Protein 6Q78 (pdb70)

Radius of gyration: 29.21 Å; Cα contacts (8 Å, |Δi|>4): 1556; chains: 2; bounding box: 55×71×93 Å

Nearest PDB structures (foldseek):
  6q78-assembly2_B  TM=1.002E+00  e=8.288E-87  Allomuricauda sp. MAR_2010_75
  2whm-assembly1_A  TM=8.616E-01  e=1.796E-30  Cellvibrio japonicus
  1gvy-assembly1_A  TM=8.606E-01  e=2.308E-30  Cellvibrio japonicus
  1r7o-assembly1_A  TM=8.685E-01  e=1.796E-30  Cellvibrio japonicus
  1gw1-assembly1_A  TM=8.593E-01  e=6.297E-30  Cellvibrio japonicus

B-factor: mean 18.15, std 9.76, range [5.17, 67.07]

Solvent-accessible surface area: 27658 Å² total; per-residue (Å²): 82,87,40,114,22,80,8,98,84,0,82,86,64,15,10,5,66,108,3,30,87,41,0,4,1,0,0,17,14,0,15,48,16,5,39,92,22,4,0,0,0,4,3,32,4,12,54,19,12,21,110,107,90,70,51,70,0,4,0,72,55,24,30,45,10,17,0,0,0,2,0,4,15,0,36,41,1,7,18,67,124,21,93,39,61,108,105,21,129,42,49,82,53,18,64,86,24,71,67,11,0,30,95,0,11,74,84,19,0,0,0,6,0,3,1,15,2,58,2,7,56,111,8,101,60,23,89,9,102,94,12,74,112,111,11,66,82,46,0,2,90,7,0,12,63,85,22,141,18,24,104,59,0,55,94,13,0,68,44,0,4,66,6,0,85,44,0,70,6,102,109,56,16,50,0,0,0,0,0,2,2,2,1,14,8,22,3,82,86,4,0,0,0,79,73,26,9,66,71,126,36,1,39,76,0,1,60,42,2,1,60,27,0,40,84,86,30,61,2,49,0,2,0,2,0,0,1,4,15,15,55,3,17,17,72,73,27,3,41,34,25,19,5,24,61,111,41,0,1,0,0,0,0,0,1,46,33,4,4,78,86,6,44,104,48,0,10,101,32,4,12,77,5,2,39,24,0,0,45,2,3,74,123,80,38,8,0,2,0,5,2,8,0,1,19,73,6,19,83,108,145,51,42,30,23,125,19,5,8,15,82,12,0,17,73,1,1,37,113,85,108,15,51,2,0,1,0,4,0,36,76,2,118,108,80,44,2,2,0,0,20,80,79,25,63,21,15,120,21,0,57,92,0,17,80,64,116,52,4,14,11,20,120,82,30,54,126,2,34,102,66,57,97,92,82,85,39,132,17,86,8,91,69,1,96,94,61,16,12,5,67,106,3,30,65,42,0,3,0,0,0,17,13,0,16,50,14,5,36,90,21,4,0,0,0,5,3,32,4,12,40,19,11,18,110,107,91,69,49,67,0,4,1,79,53,20,30,52,9,18,0,0,0,2,0,4,14,0,35,38,1,8,16,66,123,21,93,39,62,108,107,20,130,40,44,84,36,18,57,84,23,68,84,18,0,28,93,0,10,76,85,19,0,0,0,6,0,3,1,16,2,57,2,6,55,110,8,99,61,23,89,9,106,96,13,77,116,114,13,63,85,45,0,2,79,9,0,14,60,85,23,143,18,25,110,58,0,62,94,14,0,75,48,0,2,71,7,0,94,45,0,71,6,100,106,56,17,51,0,0,0,0,0,2,3,2,2,14,9,17,2,86,86,4,0,0,0,69,82,27,8,69,65,124,36,1,39,77,0,2,60,42,1,1,54,20,0,41,84,88,27,63,2,47,0,1,0,2,0,0,1,4,14,16,58,3,16,24,74,66,27,2,42,34,28,20,5,24,59,111,40,0,1,0,0,0,0,0,1,46,33,4,5,80,87,8,44,114,51,0,5,104,30,4,11,56,3,2,36,24,0,0,52,1,3,76,110,68,35,7,0,2,0,4,1,8,0,2,19,77,9,34,81,114,87,58,42,36,25,126,18,4,8,15,89,14,0,23,67,1,1,33,100,89,87,15,41,2,0,1,0,4,0,34,71,2,122,106,79,41,6,2,0,0,19,86,78,32,111,11,13,128,22,0,64,98,0,16,83,66,122,50,5,14,11,21,117,81,31,56,135,1,33,110,67,60,99,108

InterPro domains:
  IPR000805 Glycoside hydrolase family 26 [PR00739] (206-223)
  IPR000805 Glycoside hydrolase family 26 [PR00739] (235-258)
  IPR000805 Glycoside hydrolase family 26 [PR00739] (274-286)
  IPR000805 Glycoside hydrolase family 26 [PTHR40079] (51-336)
  IPR017853 Glycoside hydrolase superfamily [SSF51445] (43-398)
  IPR022790 Glycosyl hydrolase family 26 domain [PF02156] (45-314)
  IPR022790 Glycosyl hydrolase family 26 domain [PS51764] (51-393)

Sequence (748 aa):
GELDFEPEETRSFMVNPDATEETVALFYNLKLLSQNSFIVGQQDAFSSFYQDNAGDSDIKKMTGSDPGLLGSDFMFITDDLNDGTPSNWFFQQENQIRDDVLRAFDMGLVNVFCWHFREPFEGEHFYTSEMTQFQRENALKSILPGGENHDYYKQKLEKIASFTKSLVGSNGALVPIIFRPFHEFDGDWFWWGQSFCTIEEYIQLWQFTVTYLKNTLSVNNMLFAFSPDNRFFSESEYLARYPGDDFVDIMGMDNYGDFNNQGQAGVERANQKLKIVSDLAEERVKIASLTETGYFVTLSENGAIPGFFTNNLFEALTHNDVKIGFTMFWYNYQDTYCTPVPGLPSANDFMEFVSKPEVILADDLPEMYRLPPNGELDFEPEETRSFMVNPDATEETVALFYNLKLLSQNSFIVGQQDAFSSFYQDNAGDSDIKKMTGSDPGLLGSDFMFITDDLNDGTPSNWFFQQENQIRDDVLRAFDMGLVNVFCWHFREPFEGEHFYTSEMTQFQRENALKSILPGGENHDYYKQKLEKIASFTKSLVGSNGALVPIIFRPFHEFDGDWFWWGQSFCTIEEYIQLWQFTVTYLKNTLSVNNMLFAFSPDNRFFSESEYLARYPGDDFVDIMGMDNYGDFNNQGQAGVERANQKLKIVSDLAEERVKIASLTETGYFVTLSENGAIPGFFTNNLFEALTHNDVKIGFTMFWYNYQDTYCTPVPGLPSANDFMEFVSKPEVILADDLPEMYRLPPN

Foldseek 3Di:
DDDPDALVCQLVQALFSLFDLLLSLLLVVLLVLLQFFAFEAAECQQQFAAQRPHDHGQVCLQAVFFGQEYEYECALLLAPQCPCDDVGVSNVVLVVVLVVLLVSVLLQHAYEYEYLFQFQPVRDHFFPVPDDPVSLQCRLVQCFVVHVCVVVVLVSLLSVLVSQQVRAHPVGDRHAYEYEYPEQQCDSGGSSHPVRDDLVSLLRVQVVSQCCNCPVSVRRRYAYEYEHELPDQALCVLCSNPNDSSRHAEYEYEYAPLLAPVPVVSLVSLLNSLQSQQVVCSVSVHAYEHAEYFHKDQPVPDADDVLSQPPRVLCSCQPPSRGHSYYYYYGHHYRIDRADRPPGPCSVSVNVNCPPPNYDGSVRDDNSRDRDHD/DDDPDALVCQLVQALFSLFDLLLSLLLVLLLVLLQFFAFEAAEPQQQFAAQRPHDHGQVCLQAVFHGQEYEYECALLLQPQCPCDDVGPSNVVLVVVLVVLLVSVQLQHAYEYEYLFQFQPVRDHFFPVVDDPVSLQCRLVQCFVVHVCVVVVLVSLLSVLVSQQPRAHPVGDRAAYEYEYPEQQCDSGGSSHPVRDDLVSLLRVQVVSQCCNCPVSVRRRYAYEYEHELPDQALCVLCSNPNDSSRHAEYEYEYAPLLAPVPVVSLVSLLNSLQSQQVVCSVSVHAYENAEYFHKDQPVPHADDVLSQPPRVLCSCCPPSRGHSYYYYYGRHYRIDRADRPPGPCSVSNNVNCPDPNYDGSVRDDNSSDRDHD

Organism: NCBI:txid1250232

Secondary structure (DSSP, 8-state):
---SS-GGGGGGGSS-TT--HHHHHHHHHHHHHTTT-EEEEEETTTT--BTT--SS-HHHHHHSS--SEEEEESTTTT-TT--SSTT-HHHHHHHHHHHHHHHHHHHT-EEEEE-----TTTSS--BGGGS-HHHHHHHHHHHSTTSTTHHHHHHHHHHHHHHHHT-B-TTSSBPPEEEE-STTTTSSSBTTSTTTS-HHHHHHHHHHHHHIIIIIS---SEEEEE---S--SSHHHHTTT---TTS-SEEEEEESGGGSS-HHHHHHHHHHHHHHHHHHHHHHT-EEEEEEE---EETTT--PPTTIIIIIIHHHHHGGG---SEEEE---BBTEESS--TTSTTHHHHHHHHTSTTEE-GGG---TTSPPP-/---SS-GGGGGGGSS-TT--HHHHHHHHHHHHHTTT-EEEEEETTTT--BTT--SS-HHHHHHSS--SEEEEESTTTT-TT--SSTT-HHHHHHHHHHHHHHHHHHTT-EEEEE-----TTTSS--BGGGS-HHHHHHHHHHHSTTSTTHHHHHHHHHHHHHHHHT-B-TTSSBPPEEEE-S-STTSSSBTTSTTTS-HHHHHHHHHHHHHIIIIIS---SEEEEE---S--SSHHHHTTT---TTT-SEEEEEESGGGSS-HHHHHHHHHHHHHHHHHHHHHHT-EEEEEEE---EETTT--PPTTIIIIIIHHHHHGGG---SEEEEPPPBBTEESS--TTSTTHHHHHHHHTSTTEE-GGG---TT-PPP-

Structure (mmCIF, N/CA/C/O backbone):
data_6Q78
#
_entry.id   6Q78
#
_cell.length_a   94.119
_cell.length_b   60.358
_cell.length_c   148.995
_cell.angle_alpha   90.00
_cell.angle_beta   95.92
_cell.angle_gamma   90.00
#
_symmetry.space_group_name_H-M   'C 1 2 1'
#
loop_
_entity.id
_entity.type
_entity.pdbx_description
1 polymer GH26C
2 non-polymer 2-AMINO-2-HYDROXYMETHYL-PROPANE-1,3-DIOL
3 water water
#
loop_
_atom_site.group_PDB
_atom_site.id
_atom_site.type_symbol
_atom_site.label_atom_id
_atom_site.label_alt_id
_atom_site.label_comp_id
_atom_site.label_asym_id
_atom_site.label_entity_id
_atom_site.label_seq_id
_atom_site.pdbx_PDB_ins_code
_atom_site.Cartn_x
_atom_site.Cartn_y
_atom_site.Cartn_z
_atom_site.occupancy
_atom_site.B_iso_or_equiv
_atom_site.auth_seq_id
_atom_site.auth_comp_id
_atom_site.auth_asym_id
_atom_site.auth_atom_id
_atom_site.pdbx_PDB_model_num
ATOM 1 N N . GLY A 1 44 ? 59.985 66.006 47.389 1.00 55.66 47 GLY A N 1
ATOM 2 C CA . GLY A 1 44 ? 59.062 64.990 46.910 1.00 51.98 47 GLY A CA 1
ATOM 3 C C . GLY A 1 44 ? 57.608 65.436 46.924 1.00 52.59 47 GLY A C 1
ATOM 4 O O . GLY A 1 44 ? 57.218 66.275 47.738 1.00 53.83 47 GLY A O 1
ATOM 5 N N . GLU A 1 45 ? 56.803 64.872 46.025 1.00 43.73 48 GLU A N 1
ATOM 6 C CA . GLU A 1 45 ? 55.400 65.244 45.901 1.00 49.49 48 GLU A CA 1
ATOM 7 C C . GLU A 1 45 ? 54.549 63.999 45.673 1.00 50.88 48 GLU A C 1
ATOM 8 O O . GLU A 1 45 ? 54.965 63.058 44.991 1.00 44.07 48 GLU A O 1
ATOM 10 N N . LEU A 1 46 ? 53.348 64.009 46.253 1.00 28.18 49 LEU A N 1
ATOM 11 C CA . LEU A 1 46 ? 52.362 62.952 46.075 1.00 30.41 49 LEU A CA 1
ATOM 12 C C . LEU A 1 46 ? 51.083 63.524 45.475 1.00 35.07 49 LEU A C 1
ATOM 13 O O . LEU A 1 46 ? 50.830 64.731 45.522 1.00 35.98 49 LEU A O 1
ATOM 18 N N . ASP A 1 47 ? 50.263 62.627 44.937 1.00 34.26 50 ASP A N 1
ATOM 19 C CA . ASP A 1 47 ? 49.019 62.997 44.274 1.00 36.84 50 ASP A CA 1
ATOM 20 C C . ASP A 1 47 ? 47.834 63.056 45.229 1.00 30.84 50 ASP A C 1
ATOM 21 O O . ASP A 1 47 ? 46.706 63.248 44.773 1.00 38.69 50 ASP A O 1
ATOM 23 N N . PHE A 1 48 ? 48.060 62.886 46.532 1.00 27.36 51 PHE A N 1
ATOM 24 C CA . PHE A 1 48 ? 47.013 62.992 47.541 1.00 26.93 51 PHE A CA 1
ATOM 25 C C . PHE A 1 48 ? 47.532 63.787 48.735 1.00 28.65 51 PHE A C 1
ATOM 26 O O . PHE A 1 48 ? 48.740 63.872 48.974 1.00 32.55 51 PHE A O 1
ATOM 34 N N . GLU A 1 49 ? 46.589 64.362 49.502 1.00 25.68 52 GLU A N 1
ATOM 35 C CA . GLU A 1 49 ? 46.926 65.149 50.674 1.00 29.49 52 GLU A CA 1
ATOM 36 C C . GLU A 1 49 ? 47.131 64.243 51.881 1.00 26.06 52 GLU A C 1
ATOM 37 O O . GLU A 1 49 ? 46.516 63.176 51.985 1.00 24.92 52 GLU A O 1
ATOM 43 N N . PRO A 1 50 ? 47.961 64.671 52.831 1.00 20.98 53 PRO A N 1
ATOM 44 C CA . PRO A 1 50 ? 48.173 63.848 54.036 1.00 18.95 53 PRO A CA 1
ATOM 45 C C . PRO A 1 50 ? 46.879 63.442 54.726 1.00 18.97 53 PRO A C 1
ATOM 46 O O . PRO A 1 50 ? 46.763 62.309 55.208 1.00 20.11 53 PRO A O 1
ATOM 50 N N . GLU A 1 51 ? 45.905 64.360 54.802 1.00 24.05 54 GLU A N 1
ATOM 51 C CA . GLU A 1 51 ? 44.679 64.098 55.551 1.00 30.13 54 GLU A CA 1
ATOM 52 C C . GLU A 1 51 ? 43.846 62.984 54.928 1.00 29.65 54 GLU A C 1
ATOM 53 O O . GLU A 1 51 ? 42.988 62.412 55.606 1.00 36.56 54 GLU A O 1
ATOM 59 N N . GLU A 1 52 ? 44.083 62.672 53.662 1.00 19.07 55 GLU A N 1
ATOM 60 C CA . GLU A 1 52 ? 43.399 61.599 52.947 1.00 21.00 55 GLU A CA 1
ATOM 61 C C . GLU A 1 52 ? 44.100 60.248 53.028 1.00 19.48 55 GLU A C 1
ATOM 62 O O . GLU A 1 52 ? 43.601 59.285 52.440 1.00 19.41 55 GLU A O 1
ATOM 68 N N . THR A 1 53 ? 45.217 60.144 53.750 1.00 17.34 56 THR A N 1
ATOM 69 C CA . THR A 1 53 ? 46.009 58.915 53.743 1.00 15.12 56 THR A CA 1
ATOM 70 C C . THR A 1 53 ? 45.179 57.699 54.148 1.00 14.59 56 THR A C 1
ATOM 71 O O . THR A 1 53 ? 45.362 56.609 53.595 1.00 14.21 56 THR A O 1
ATOM 75 N N . ARG A 1 54 ? 44.301 57.859 55.140 1.00 16.09 57 ARG A N 1
ATOM 76 C CA . ARG A 1 54 ? 43.499 56.736 55.616 1.00 14.47 57 ARG A CA 1
ATOM 77 C C . ARG A 1 54 ? 42.741 56.055 54.492 1.00 17.25 57 ARG A C 1
ATOM 78 O O . ARG A 1 54 ? 42.514 54.840 54.557 1.00 17.94 57 ARG A O 1
ATOM 86 N N . SER A 1 55 ? 42.340 56.805 53.461 1.00 18.09 58 SER A N 1
ATOM 87 C CA . SER A 1 55 ? 41.553 56.217 52.385 1.00 17.18 58 SER A CA 1
ATOM 88 C C . SER A 1 55 ? 42.372 55.290 51.493 1.00 16.79 58 SER A C 1
ATOM 89 O O . SER A 1 55 ? 41.789 54.603 50.642 1.00 18.98 58 SER A O 1
ATOM 92 N N . PHE A 1 56 ? 43.696 55.242 51.681 1.00 15.76 59 PHE A N 1
ATOM 93 C CA . PHE A 1 56 ? 44.579 54.397 50.886 1.00 16.25 59 PHE A CA 1
ATOM 94 C C . PHE A 1 56 ? 45.171 53.252 51.682 1.00 14.07 59 PHE A C 1
ATOM 95 O O . PHE A 1 56 ? 46.024 52.526 51.154 1.00 13.98 59 PHE A O 1
ATOM 103 N N . MET A 1 57 ? 44.731 53.073 52.922 1.00 14.72 60 MET A N 1
ATOM 104 C CA . MET A 1 57 ? 45.291 52.107 53.859 1.00 12.43 60 MET A CA 1
ATOM 105 C C . MET A 1 57 ? 44.391 50.887 54.030 1.00 12.70 60 MET A C 1
ATOM 106 O O . MET A 1 57 ? 43.162 50.980 53.953 1.00 13.61 60 MET A O 1
ATOM 111 N N . VAL A 1 58 ? 45.022 49.727 54.288 1.00 12.02 61 VAL A N 1
ATOM 112 C CA . VAL A 1 58 ? 44.236 48.538 54.628 1.00 12.36 61 VAL A CA 1
ATOM 113 C C . VAL A 1 58 ? 43.325 48.845 55.807 1.00 12.51 61 VAL A C 1
ATOM 114 O O . VAL A 1 58 ? 42.150 48.438 55.842 1.00 13.60 61 VAL A O 1
ATOM 118 N N . ASN A 1 59 ? 43.855 49.553 56.803 1.00 13.38 62 ASN A N 1
ATOM 119 C CA . ASN A 1 59 ? 43.076 49.853 58.003 1.00 14.39 62 ASN A CA 1
ATOM 120 C C . ASN A 1 59 ? 42.850 51.353 58.109 1.00 12.15 62 ASN A C 1
ATOM 121 O O . ASN A 1 59 ? 43.695 52.075 58.654 1.00 12.22 62 ASN A O 1
ATOM 126 N N . PRO A 1 60 ? 41.740 51.869 57.580 1.00 14.02 63 PRO A N 1
ATOM 127 C CA . PRO A 1 60 ? 41.465 53.303 57.719 1.00 13.91 63 PRO A CA 1
ATOM 128 C C . PRO A 1 60 ? 41.260 53.745 59.164 1.00 14.63 63 PRO A C 1
ATOM 129 O O . PRO A 1 60 ? 41.222 54.955 59.415 1.00 17.67 63 PRO A O 1
ATOM 133 N N . ASP A 1 61 ? 41.094 52.815 60.105 1.00 15.91 64 ASP A N 1
ATOM 134 C CA . ASP A 1 61 ? 40.958 53.129 61.524 1.00 17.80 64 ASP A CA 1
ATOM 135 C C . ASP A 1 61 ? 42.277 53.003 62.274 1.00 15.16 64 ASP A C 1
ATOM 136 O O . ASP A 1 61 ? 42.282 52.903 63.508 1.00 17.01 64 ASP A O 1
ATOM 141 N N . ALA A 1 62 ? 43.396 53.013 61.554 1.00 11.86 65 ALA A N 1
ATOM 142 C CA . ALA A 1 62 ? 44.702 52.878 62.180 1.00 11.64 65 ALA A CA 1
ATOM 143 C C . ALA A 1 62 ? 45.006 54.060 63.114 1.00 10.65 65 ALA A C 1
ATOM 144 O O . ALA A 1 62 ? 44.414 55.147 62.996 1.00 12.77 65 ALA A O 1
ATOM 146 N N . THR A 1 63 ? 45.960 53.857 64.035 1.00 10.56 66 THR A N 1
ATOM 147 C CA . THR A 1 63 ? 46.352 54.956 64.915 1.00 12.52 66 THR A CA 1
ATOM 148 C C . THR A 1 63 ? 46.972 56.084 64.089 1.00 12.89 66 THR A C 1
ATOM 149 O O . THR A 1 63 ? 47.452 55.890 62.959 1.00 11.91 66 THR A O 1
ATOM 153 N N . GLU A 1 64 ? 46.967 57.281 64.669 1.00 11.48 67 GLU A N 1
ATOM 154 C CA . GLU A 1 64 ? 47.514 58.436 63.959 1.00 12.00 67 GLU A CA 1
ATOM 155 C C . GLU A 1 64 ? 48.965 58.217 63.536 1.00 11.56 67 GLU A C 1
ATOM 156 O O . GLU A 1 64 ? 49.359 58.618 62.437 1.00 12.32 67 GLU A O 1
ATOM 159 N N . GLU A 1 65 ? 49.782 57.599 64.394 1.00 11.79 68 GLU A N 1
ATOM 160 C CA . GLU A 1 65 ? 51.185 57.388 64.046 1.00 11.27 68 GLU A CA 1
ATOM 161 C C . GLU A 1 65 ? 51.336 56.353 62.936 1.00 8.26 68 GLU A C 1
ATOM 162 O O . GLU A 1 65 ? 52.309 56.406 62.173 1.00 8.87 68 GLU A O 1
ATOM 168 N N . THR A 1 66 ? 50.405 55.375 62.844 1.00 9.10 69 THR A N 1
ATOM 169 C CA . THR A 1 66 ? 50.459 54.385 61.773 1.00 9.02 69 THR A CA 1
ATOM 170 C C . THR A 1 66 ? 50.095 55.024 60.438 1.00 9.58 69 THR A C 1
ATOM 171 O O . THR A 1 66 ? 50.727 54.731 59.419 1.00 10.15 69 THR A O 1
ATOM 175 N N . VAL A 1 67 ? 49.094 55.905 60.437 1.00 10.47 70 VAL A N 1
ATOM 176 C CA . VAL A 1 67 ? 48.749 56.682 59.244 1.00 11.56 70 VAL A CA 1
ATOM 177 C C . VAL A 1 67 ? 49.943 57.536 58.815 1.00 12.64 70 VAL A C 1
ATOM 178 O O . VAL A 1 67 ? 50.295 57.612 57.621 1.00 11.02 70 VAL A O 1
ATOM 182 N N . ALA A 1 68 ? 50.575 58.214 59.785 1.00 10.24 71 ALA A N 1
ATOM 183 C CA . ALA A 1 68 ? 51.732 59.041 59.441 1.00 10.29 71 ALA A CA 1
ATOM 184 C C . ALA A 1 68 ? 52.851 58.189 58.850 1.00 11.38 71 ALA A C 1
ATOM 185 O O . ALA A 1 68 ? 53.501 58.595 57.874 1.00 10.52 71 ALA A O 1
ATOM 187 N N . LEU A 1 69 ? 53.098 57.001 59.424 1.00 8.54 72 LEU A N 1
ATOM 188 C CA . LEU A 1 69 ? 54.131 56.136 58.856 1.00 7.89 72 LEU A CA 1
ATOM 189 C C . LEU A 1 69 ? 53.849 55.815 57.387 1.00 10.44 72 LEU A C 1
ATOM 190 O O . LEU A 1 69 ? 54.754 55.888 56.538 1.00 9.59 72 LEU A O 1
ATOM 205 N N . PHE A 1 70 ? 52.606 55.448 57.064 1.00 8.72 73 PHE A N 1
ATOM 206 C CA . PHE A 1 70 ? 52.279 55.149 55.674 1.00 9.14 73 PHE A CA 1
ATOM 207 C C . PHE A 1 70 ? 52.541 56.369 54.792 1.00 10.20 73 PHE A C 1
ATOM 208 O O . PHE A 1 70 ? 53.211 56.272 53.753 1.00 11.63 73 PHE A O 1
ATOM 216 N N . TYR A 1 71 ? 52.003 57.530 55.186 1.00 10.83 74 TYR A N 1
ATOM 217 C CA . TYR A 1 71 ? 52.192 58.729 54.377 1.00 11.99 74 TYR A CA 1
ATOM 218 C C . TYR A 1 71 ? 53.673 59.018 54.192 1.00 13.20 74 TYR A C 1
ATOM 219 O O . TYR A 1 71 ? 54.136 59.282 53.078 1.00 12.55 74 TYR A O 1
ATOM 228 N N . ASN A 1 72 ? 54.434 58.995 55.281 1.00 11.07 75 ASN A N 1
ATOM 229 C CA . ASN A 1 72 ? 55.819 59.452 55.189 1.00 11.15 75 ASN A CA 1
ATOM 230 C C . ASN A 1 72 ? 56.691 58.474 54.410 1.00 12.52 75 ASN A C 1
ATOM 231 O O . ASN A 1 72 ? 57.642 58.907 53.752 1.00 13.32 75 ASN A O 1
ATOM 236 N N . LEU A 1 73 ? 56.414 57.164 54.494 1.00 9.81 76 LEU A N 1
ATOM 237 C CA . LEU A 1 73 ? 57.156 56.216 53.660 1.00 9.71 76 LEU A CA 1
ATOM 238 C C . LEU A 1 73 ? 56.857 56.444 52.194 1.00 11.54 76 LEU A C 1
ATOM 239 O O . LEU A 1 73 ? 57.758 56.387 51.346 1.00 12.58 76 LEU A O 1
ATOM 254 N N . LYS A 1 74 ? 55.582 56.645 51.873 1.00 11.24 77 LYS A N 1
ATOM 255 C CA . LYS A 1 74 ? 55.200 56.868 50.485 1.00 15.38 77 LYS A CA 1
ATOM 256 C C . LYS A 1 74 ? 55.842 58.143 49.953 1.00 14.42 77 LYS A C 1
ATOM 257 O O . LYS A 1 74 ? 56.351 58.168 48.825 1.00 16.80 77 LYS A O 1
ATOM 263 N N . LEU A 1 75 ? 55.868 59.200 50.782 1.00 13.53 78 LEU A N 1
ATOM 264 C CA . LEU A 1 75 ? 56.439 60.479 50.371 1.00 14.82 78 LEU A CA 1
ATOM 265 C C . LEU A 1 75 ? 57.943 60.355 50.150 1.00 14.61 78 LEU A C 1
ATOM 266 O O . LEU A 1 75 ? 58.467 60.772 49.108 1.00 17.76 78 LEU A O 1
ATOM 271 N N . LEU A 1 76 ? 58.656 59.765 51.113 1.00 13.59 79 LEU A N 1
ATOM 272 C CA . LEU A 1 76 ? 60.109 59.737 50.958 1.00 13.49 79 LEU A CA 1
ATOM 273 C C . LEU A 1 76 ? 60.531 58.797 49.827 1.00 13.12 79 LEU A C 1
ATOM 274 O O . LEU A 1 76 ? 61.557 59.047 49.168 1.00 14.59 79 LEU A O 1
ATOM 279 N N . SER A 1 77 ? 59.700 57.802 49.505 1.00 13.24 80 SER A N 1
ATOM 280 C CA . SER A 1 77 ? 60.031 56.885 48.409 1.00 13.09 80 SER A CA 1
ATOM 281 C C . SER A 1 77 ? 60.133 57.591 47.054 1.00 18.50 80 SER A C 1
ATOM 282 O O . SER A 1 77 ? 60.703 57.019 46.114 1.00 15.75 80 SER A O 1
ATOM 285 N N . GLN A 1 78 ? 59.565 58.799 46.892 1.00 15.90 81 GLN A N 1
ATOM 286 C CA . GLN A 1 78 ? 59.682 59.474 45.597 1.00 19.32 81 GLN A CA 1
ATOM 287 C C . GLN A 1 78 ? 61.137 59.672 45.195 1.00 18.14 81 GLN A C 1
ATOM 288 O O . GLN A 1 78 ? 61.473 59.600 44.004 1.00 21.67 81 GLN A O 1
ATOM 294 N N . ASN A 1 79 ? 62.020 59.909 46.163 1.00 15.70 82 ASN A N 1
ATOM 295 C CA . ASN A 1 79 ? 63.411 60.112 45.797 1.00 13.43 82 ASN A CA 1
ATOM 296 C C . ASN A 1 79 ? 64.433 59.544 46.770 1.00 21.02 82 ASN A C 1
ATOM 297 O O . ASN A 1 79 ? 65.625 59.817 46.592 1.00 22.13 82 ASN A O 1
ATOM 302 N N . SER A 1 80 ? 64.036 58.802 47.797 1.00 14.65 83 SER A N 1
ATOM 303 C CA . SER A 1 80 ? 64.983 58.357 48.807 1.00 13.36 83 SER A CA 1
ATOM 304 C C . SER A 1 80 ? 64.491 57.016 49.332 1.00 10.66 83 SER A C 1
ATOM 305 O O . SER A 1 80 ? 63.399 56.554 48.966 1.00 11.88 83 SER A O 1
ATOM 308 N N . PHE A 1 81 ? 65.290 56.394 50.212 1.00 9.91 84 PHE A N 1
ATOM 309 C CA . PHE A 1 81 ? 64.837 55.176 50.876 1.00 9.42 84 PHE A CA 1
ATOM 310 C C . PHE A 1 81 ? 65.575 54.963 52.203 1.00 10.25 84 PHE A C 1
ATOM 311 O O . PHE A 1 81 ? 66.761 55.292 52.344 1.00 10.71 84 PHE A O 1
ATOM 319 N N . ILE A 1 82 ? 64.861 54.390 53.161 1.00 9.06 85 ILE A N 1
ATOM 320 C CA . ILE A 1 82 ? 65.477 54.044 54.445 1.00 8.40 85 ILE A CA 1
ATOM 321 C C . ILE A 1 82 ? 66.224 52.734 54.299 1.00 8.97 85 ILE A C 1
ATOM 322 O O . ILE A 1 82 ? 65.745 51.815 53.626 1.00 9.71 85 ILE A O 1
ATOM 337 N N . VAL A 1 83 ? 67.394 52.645 54.937 1.00 9.07 86 VAL A N 1
ATOM 338 C CA . VAL A 1 83 ? 68.160 51.406 55.019 1.00 8.27 86 VAL A CA 1
ATOM 339 C C . VAL A 1 83 ? 68.120 50.892 56.446 1.00 7.47 86 VAL A C 1
ATOM 340 O O . VAL A 1 83 ? 68.464 51.616 57.383 1.00 9.99 86 VAL A O 1
ATOM 344 N N . GLY A 1 84 ? 67.740 49.624 56.596 1.00 7.26 87 GLY A N 1
ATOM 345 C CA . GLY A 1 84 ? 67.770 49.010 57.910 1.00 8.43 87 GLY A CA 1
ATOM 346 C C . GLY A 1 84 ? 68.389 47.625 57.926 1.00 6.99 87 GLY A C 1
ATOM 347 O O . GLY A 1 84 ? 68.953 47.155 56.929 1.00 7.42 87 GLY A O 1
ATOM 348 N N . GLN A 1 85 ? 68.297 46.948 59.071 1.00 6.79 88 GLN A N 1
ATOM 349 C CA . GLN A 1 85 ? 68.897 45.626 59.213 1.00 6.86 88 GLN A CA 1
ATOM 350 C C . GLN A 1 85 ? 68.124 44.821 60.258 1.00 6.60 88 GLN A C 1
ATOM 351 O O . GLN A 1 85 ? 67.703 45.353 61.307 1.00 7.30 88 GLN A O 1
ATOM 357 N N . GLN A 1 86 ? 67.955 43.539 59.953 1.00 6.65 89 GLN A N 1
ATOM 358 C CA . GLN A 1 86 ? 67.307 42.604 60.874 1.00 6.78 89 GLN A CA 1
ATOM 359 C C . GLN A 1 86 ? 68.143 42.502 62.151 1.00 6.54 89 GLN A C 1
ATOM 360 O O . GLN A 1 86 ? 69.367 42.343 62.088 1.00 7.19 89 GLN A O 1
ATOM 366 N N . ASP A 1 87 ? 67.469 42.569 63.308 1.00 6.67 90 ASP A N 1
ATOM 367 C CA . ASP A 1 87 ? 68.118 42.356 64.610 1.00 6.44 90 ASP A CA 1
ATOM 368 C C . ASP A 1 87 ? 69.336 43.248 64.820 1.00 6.66 90 ASP A C 1
ATOM 369 O O . ASP A 1 87 ? 70.346 42.848 65.415 1.00 7.05 90 ASP A O 1
ATOM 374 N N . ALA A 1 88 ? 69.240 44.485 64.342 1.00 6.61 91 ALA A N 1
ATOM 375 C CA . ALA A 1 88 ? 70.414 45.366 64.383 1.00 6.88 91 ALA A CA 1
ATOM 376 C C . ALA A 1 88 ? 70.895 45.620 65.816 1.00 7.35 91 ALA A C 1
ATOM 377 O O . ALA A 1 88 ? 72.081 45.914 66.013 1.00 8.85 91 ALA A O 1
ATOM 379 N N . PHE A 1 89 ? 70.005 45.574 66.815 1.00 7.31 92 PHE A N 1
ATOM 380 C CA . PHE A 1 89 ? 70.392 45.865 68.199 1.00 7.60 92 PHE A CA 1
ATOM 381 C C . PHE A 1 89 ? 70.712 44.624 69.041 1.00 9.06 92 PHE A C 1
ATOM 382 O O . PHE A 1 89 ? 71.100 44.787 70.211 1.00 12.03 92 PHE A O 1
ATOM 390 N N . SER A 1 90 ? 70.637 43.420 68.459 1.00 8.59 93 SER A N 1
ATOM 391 C CA . SER A 1 90 ? 70.836 42.184 69.219 1.00 7.82 93 SER A CA 1
ATOM 392 C C . SER A 1 90 ? 71.691 41.129 68.516 1.00 10.87 93 SER A C 1
ATOM 393 O O . SER A 1 90 ? 72.027 40.108 69.148 1.00 13.79 93 SER A O 1
ATOM 396 N N . SER A 1 91 ? 72.042 41.310 67.238 1.00 7.69 94 SER A N 1
ATOM 397 C CA . SER A 1 91 ? 72.842 40.339 66.497 1.00 8.95 94 SER A CA 1
ATOM 398 C C . SER A 1 91 ? 73.987 41.077 65.829 1.00 9.69 94 SER A C 1
ATOM 399 O O . SER A 1 91 ? 73.763 42.064 65.118 1.00 9.23 94 SER A O 1
ATOM 402 N N . PHE A 1 92 ? 75.216 40.641 66.116 1.00 8.96 95 PHE A N 1
ATOM 403 C CA . PHE A 1 92 ? 76.401 41.369 65.717 1.00 9.46 95 PHE A CA 1
ATOM 404 C C . PHE A 1 92 ? 77.417 40.418 65.119 1.00 11.64 95 PHE A C 1
ATOM 405 O O . PHE A 1 92 ? 77.554 39.278 65.577 1.00 10.35 95 PHE A O 1
ATOM 413 N N . TYR A 1 93 ? 78.189 40.931 64.155 1.00 10.76 96 TYR A N 1
ATOM 414 C CA . TYR A 1 93 ? 79.362 40.200 63.689 1.00 11.04 96 TYR A CA 1
ATOM 415 C C . TYR A 1 93 ? 80.265 39.847 64.865 1.00 13.94 96 TYR A C 1
ATOM 416 O O . TYR A 1 93 ? 80.599 40.707 65.699 1.00 11.89 96 TYR A O 1
ATOM 425 N N . GLN A 1 94 ? 80.661 38.571 64.919 1.00 12.86 97 GLN A N 1
ATOM 426 C CA . GLN A 1 94 ? 81.521 38.014 65.972 1.00 12.90 97 GLN A CA 1
ATOM 427 C C . GLN A 1 94 ? 80.967 38.251 67.376 1.00 14.66 97 GLN A C 1
ATOM 428 O O . GLN A 1 94 ? 81.702 38.188 68.365 1.00 17.32 97 GLN A O 1
ATOM 434 N N . ASP A 1 95 ? 79.657 38.475 67.474 1.00 13.45 98 ASP A N 1
ATOM 435 C CA . ASP A 1 95 ? 78.964 38.734 68.734 1.00 15.20 98 ASP A CA 1
ATOM 436 C C . ASP A 1 95 ? 79.637 39.848 69.531 1.00 16.87 98 ASP A C 1
ATOM 437 O O . ASP A 1 95 ? 79.693 39.816 70.760 1.00 17.56 98 ASP A O 1
ATOM 442 N N . ASN A 1 96 ? 80.123 40.864 68.819 1.00 14.93 99 ASN A N 1
ATOM 443 C CA . ASN A 1 96 ? 80.728 42.037 69.454 1.00 14.12 99 ASN A CA 1
ATOM 444 C C . ASN A 1 96 ? 79.573 42.991 69.767 1.00 15.20 99 ASN A C 1
ATOM 445 O O . ASN A 1 96 ? 79.209 43.847 68.964 1.00 16.29 99 ASN A O 1
ATOM 450 N N . ALA A 1 97 ? 78.947 42.798 70.925 1.00 16.76 100 ALA A N 1
ATOM 451 C CA . ALA A 1 97 ? 77.735 43.523 71.265 1.00 15.93 100 ALA A CA 1
ATOM 452 C C . ALA A 1 97 ? 78.070 44.921 71.752 1.00 20.96 100 ALA A C 1
ATOM 453 O O . ALA A 1 97 ? 79.187 45.205 72.191 1.00 24.41 100 ALA A O 1
ATOM 455 N N . GLY A 1 98 ? 77.058 45.775 71.726 1.00 16.79 101 GLY A N 1
ATOM 456 C CA . GLY A 1 98 ? 77.211 47.187 72.021 1.00 18.53 101 GLY A CA 1
ATOM 457 C C . GLY A 1 98 ? 76.396 47.950 70.996 1.00 14.85 101 GLY A C 1
ATOM 458 O O . GLY A 1 98 ? 75.206 47.690 70.846 1.00 15.81 101 GLY A O 1
ATOM 459 N N . ASP A 1 99 ? 77.011 48.894 70.299 1.00 12.97 102 ASP A N 1
ATOM 460 C CA . ASP A 1 99 ? 76.304 49.588 69.225 1.00 12.95 102 ASP A CA 1
ATOM 461 C C . ASP A 1 99 ? 75.952 48.615 68.097 1.00 10.90 102 ASP A C 1
ATOM 462 O O . ASP A 1 99 ? 76.663 47.632 67.858 1.00 11.24 102 ASP A O 1
ATOM 467 N N . SER A 1 100 ? 74.861 48.906 67.370 1.00 8.61 103 SER A N 1
ATOM 468 C CA . SER A 1 100 ? 74.556 48.159 66.155 1.00 8.35 103 SER A CA 1
ATOM 469 C C . SER A 1 100 ? 75.770 48.162 65.232 1.00 8.78 103 SER A C 1
ATOM 470 O O . SER A 1 100 ? 76.566 49.117 65.216 1.00 9.17 103 SER A O 1
ATOM 473 N N . ASP A 1 101 ? 75.934 47.082 64.451 1.00 9.62 104 ASP A N 1
ATOM 474 C CA . ASP A 1 101 ? 77.056 47.064 63.519 1.00 9.26 104 ASP A CA 1
ATOM 475 C C . ASP A 1 101 ? 76.994 48.239 62.554 1.00 10.59 104 ASP A C 1
ATOM 476 O O . ASP A 1 101 ? 78.030 48.804 62.208 1.00 9.73 104 ASP A O 1
ATOM 481 N N . ILE A 1 102 ? 75.799 48.636 62.101 1.00 9.80 105 ILE A N 1
ATOM 482 C CA . ILE A 1 102 ? 75.741 49.769 61.184 1.00 8.82 105 ILE A CA 1
ATOM 483 C C . ILE A 1 102 ? 76.249 51.037 61.855 1.00 9.11 105 ILE A C 1
ATOM 484 O O . ILE A 1 102 ? 76.904 51.856 61.205 1.00 9.48 105 ILE A O 1
ATOM 489 N N . LYS A 1 103 ? 76.003 51.202 63.160 1.00 9.03 106 LYS A N 1
ATOM 490 C CA . LYS A 1 103 ? 76.566 52.365 63.865 1.00 9.42 106 LYS A CA 1
ATOM 491 C C . LYS A 1 103 ? 78.069 52.219 64.105 1.00 10.07 106 LYS A C 1
ATOM 492 O O . LYS A 1 103 ? 78.811 53.205 64.005 1.00 10.54 106 LYS A O 1
ATOM 498 N N . LYS A 1 104 ? 78.555 51.001 64.398 1.00 10.18 107 LYS A N 1
ATOM 499 C CA . LYS A 1 104 ? 80.010 50.818 64.464 1.00 10.90 107 LYS A CA 1
ATOM 500 C C . LYS A 1 104 ? 80.665 51.266 63.169 1.00 11.50 107 LYS A C 1
ATOM 501 O O . LYS A 1 104 ? 81.771 51.822 63.177 1.00 11.89 107 LYS A O 1
ATOM 507 N N . MET A 1 105 ? 80.028 50.963 62.041 1.00 11.55 108 MET A N 1
ATOM 508 C CA . MET A 1 105 ? 80.586 51.199 60.715 1.00 11.16 108 MET A CA 1
ATOM 509 C C . MET A 1 105 ? 80.460 52.658 60.302 1.00 11.24 108 MET A C 1
ATOM 510 O O . MET A 1 105 ? 81.453 53.272 59.870 1.00 13.77 108 MET A O 1
ATOM 515 N N . THR A 1 106 ? 79.247 53.233 60.422 1.00 10.85 109 THR A N 1
ATOM 516 C CA . THR A 1 106 ? 78.914 54.528 59.826 1.00 10.77 109 THR A CA 1
ATOM 517 C C . THR A 1 106 ? 78.825 55.668 60.828 1.00 10.95 109 THR A C 1
ATOM 518 O O . THR A 1 106 ? 78.821 56.835 60.401 1.00 14.70 109 THR A O 1
ATOM 522 N N . GLY A 1 107 ? 78.727 55.365 62.117 1.00 10.81 110 GLY A N 1
ATOM 523 C CA . GLY A 1 107 ? 78.447 56.370 63.130 1.00 10.92 110 GLY A CA 1
ATOM 524 C C . GLY A 1 107 ? 76.977 56.614 63.377 1.00 11.79 110 GLY A C 1
ATOM 525 O O . GLY A 1 107 ? 76.636 57.255 64.402 1.00 12.61 110 GLY A O 1
ATOM 526 N N . SER A 1 108 ? 76.094 56.121 62.492 1.00 9.88 111 SER A N 1
ATOM 527 C CA . SER A 1 108 ? 74.651 56.239 62.660 1.00 10.07 111 SER A CA 1
ATOM 528 C C . SER A 1 108 ? 74.032 54.866 62.839 1.00 8.90 111 SER A C 1
ATOM 529 O O . SER A 1 108 ? 74.469 53.907 62.218 1.00 8.87 111 SER A O 1
ATOM 532 N N . ASP A 1 109 ? 72.997 54.778 63.675 1.00 8.58 112 ASP A N 1
ATOM 533 C CA . ASP A 1 109 ? 72.151 53.583 63.671 1.00 8.11 112 ASP A CA 1
ATOM 534 C C . ASP A 1 109 ? 71.441 53.446 62.319 1.00 7.90 112 ASP A C 1
ATOM 535 O O . ASP A 1 109 ? 71.353 54.394 61.542 1.00 9.32 112 ASP A O 1
ATOM 540 N N . PRO A 1 110 ? 70.963 52.249 61.993 1.00 7.59 113 PRO A N 1
ATOM 541 C CA . PRO A 1 110 ? 70.111 52.083 60.811 1.00 7.44 113 PRO A CA 1
ATOM 542 C C . PRO A 1 110 ? 68.835 52.917 60.954 1.00 7.34 113 PRO A C 1
ATOM 543 O O . PRO A 1 110 ? 68.459 53.318 62.066 1.00 8.39 113 PRO A O 1
ATOM 547 N N . GLY A 1 111 ? 68.140 53.145 59.811 1.00 7.37 114 GLY A N 1
ATOM 548 C CA . GLY A 1 111 ? 66.855 53.837 59.921 1.00 8.34 114 GLY A CA 1
ATOM 549 C C . GLY A 1 111 ? 65.670 52.937 60.163 1.00 7.38 114 GLY A C 1
ATOM 550 O O . GLY A 1 111 ? 64.545 53.406 60.353 1.00 8.07 114 GLY A O 1
ATOM 553 N N . LEU A 1 112 ? 65.903 51.628 60.157 1.00 6.84 115 LEU A N 1
ATOM 554 C CA . LEU A 1 112 ? 64.844 50.632 60.268 1.00 6.61 115 LEU A CA 1
ATOM 555 C C . LEU A 1 112 ? 65.391 49.404 60.984 1.00 8.02 115 LEU A C 1
ATOM 556 O O . LEU A 1 112 ? 66.550 49.020 60.787 1.00 6.99 115 LEU A O 1
ATOM 572 N N . LEU A 1 113 ? 64.556 48.824 61.833 1.00 6.23 116 LEU A N 1
ATOM 573 C CA . LEU A 1 113 ? 64.880 47.606 62.564 1.00 6.09 116 LEU A CA 1
ATOM 574 C C . LEU A 1 113 ? 63.935 46.488 62.139 1.00 5.99 116 LEU A C 1
ATOM 575 O O . LEU A 1 113 ? 62.716 46.678 62.151 1.00 7.33 116 LEU A O 1
ATOM 591 N N . GLY A 1 114 ? 64.497 45.338 61.781 1.00 6.01 117 GLY A N 1
ATOM 592 C CA . GLY A 1 114 ? 63.712 44.136 61.494 1.00 6.76 117 GLY A CA 1
ATOM 593 C C . GLY A 1 114 ? 63.710 43.230 62.711 1.00 7.11 117 GLY A C 1
ATOM 594 O O . GLY A 1 114 ? 64.742 43.018 63.349 1.00 6.91 117 GLY A O 1
ATOM 598 N N . SER A 1 115 ? 62.524 42.714 63.036 1.00 5.82 118 SER A N 1
ATOM 599 C CA . SER A 1 115 ? 62.357 41.712 64.104 1.00 5.78 118 SER A CA 1
ATOM 600 C C . SER A 1 115 ? 61.486 40.570 63.592 1.00 5.87 118 SER A C 1
ATOM 601 O O . SER A 1 115 ? 60.999 40.590 62.455 1.00 5.96 118 SER A O 1
ATOM 604 N N . ASP A 1 116 ? 61.301 39.547 64.433 1.00 5.90 119 ASP A N 1
ATOM 605 C CA . ASP A 1 116 ? 60.632 38.311 63.995 1.00 6.06 119 ASP A CA 1
ATOM 606 C C . ASP A 1 116 ? 59.662 37.894 65.084 1.00 6.06 119 ASP A C 1
ATOM 607 O O . ASP A 1 116 ? 60.007 37.896 66.270 1.00 6.91 119 ASP A O 1
ATOM 612 N N . PHE A 1 117 ? 58.443 37.518 64.693 1.00 6.18 120 PHE A N 1
ATOM 613 C CA . PHE A 1 117 ? 57.485 36.934 65.641 1.00 6.76 120 PHE A CA 1
ATOM 614 C C . PHE A 1 117 ? 57.790 35.487 66.034 1.00 6.45 120 PHE A C 1
ATOM 615 O O . PHE A 1 117 ? 57.137 34.973 66.959 1.00 8.36 120 PHE A O 1
ATOM 623 N N . MET A 1 118 ? 58.766 34.834 65.388 1.00 6.56 121 MET A N 1
ATOM 624 C CA . MET A 1 118 ? 59.124 33.431 65.658 1.00 7.35 121 MET A CA 1
ATOM 625 C C . MET A 1 118 ? 59.094 33.025 67.141 1.00 9.09 121 MET A C 1
ATOM 626 O O . MET A 1 118 ? 58.370 32.090 67.535 1.00 9.85 121 MET A O 1
ATOM 631 N N . PHE A 1 119 ? 59.918 33.658 67.975 1.00 8.78 122 PHE A N 1
ATOM 632 C CA . PHE A 1 119 ? 59.986 33.226 69.367 1.00 10.50 122 PHE A CA 1
ATOM 633 C C . PHE A 1 119 ? 58.759 33.697 70.158 1.00 6.77 122 PHE A C 1
ATOM 634 O O . PHE A 1 119 ? 58.418 33.094 71.190 1.00 10.73 122 PHE A O 1
ATOM 642 N N . ILE A 1 120 ? 58.099 34.764 69.707 1.00 6.55 123 ILE A N 1
ATOM 643 C CA . ILE A 1 120 ? 56.923 35.272 70.390 1.00 7.10 123 ILE A CA 1
ATOM 644 C C . ILE A 1 120 ? 55.766 34.296 70.266 1.00 9.83 123 ILE A C 1
ATOM 645 O O . ILE A 1 120 ? 54.905 34.223 71.168 1.00 10.41 123 ILE A O 1
ATOM 650 N N . THR A 1 121 ? 55.723 33.517 69.185 1.00 6.93 124 THR A N 1
ATOM 651 C CA . THR A 1 121 ? 54.610 32.594 68.956 1.00 8.25 124 THR A CA 1
ATOM 652 C C . THR A 1 121 ? 54.989 31.137 69.201 1.00 11.15 124 THR A C 1
ATOM 653 O O . THR A 1 121 ? 54.203 30.224 68.893 1.00 11.36 124 THR A O 1
ATOM 657 N N . ASP A 1 122 ? 56.151 30.875 69.772 1.00 8.84 125 ASP A N 1
ATOM 658 C CA . ASP A 1 122 ? 56.563 29.488 69.960 1.00 8.31 125 ASP A CA 1
ATOM 659 C C . ASP A 1 122 ? 55.609 28.770 70.910 1.00 8.29 125 ASP A C 1
ATOM 660 O O . ASP A 1 122 ? 55.148 29.349 71.902 1.00 8.85 125 ASP A O 1
ATOM 665 N N . ASP A 1 123 ? 55.322 27.496 70.607 1.00 9.14 126 ASP A N 1
ATOM 666 C CA . ASP A 1 123 ? 54.474 26.700 71.492 1.00 9.04 126 ASP A CA 1
ATOM 667 C C . ASP A 1 123 ? 54.983 26.698 72.922 1.00 9.07 126 ASP A C 1
ATOM 668 O O . ASP A 1 123 ? 54.195 26.612 73.864 1.00 13.02 126 ASP A O 1
ATOM 673 N N . LEU A 1 124 ? 56.292 26.785 73.116 1.00 8.99 127 LEU A N 1
ATOM 674 C CA . LEU A 1 124 ? 56.829 26.678 74.462 1.00 10.01 127 LEU A CA 1
ATOM 675 C C . LEU A 1 124 ? 57.020 28.023 75.145 1.00 9.94 127 LEU A C 1
ATOM 676 O O . LEU A 1 124 ? 57.506 28.064 76.278 1.00 11.77 127 LEU A O 1
ATOM 681 N N . ASN A 1 125 ? 56.556 29.114 74.545 1.00 9.72 128 ASN A N 1
ATOM 682 C CA . ASN A 1 125 ? 56.652 30.415 75.193 1.00 8.07 128 ASN A CA 1
ATOM 683 C C . ASN A 1 125 ? 55.474 30.568 76.139 1.00 10.32 128 ASN A C 1
ATOM 684 O O . ASN A 1 125 ? 54.362 30.852 75.710 1.00 13.49 128 ASN A O 1
ATOM 689 N N . ASP A 1 126 ? 55.727 30.416 77.442 1.00 8.48 129 ASP A N 1
ATOM 690 C CA . ASP A 1 126 ? 54.705 30.483 78.475 1.00 10.04 129 ASP A CA 1
ATOM 691 C C . ASP A 1 126 ? 54.603 31.859 79.122 1.00 11.30 129 ASP A C 1
ATOM 692 O O . ASP A 1 126 ? 53.827 32.039 80.074 1.00 12.04 129 ASP A O 1
ATOM 697 N N . GLY A 1 127 ? 55.360 32.841 78.633 1.00 8.34 130 GLY A N 1
ATOM 698 C CA . GLY A 1 127 ? 55.156 34.188 79.084 1.00 8.42 130 GLY A CA 1
ATOM 699 C C . GLY A 1 127 ? 55.811 34.553 80.383 1.00 12.26 130 GLY A C 1
ATOM 700 O O . GLY A 1 127 ? 55.576 35.668 80.873 1.00 15.67 130 GLY A O 1
ATOM 701 N N . THR A 1 128 ? 56.654 33.686 80.957 1.00 9.77 131 THR A N 1
ATOM 702 C CA . THR A 1 128 ? 57.162 33.936 82.298 1.00 12.93 131 THR A CA 1
ATOM 703 C C . THR A 1 128 ? 58.676 34.097 82.318 1.00 10.78 131 THR A C 1
ATOM 704 O O . THR A 1 128 ? 59.369 33.669 81.388 1.00 10.45 131 THR A O 1
ATOM 708 N N . PRO A 1 129 ? 59.223 34.771 83.354 1.00 12.28 132 PRO A N 1
ATOM 709 C CA . PRO A 1 129 ? 60.638 35.180 83.321 1.00 11.01 132 PRO A CA 1
ATOM 710 C C . PRO A 1 129 ? 61.666 34.065 83.172 1.00 11.39 132 PRO A C 1
ATOM 711 O O . PRO A 1 129 ? 62.745 34.308 82.605 1.00 12.69 132 PRO A O 1
ATOM 715 N N . SER A 1 130 ? 61.369 32.848 83.641 1.00 9.91 133 SER A N 1
ATOM 716 C CA . SER A 1 130 ? 62.342 31.760 83.525 1.00 10.27 133 SER A CA 1
ATOM 717 C C . SER A 1 130 ? 62.392 31.184 82.118 1.00 9.94 133 SER A C 1
ATOM 718 O O . SER A 1 130 ? 63.273 30.354 81.829 1.00 10.24 133 SER A O 1
ATOM 721 N N . ASN A 1 131 ? 61.482 31.598 81.255 1.00 9.41 134 ASN A N 1
ATOM 722 C CA . ASN A 1 131 ? 61.298 30.911 79.989 1.00 9.86 134 ASN A CA 1
ATOM 723 C C . ASN A 1 131 ? 62.131 31.594 78.921 1.00 8.84 134 ASN A C 1
ATOM 724 O O . ASN A 1 131 ? 62.037 32.803 78.743 1.00 9.05 134 ASN A O 1
ATOM 729 N N . TRP A 1 132 ? 62.975 30.818 78.228 1.00 10.65 135 TRP A N 1
ATOM 730 C CA . TRP A 1 132 ? 63.910 31.429 77.274 1.00 10.22 135 TRP A CA 1
ATOM 731 C C . TRP A 1 132 ? 63.181 32.129 76.133 1.00 9.49 135 TRP A C 1
ATOM 732 O O . TRP A 1 132 ? 63.611 33.189 75.683 1.00 9.13 135 TRP A O 1
ATOM 743 N N . PHE A 1 133 ? 62.088 31.553 75.651 1.00 9.32 136 PHE A N 1
ATOM 744 C CA . PHE A 1 133 ? 61.369 32.179 74.550 1.00 8.71 136 PHE A CA 1
ATOM 745 C C . PHE A 1 133 ? 60.754 33.498 74.990 1.00 8.52 136 PHE A C 1
ATOM 746 O O . PHE A 1 133 ? 60.803 34.477 74.239 1.00 8.55 136 PHE A O 1
ATOM 754 N N . PHE A 1 134 ? 60.231 33.560 76.225 1.00 8.93 137 PHE A N 1
ATOM 755 C CA . PHE A 1 134 ? 59.735 34.835 76.729 1.00 8.88 137 PHE A CA 1
ATOM 756 C C . PHE A 1 134 ? 60.875 35.826 76.902 1.00 8.83 137 PHE A C 1
ATOM 757 O O . PHE A 1 134 ? 60.703 37.031 76.645 1.00 8.69 137 PHE A O 1
ATOM 765 N N . GLN A 1 135 ? 62.050 35.362 77.348 1.00 9.17 138 GLN A N 1
ATOM 766 C CA . GLN A 1 135 ? 63.192 36.271 77.436 1.00 9.18 138 GLN A CA 1
ATOM 767 C C . GLN A 1 135 ? 63.515 36.862 76.073 1.00 8.59 138 GLN A C 1
ATOM 768 O O . GLN A 1 135 ? 63.848 38.064 75.971 1.00 9.51 138 GLN A O 1
ATOM 774 N N . GLN A 1 136 ? 63.426 36.058 74.999 1.00 8.31 139 GLN A N 1
ATOM 775 C CA . GLN A 1 136 ? 63.664 36.598 73.651 1.00 7.82 139 GLN A CA 1
ATOM 776 C C . GLN A 1 136 ? 62.585 37.603 73.284 1.00 8.02 139 GLN A C 1
ATOM 777 O O . GLN A 1 136 ? 62.890 38.662 72.725 1.00 8.39 139 GLN A O 1
ATOM 783 N N . GLU A 1 137 ? 61.327 37.278 73.584 1.00 7.48 140 GLU A N 1
ATOM 784 C CA . GLU A 1 137 ? 60.202 38.182 73.340 1.00 7.77 140 GLU A CA 1
ATOM 785 C C . GLU A 1 137 ? 60.438 39.523 74.018 1.00 7.81 140 GLU A C 1
ATOM 786 O O . GLU A 1 137 ? 60.229 40.590 73.411 1.00 7.67 140 GLU A O 1
ATOM 792 N N . ASN A 1 138 ? 60.906 39.494 75.258 1.00 7.81 141 ASN A N 1
ATOM 793 C CA . ASN A 1 138 ? 61.108 40.737 75.998 1.00 8.02 141 ASN A CA 1
ATOM 794 C C . ASN A 1 138 ? 62.266 41.543 75.441 1.00 7.86 141 ASN A C 1
ATOM 795 O O . ASN A 1 138 ? 62.215 42.791 75.424 1.00 9.53 141 ASN A O 1
ATOM 800 N N . GLN A 1 139 ? 63.326 40.861 74.998 1.00 7.82 142 GLN A N 1
ATOM 801 C CA . GLN A 1 139 ? 64.415 41.577 74.345 1.00 7.70 142 GLN A CA 1
ATOM 802 C C . GLN A 1 139 ? 63.967 42.198 73.016 1.00 7.71 142 GLN A C 1
ATOM 803 O O . GLN A 1 139 ? 64.335 43.346 72.704 1.00 8.14 142 GLN A O 1
ATOM 809 N N . ILE A 1 140 ? 63.155 41.476 72.226 1.00 6.92 143 ILE A N 1
ATOM 810 C CA . ILE A 1 140 ? 62.584 42.056 71.011 1.00 6.54 143 ILE A CA 1
ATOM 811 C C . ILE A 1 140 ? 61.767 43.286 71.357 1.00 7.30 143 ILE A C 1
ATOM 812 O O . ILE A 1 140 ? 61.905 44.356 70.731 1.00 7.90 143 ILE A O 1
ATOM 817 N N . ARG A 1 141 ? 60.911 43.160 72.363 1.00 6.79 144 ARG A N 1
ATOM 818 C CA . ARG A 1 141 ? 60.062 44.301 72.745 1.00 6.92 144 ARG A CA 1
ATOM 819 C C . ARG A 1 141 ? 60.914 45.519 73.141 1.00 7.67 144 ARG A C 1
ATOM 820 O O . ARG A 1 141 ? 60.680 46.648 72.660 1.00 8.13 144 ARG A O 1
ATOM 828 N N . ASP A 1 142 ? 61.972 45.298 73.934 1.00 7.88 145 ASP A N 1
ATOM 829 C CA . ASP A 1 142 ? 62.850 46.406 74.318 1.00 7.66 145 ASP A CA 1
ATOM 830 C C . ASP A 1 142 ? 63.541 47.029 73.096 1.00 7.46 145 ASP A C 1
ATOM 831 O O . ASP A 1 142 ? 63.647 48.261 73.006 1.00 8.13 145 ASP A O 1
ATOM 836 N N . ASP A 1 143 ? 63.986 46.210 72.136 1.00 8.81 146 ASP A N 1
ATOM 837 C CA . ASP A 1 143 ? 64.670 46.759 70.958 1.00 6.94 146 ASP A CA 1
ATOM 838 C C . ASP A 1 143 ? 63.696 47.531 70.070 1.00 6.68 146 ASP A C 1
ATOM 839 O O . ASP A 1 143 ? 64.055 48.590 69.524 1.00 7.03 146 ASP A O 1
ATOM 844 N N . VAL A 1 144 ? 62.450 47.043 69.948 1.00 6.50 147 VAL A N 1
ATOM 845 C CA . VAL A 1 144 ? 61.438 47.734 69.147 1.00 6.37 147 VAL A CA 1
ATOM 846 C C . VAL A 1 144 ? 61.069 49.081 69.776 1.00 7.65 147 VAL A C 1
ATOM 847 O O . VAL A 1 144 ? 60.907 50.091 69.062 1.00 7.87 147 VAL A O 1
ATOM 851 N N . LEU A 1 145 ? 60.899 49.112 71.104 1.00 6.97 148 LEU A N 1
ATOM 852 C CA . LEU A 1 145 ? 60.579 50.378 71.758 1.00 7.36 148 LEU A CA 1
ATOM 853 C C . LEU A 1 145 ? 61.738 51.349 71.647 1.00 7.53 148 LEU A C 1
ATOM 854 O O . LEU A 1 145 ? 61.515 52.558 71.416 1.00 9.06 148 LEU A O 1
ATOM 859 N N . ARG A 1 146 ? 62.981 50.855 71.803 1.00 7.56 149 ARG A N 1
ATOM 860 C CA . ARG A 1 146 ? 64.171 51.686 71.590 1.00 8.51 149 ARG A CA 1
ATOM 861 C C . ARG A 1 146 ? 64.173 52.257 70.177 1.00 9.34 149 ARG A C 1
ATOM 862 O O . ARG A 1 146 ? 64.398 53.466 69.962 1.00 8.47 149 ARG A O 1
ATOM 870 N N . ALA A 1 147 ? 63.903 51.400 69.187 1.00 7.36 150 ALA A N 1
ATOM 871 C CA . ALA A 1 147 ? 63.872 51.871 67.805 1.00 6.97 150 ALA A CA 1
ATOM 872 C C . ALA A 1 147 ? 62.820 52.960 67.623 1.00 7.10 150 ALA A C 1
ATOM 873 O O . ALA A 1 147 ? 63.098 54.017 67.029 1.00 7.87 150 ALA A O 1
ATOM 879 N N . PHE A 1 148 ? 61.596 52.728 68.122 1.00 7.08 151 PHE A N 1
ATOM 880 C CA . PHE A 1 148 ? 60.536 53.711 67.945 1.00 7.29 151 PHE A CA 1
ATOM 881 C C . PHE A 1 148 ? 60.884 55.019 68.652 1.00 7.77 151 PHE A C 1
ATOM 882 O O . PHE A 1 148 ? 60.653 56.109 68.108 1.00 9.79 151 PHE A O 1
ATOM 890 N N . ASP A 1 149 ? 61.436 54.937 69.877 1.00 7.99 152 ASP A N 1
ATOM 891 C CA . ASP A 1 149 ? 61.801 56.176 70.584 1.00 8.52 152 ASP A CA 1
ATOM 892 C C . ASP A 1 149 ? 62.828 56.987 69.808 1.00 8.63 152 ASP A C 1
ATOM 893 O O . ASP A 1 149 ? 62.876 58.215 69.948 1.00 10.23 152 ASP A O 1
ATOM 898 N N . MET A 1 150 ? 63.680 56.335 69.016 1.00 8.31 153 MET A N 1
ATOM 899 C CA . MET A 1 150 ? 64.679 57.017 68.195 1.00 8.46 153 MET A CA 1
ATOM 900 C C . MET A 1 150 ? 64.134 57.410 66.824 1.00 8.35 153 MET A C 1
ATOM 901 O O . MET A 1 150 ? 64.848 58.089 66.051 1.00 8.55 153 MET A O 1
ATOM 906 N N . GLY A 1 151 ? 62.892 57.014 66.522 1.00 8.11 154 GLY A N 1
ATOM 907 C CA . GLY A 1 151 ? 62.248 57.349 65.267 1.00 8.07 154 GLY A CA 1
ATOM 908 C C . GLY A 1 151 ? 62.385 56.330 64.161 1.00 7.67 154 GLY A C 1
ATOM 909 O O . GLY A 1 151 ? 61.915 56.588 63.043 1.00 8.97 154 GLY A O 1
ATOM 912 N N . LEU A 1 152 ? 63.053 55.213 64.410 1.00 7.89 155 LEU A N 1
ATOM 913 C CA . LEU A 1 152 ? 63.214 54.197 63.382 1.00 8.31 155 LEU A CA 1
ATOM 914 C C . LEU A 1 152 ? 61.878 53.570 63.041 1.00 6.83 155 LEU A C 1
ATOM 915 O O . LEU A 1 152 ? 60.925 53.609 63.822 1.00 7.39 155 LEU A O 1
ATOM 931 N N . VAL A 1 153 ? 61.831 52.960 61.847 1.00 7.03 156 VAL A N 1
ATOM 932 C CA . VAL A 1 153 ? 60.709 52.136 61.399 1.00 6.48 156 VAL A CA 1
ATOM 933 C C . VAL A 1 153 ? 60.953 50.707 61.871 1.00 6.18 156 VAL A C 1
ATOM 934 O O . VAL A 1 153 ? 62.074 50.217 61.835 1.00 6.91 156 VAL A O 1
ATOM 947 N N . ASN A 1 154 ? 59.885 50.007 62.274 1.00 7.48 157 ASN A N 1
ATOM 948 C CA . ASN A 1 154 ? 59.957 48.601 62.703 1.00 7.57 157 ASN A CA 1
ATOM 949 C C . ASN A 1 154 ? 59.186 47.711 61.738 1.00 7.80 157 ASN A C 1
ATOM 950 O O . ASN A 1 154 ? 58.018 47.977 61.447 1.00 7.21 157 ASN A O 1
ATOM 961 N N . VAL A 1 155 ? 59.828 46.639 61.281 1.00 5.91 158 VAL A N 1
ATOM 962 C CA . VAL A 1 155 ? 59.212 45.632 60.421 1.00 5.55 158 VAL A CA 1
ATOM 963 C C . VAL A 1 155 ? 59.335 44.279 61.118 1.00 7.45 158 VAL A C 1
ATOM 964 O O . VAL A 1 155 ? 60.410 43.948 61.631 1.00 8.54 158 VAL A O 1
ATOM 977 N N . PHE A 1 156 ? 58.245 43.498 61.143 1.00 6.40 159 PHE A N 1
ATOM 978 C CA . PHE A 1 156 ? 58.273 42.118 61.638 1.00 5.39 159 PHE A CA 1
ATOM 979 C C . PHE A 1 156 ? 57.949 41.125 60.540 1.00 6.43 159 PHE A C 1
ATOM 980 O O . PHE A 1 156 ? 56.915 41.263 59.865 1.00 7.87 159 PHE A O 1
ATOM 988 N N . CYS A 1 157 ? 58.803 40.113 60.395 1.00 5.64 160 CYS A N 1
ATOM 989 C CA . CYS A 1 157 ? 58.472 38.907 59.647 1.00 5.62 160 CYS A CA 1
ATOM 990 C C . CYS A 1 157 ? 58.058 37.848 60.668 1.00 6.44 160 CYS A C 1
ATOM 991 O O . CYS A 1 157 ? 57.973 38.120 61.874 1.00 6.67 160 CYS A O 1
ATOM 994 N N . TRP A 1 158 ? 57.745 36.635 60.193 1.00 5.89 161 TRP A N 1
ATOM 995 C CA . TRP A 1 158 ? 57.245 35.585 61.082 1.00 5.93 161 TRP A CA 1
ATOM 996 C C . TRP A 1 158 ? 57.717 34.232 60.569 1.00 6.83 161 TRP A C 1
ATOM 997 O O . TRP A 1 158 ? 57.081 33.635 59.682 1.00 6.66 161 TRP A O 1
ATOM 1008 N N . HIS A 1 159 ? 58.813 33.724 61.157 1.00 6.26 162 HIS A N 1
ATOM 1009 C CA . HIS A 1 159 ? 59.234 32.357 60.866 1.00 6.59 162 HIS A CA 1
ATOM 1010 C C . HIS A 1 159 ? 58.410 31.447 61.770 1.00 7.52 162 HIS A C 1
ATOM 1011 O O . HIS A 1 159 ? 58.808 31.059 62.883 1.00 9.58 162 HIS A O 1
ATOM 1018 N N . PHE A 1 160 ? 57.201 31.147 61.275 1.00 7.51 163 PHE A N 1
ATOM 1019 C CA . PHE A 1 160 ? 56.145 30.451 62.018 1.00 9.30 163 PHE A CA 1
ATOM 1020 C C . PHE A 1 160 ? 56.352 28.945 61.901 1.00 7.44 163 PHE A C 1
ATOM 1021 O O . PHE A 1 160 ? 56.263 28.378 60.815 1.00 8.07 163 PHE A O 1
ATOM 1029 N N . ARG A 1 161 ? 56.703 28.310 63.011 1.00 7.62 164 ARG A N 1
ATOM 1030 C CA . ARG A 1 161 ? 56.900 26.864 62.989 1.00 8.41 164 ARG A CA 1
ATOM 1031 C C . ARG A 1 161 ? 55.576 26.176 62.690 1.00 9.34 164 ARG A C 1
ATOM 1032 O O . ARG A 1 161 ? 54.517 26.578 63.177 1.00 10.60 164 ARG A O 1
ATOM 1040 N N . GLU A 1 162 ? 55.643 25.116 61.898 1.00 9.53 165 GLU A N 1
ATOM 1041 C CA . GLU A 1 162 ? 54.443 24.500 61.378 1.00 9.28 165 GLU A CA 1
ATOM 1042 C C . GLU A 1 162 ? 53.602 23.942 62.526 1.00 9.35 165 GLU A C 1
ATOM 1043 O O . GLU A 1 162 ? 54.137 23.555 63.572 1.00 10.05 165 GLU A O 1
ATOM 1049 N N . PRO A 1 163 ? 52.279 23.874 62.341 1.00 10.06 166 PRO A N 1
ATOM 1050 C CA . PRO A 1 163 ? 51.369 23.742 63.497 1.00 10.37 166 PRO A CA 1
ATOM 1051 C C . PRO A 1 163 ? 51.243 22.348 64.090 1.00 10.33 166 PRO A C 1
ATOM 1052 O O . PRO A 1 163 ? 50.819 22.233 65.256 1.00 14.35 166 PRO A O 1
ATOM 1056 N N . PHE A 1 164 ? 51.578 21.288 63.353 1.00 10.73 167 PHE A N 1
ATOM 1057 C CA . PHE A 1 164 ? 51.340 19.947 63.878 1.00 12.98 167 PHE A CA 1
ATOM 1058 C C . PHE A 1 164 ? 52.260 19.639 65.050 1.00 18.68 167 PHE A C 1
ATOM 1059 O O . PHE A 1 164 ? 51.826 19.063 66.057 1.00 18.01 167 PHE A O 1
ATOM 1067 N N . GLU A 1 165 ? 53.547 19.964 64.921 1.00 12.71 168 GLU A N 1
ATOM 1068 C CA . GLU A 1 165 ? 54.473 19.732 66.019 1.00 14.98 168 GLU A CA 1
ATOM 1069 C C . GLU A 1 165 ? 55.149 21.000 66.518 1.00 14.78 168 GLU A C 1
ATOM 1070 O O . GLU A 1 165 ? 55.738 20.986 67.608 1.00 14.05 168 GLU A O 1
ATOM 1076 N N . GLY A 1 166 ? 55.055 22.107 65.783 1.00 11.64 169 GLY A N 1
ATOM 1077 C CA . GLY A 1 166 ? 55.581 23.354 66.301 1.00 10.35 169 GLY A CA 1
ATOM 1078 C C . GLY A 1 166 ? 57.085 23.473 66.378 1.00 10.37 169 GLY A C 1
ATOM 1079 O O . GLY A 1 166 ? 57.571 24.365 67.069 1.00 11.28 169 GLY A O 1
ATOM 1080 N N . GLU A 1 167 ? 57.827 22.648 65.642 1.00 12.80 170 GLU A N 1
ATOM 1081 C CA . GLU A 1 167 ? 59.284 22.660 65.757 1.00 11.30 170 GLU A CA 1
ATOM 1082 C C . GLU A 1 167 ? 60.007 23.286 64.578 1.00 12.81 170 GLU A C 1
ATOM 1083 O O . GLU A 1 167 ? 61.095 23.837 64.782 1.00 14.14 170 GLU A O 1
ATOM 1089 N N . HIS A 1 168 ? 59.469 23.197 63.343 1.00 11.64 171 HIS A N 1
ATOM 1090 C CA . HIS A 1 168 ? 60.219 23.573 62.144 1.00 13.05 171 HIS A CA 1
ATOM 1091 C C . HIS A 1 168 ? 59.379 24.448 61.233 1.00 11.84 171 HIS A C 1
ATOM 1092 O O . HIS A 1 168 ? 58.174 24.218 61.069 1.00 11.54 171 HIS A O 1
ATOM 1099 N N . PHE A 1 169 ? 60.018 25.454 60.644 1.00 11.25 172 PHE A N 1
ATOM 1100 C CA . PHE A 1 169 ? 59.407 26.174 59.539 1.00 10.83 172 PHE A CA 1
ATOM 1101 C C . PHE A 1 169 ? 60.028 25.854 58.188 1.00 10.57 172 PHE A C 1
ATOM 1102 O O . PHE A 1 169 ? 59.364 26.056 57.166 1.00 11.83 172 PHE A O 1
ATOM 1110 N N . TYR A 1 170 ? 61.253 25.316 58.148 1.00 9.72 173 TYR A N 1
ATOM 1111 C CA . TYR A 1 170 ? 61.883 24.946 56.882 1.00 10.69 173 TYR A CA 1
ATOM 1112 C C . TYR A 1 170 ? 61.372 23.575 56.451 1.00 11.32 173 TYR A C 1
ATOM 1113 O O . TYR A 1 170 ? 61.399 22.611 57.235 1.00 13.49 173 TYR A O 1
ATOM 1122 N N . THR A 1 171 ? 60.858 23.499 55.218 1.00 11.33 174 THR A N 1
ATOM 1123 C CA . THR A 1 171 ? 60.261 22.251 54.754 1.00 12.02 174 THR A CA 1
ATOM 1124 C C . THR A 1 171 ? 61.263 21.099 54.731 1.00 17.13 174 THR A C 1
ATOM 1125 O O . THR A 1 171 ? 60.853 19.950 54.852 1.00 17.32 174 THR A O 1
ATOM 1129 N N . SER A 1 172 ? 62.565 21.374 54.563 1.00 13.98 175 SER A N 1
ATOM 1130 C CA . SER A 1 172 ? 63.549 20.282 54.516 1.00 17.93 175 SER A CA 1
ATOM 1131 C C . SER A 1 172 ? 63.657 19.551 55.846 1.00 19.98 175 SER A C 1
ATOM 1132 O O . SER A 1 172 ? 64.161 18.416 55.888 1.00 17.06 175 SER A O 1
ATOM 1135 N N . GLU A 1 173 ? 63.214 20.184 56.930 1.00 18.72 176 GLU A N 1
ATOM 1136 C CA . GLU A 1 173 ? 63.312 19.632 58.272 1.00 17.26 176 GLU A CA 1
ATOM 1137 C C . GLU A 1 173 ? 62.030 18.974 58.751 1.00 19.10 176 GLU A C 1
ATOM 1138 O O . GLU A 1 173 ? 62.041 18.355 59.818 1.00 25.26 176 GLU A O 1
ATOM 1144 N N . MET A 1 174 ? 60.920 19.099 58.032 1.00 19.71 177 MET A N 1
ATOM 1145 C CA . MET A 1 174 ? 59.687 18.492 58.515 1.00 16.44 177 MET A CA 1
ATOM 1146 C C . MET A 1 174 ? 59.330 17.248 57.700 1.00 18.75 177 MET A C 1
ATOM 1147 O O . MET A 1 174 ? 60.001 16.902 56.726 1.00 21.38 177 MET A O 1
ATOM 1152 N N . THR A 1 175 ? 58.259 16.562 58.103 1.00 17.96 178 THR A N 1
ATOM 1153 C CA . THR A 1 175 ? 57.839 15.375 57.374 1.00 18.39 178 THR A CA 1
ATOM 1154 C C . THR A 1 175 ? 57.062 15.757 56.118 1.00 19.06 178 THR A C 1
ATOM 1155 O O . THR A 1 175 ? 56.602 16.896 55.958 1.00 15.75 178 THR A O 1
ATOM 1159 N N . GLN A 1 176 ? 56.931 14.783 55.217 1.00 23.79 179 GLN A N 1
ATOM 1160 C CA . GLN A 1 176 ? 56.126 14.994 54.019 1.00 19.51 179 GLN A CA 1
ATOM 1161 C C . GLN A 1 176 ? 54.692 15.361 54.382 1.00 17.25 179 GLN A C 1
ATOM 1162 O O . GLN A 1 176 ? 54.101 16.267 53.771 1.00 18.24 179 GLN A O 1
ATOM 1168 N N . PHE A 1 177 ? 54.114 14.676 55.378 1.00 16.12 180 PHE A N 1
ATOM 1169 C CA . PHE A 1 177 ? 52.751 15.010 55.772 1.00 18.46 180 PHE A CA 1
ATOM 1170 C C . PHE A 1 177 ? 52.657 16.454 56.251 1.00 17.51 180 PHE A C 1
ATOM 1171 O O . PHE A 1 177 ? 51.712 17.174 55.908 1.00 15.35 180 PHE A O 1
ATOM 1179 N N . GLN A 1 178 ? 53.613 16.897 57.060 1.00 14.53 181 GLN A N 1
ATOM 1180 C CA . GLN A 1 178 ? 53.552 18.274 57.554 1.00 13.09 181 GLN A CA 1
ATOM 1181 C C . GLN A 1 178 ? 53.660 19.283 56.409 1.00 13.38 181 GLN A C 1
ATOM 1182 O O . GLN A 1 178 ? 52.880 20.240 56.330 1.00 14.87 181 GLN A O 1
ATOM 1188 N N . ARG A 1 179 ? 54.649 19.098 55.528 1.00 15.90 182 ARG A N 1
ATOM 1189 C CA . ARG A 1 179 ? 54.816 19.978 54.372 1.00 16.61 182 ARG A CA 1
ATOM 1190 C C . ARG A 1 179 ? 53.513 20.125 53.599 1.00 14.35 182 ARG A C 1
ATOM 1191 O O . ARG A 1 179 ? 53.116 21.236 53.225 1.00 17.39 182 ARG A O 1
ATOM 1199 N N . GLU A 1 180 ? 52.858 19.001 53.323 1.00 16.24 183 GLU A N 1
ATOM 1200 C CA . GLU A 1 180 ? 51.724 18.982 52.413 1.00 16.83 183 GLU A CA 1
ATOM 1201 C C . GLU A 1 180 ? 50.431 19.439 53.066 1.00 18.65 183 GLU A C 1
ATOM 1202 O O . GLU A 1 180 ? 49.478 19.767 52.356 1.00 18.77 183 GLU A O 1
ATOM 1208 N N . ASN A 1 181 ? 50.380 19.515 54.391 1.00 15.21 184 ASN A N 1
ATOM 1209 C CA . ASN A 1 181 ? 49.120 19.805 55.059 1.00 17.04 184 ASN A CA 1
ATOM 1210 C C . ASN A 1 181 ? 49.160 20.955 56.054 1.00 13.36 184 ASN A C 1
ATOM 1211 O O . ASN A 1 181 ? 48.096 21.350 56.538 1.00 13.31 184 ASN A O 1
ATOM 1216 N N . ALA A 1 182 ? 50.328 21.530 56.354 1.00 11.91 185 ALA A N 1
ATOM 1217 C CA . ALA A 1 182 ? 50.391 22.566 57.379 1.00 10.68 185 ALA A CA 1
ATOM 1218 C C . ALA A 1 182 ? 49.498 23.755 57.049 1.00 12.02 185 ALA A C 1
ATOM 1219 O O . ALA A 1 182 ? 48.719 24.199 57.899 1.00 10.57 185 ALA A O 1
ATOM 1221 N N . LEU A 1 183 ? 49.628 24.317 55.837 1.00 10.34 186 LEU A N 1
ATOM 1222 C CA . LEU A 1 183 ? 48.868 25.530 55.515 1.00 11.79 186 LEU A CA 1
ATOM 1223 C C . LEU A 1 183 ? 47.385 25.209 55.418 1.00 12.22 186 LEU A C 1
ATOM 1224 O O . LEU A 1 183 ? 46.544 25.902 55.996 1.00 10.51 186 LEU A O 1
ATOM 1229 N N . LYS A 1 184 ? 47.042 24.129 54.727 1.00 12.50 187 LYS A N 1
ATOM 1230 C CA . LYS A 1 184 ? 45.639 23.733 54.670 1.00 12.40 187 LYS A CA 1
ATOM 1231 C C . LYS A 1 184 ? 45.036 23.606 56.067 1.00 11.94 187 LYS A C 1
ATOM 1232 O O . LYS A 1 184 ? 43.866 23.955 56.279 1.00 14.90 187 LYS A O 1
ATOM 1238 N N . SER A 1 185 ? 45.823 23.116 57.042 1.00 11.52 188 SER A N 1
ATOM 1239 C CA . SER A 1 185 ? 45.284 22.849 58.367 1.00 11.62 188 SER A CA 1
ATOM 1240 C C . SER A 1 185 ? 44.977 24.118 59.161 1.00 11.16 188 SER A C 1
ATOM 1241 O O . SER A 1 185 ? 44.295 24.031 60.185 1.00 11.45 188 SER A O 1
ATOM 1244 N N . ILE A 1 186 ? 45.500 25.281 58.756 1.00 10.61 189 ILE A N 1
ATOM 1245 C CA . ILE A 1 186 ? 45.233 26.503 59.515 1.00 10.23 189 ILE A CA 1
ATOM 1246 C C . ILE A 1 186 ? 44.125 27.352 58.919 1.00 10.39 189 ILE A C 1
ATOM 1247 O O . ILE A 1 186 ? 43.731 28.358 59.535 1.00 11.00 189 ILE A O 1
ATOM 1252 N N . LEU A 1 187 ? 43.597 26.964 57.755 1.00 10.82 190 LEU A N 1
ATOM 1253 C CA . LEU A 1 187 ? 42.492 27.671 57.145 1.00 11.99 190 LEU A CA 1
ATOM 1254 C C . LEU A 1 187 ? 41.215 27.310 57.894 1.00 11.85 190 LEU A C 1
ATOM 1255 O O . LEU A 1 187 ? 41.167 26.307 58.620 1.00 12.74 190 LEU A O 1
ATOM 1260 N N . PRO A 1 188 ? 40.176 28.120 57.770 1.00 14.73 191 PRO A N 1
ATOM 1261 C CA . PRO A 1 188 ? 38.889 27.750 58.369 1.00 16.97 191 PRO A CA 1
ATOM 1262 C C . PRO A 1 188 ? 38.481 26.357 57.900 1.00 15.31 191 PRO A C 1
ATOM 1263 O O . PRO A 1 188 ? 38.567 26.032 56.717 1.00 16.19 191 PRO A O 1
ATOM 1267 N N . GLY A 1 189 ? 38.053 25.513 58.841 1.00 15.45 192 GLY A N 1
ATOM 1268 C CA . GLY A 1 189 ? 37.790 24.120 58.550 1.00 16.09 192 GLY A CA 1
ATOM 1269 C C . GLY A 1 189 ? 38.982 23.210 58.763 1.00 15.92 192 GLY A C 1
ATOM 1270 O O . GLY A 1 189 ? 38.816 21.993 58.811 1.00 14.83 192 GLY A O 1
ATOM 1271 N N . GLY A 1 190 ? 40.190 23.770 58.879 1.00 13.16 193 GLY A N 1
ATOM 1272 C CA . GLY A 1 190 ? 41.367 22.944 59.140 1.00 13.14 193 GLY A CA 1
ATOM 1273 C C . GLY A 1 190 ? 41.464 22.528 60.599 1.00 13.80 193 GLY A C 1
ATOM 1274 O O . GLY A 1 190 ? 40.954 23.189 61.505 1.00 12.92 193 GLY A O 1
ATOM 1275 N N . GLU A 1 191 ? 42.133 21.393 60.826 1.00 13.16 194 GLU A N 1
ATOM 1276 C CA . GLU A 1 191 ? 42.221 20.873 62.185 1.00 14.31 194 GLU A CA 1
ATOM 1277 C C . GLU A 1 191 ? 43.079 21.744 63.093 1.00 13.64 194 GLU A C 1
ATOM 1278 O O . GLU A 1 191 ? 42.976 21.631 64.324 1.00 13.50 194 GLU A O 1
ATOM 1284 N N . ASN A 1 192 ? 43.892 22.634 62.524 1.00 11.98 195 ASN A N 1
ATOM 1285 C CA . ASN A 1 192 ? 44.721 23.535 63.321 1.00 11.37 195 ASN A CA 1
ATOM 1286 C C . ASN A 1 192 ? 44.259 24.990 63.259 1.00 10.99 195 ASN A C 1
ATOM 1287 O O . ASN A 1 192 ? 45.028 25.910 63.589 1.00 10.94 195 ASN A O 1
ATOM 1292 N N . HIS A 1 193 ? 42.999 25.235 62.897 1.00 11.39 196 HIS A N 1
ATOM 1293 C CA . HIS A 1 193 ? 42.537 26.613 62.730 1.00 11.10 196 HIS A CA 1
ATOM 1294 C C . HIS A 1 193 ? 42.426 27.339 64.068 1.00 11.81 196 HIS A C 1
ATOM 1295 O O . HIS A 1 193 ? 42.817 28.508 64.171 1.00 10.53 196 HIS A O 1
ATOM 1302 N N . ASP A 1 194 ? 41.894 26.684 65.104 1.00 12.66 197 ASP A N 1
ATOM 1303 C CA . ASP A 1 194 ? 41.846 27.328 66.413 1.00 11.65 197 ASP A CA 1
ATOM 1304 C C . ASP A 1 194 ? 43.248 27.582 66.953 1.00 10.90 197 ASP A C 1
ATOM 1305 O O . ASP A 1 194 ? 43.513 28.643 67.535 1.00 12.01 197 ASP A O 1
ATOM 1310 N N . TYR A 1 195 ? 44.171 26.633 66.740 1.00 11.66 198 TYR A N 1
ATOM 1311 C CA . TYR A 1 195 ? 45.576 26.850 67.090 1.00 11.20 198 TYR A CA 1
ATOM 1312 C C . TYR A 1 195 ? 46.121 28.106 66.422 1.00 10.06 198 TYR A C 1
ATOM 1313 O O . TYR A 1 195 ? 46.826 28.924 67.052 1.00 10.15 198 TYR A O 1
ATOM 1322 N N . TYR A 1 196 ? 45.820 28.269 65.133 1.00 9.57 199 TYR A N 1
ATOM 1323 C CA . TYR A 1 196 ? 46.325 29.438 64.412 1.00 9.05 199 TYR A CA 1
ATOM 1324 C C . TYR A 1 196 ? 45.691 30.731 64.934 1.00 10.45 199 TYR A C 1
ATOM 1325 O O . TYR A 1 196 ? 46.382 31.752 65.084 1.00 9.05 199 TYR A O 1
ATOM 1334 N N . LYS A 1 197 ? 44.393 30.714 65.232 1.00 9.74 200 LYS A N 1
ATOM 1335 C CA . LYS A 1 197 ? 43.773 31.898 65.821 1.00 9.68 200 LYS A CA 1
ATOM 1336 C C . LYS A 1 197 ? 44.461 32.281 67.119 1.00 10.00 200 LYS A C 1
ATOM 1337 O O . LYS A 1 197 ? 44.668 33.468 67.377 1.00 10.54 200 LYS A O 1
ATOM 1343 N N . GLN A 1 198 ? 44.851 31.286 67.940 1.00 9.98 201 GLN A N 1
ATOM 1344 C CA . GLN A 1 198 ? 45.547 31.603 69.188 1.00 9.73 201 GLN A CA 1
ATOM 1345 C C . GLN A 1 198 ? 46.891 32.261 68.918 1.00 10.38 201 GLN A C 1
ATOM 1346 O O . GLN A 1 198 ? 47.294 33.174 69.650 1.00 10.34 201 GLN A O 1
ATOM 1352 N N . LYS A 1 199 ? 47.602 31.821 67.877 1.00 8.54 202 LYS A N 1
ATOM 1353 C CA . LYS A 1 199 ? 48.867 32.483 67.536 1.00 8.01 202 LYS A CA 1
ATOM 1354 C C . LYS A 1 199 ? 48.637 33.932 67.116 1.00 7.76 202 LYS A C 1
ATOM 1355 O O . LYS A 1 199 ? 49.413 34.829 67.479 1.00 9.70 202 LYS A O 1
ATOM 1361 N N . LEU A 1 200 ? 47.592 34.182 66.305 1.00 7.91 203 LEU A N 1
ATOM 1362 C CA . LEU A 1 200 ? 47.284 35.568 65.937 1.00 7.78 203 LEU A CA 1
ATOM 1363 C C . LEU A 1 200 ? 46.891 36.389 67.159 1.00 7.99 203 LEU A C 1
ATOM 1364 O O . LEU A 1 200 ? 47.210 37.582 67.244 1.00 8.65 203 LEU A O 1
ATOM 1369 N N . GLU A 1 201 ? 46.199 35.770 68.111 1.00 10.09 204 GLU A N 1
ATOM 1370 C CA . GLU A 1 201 ? 45.860 36.485 69.341 1.00 9.29 204 GLU A CA 1
ATOM 1371 C C . GLU A 1 201 ? 47.116 36.870 70.112 1.00 9.67 204 GLU A C 1
ATOM 1372 O O . GLU A 1 201 ? 47.174 37.961 70.701 1.00 10.78 204 GLU A O 1
ATOM 1378 N N . LYS A 1 202 ? 48.142 36.004 70.104 1.00 8.70 205 LYS A N 1
ATOM 1379 C CA . LYS A 1 202 ? 49.408 36.361 70.752 1.00 8.84 205 LYS A CA 1
ATOM 1380 C C . LYS A 1 202 ? 50.112 37.484 69.996 1.00 10.06 205 LYS A C 1
ATOM 1381 O O . LYS A 1 202 ? 50.614 38.432 70.612 1.00 8.52 205 LYS A O 1
ATOM 1387 N N . ILE A 1 203 ? 50.138 37.426 68.658 1.00 7.47 206 ILE A N 1
ATOM 1388 C CA . ILE A 1 203 ? 50.687 38.542 67.893 1.00 7.03 206 ILE A CA 1
ATOM 1389 C C . ILE A 1 203 ? 49.955 39.836 68.234 1.00 7.08 206 ILE A C 1
ATOM 1390 O O . ILE A 1 203 ? 50.577 40.895 68.405 1.00 8.19 206 ILE A O 1
ATOM 1395 N N . ALA A 1 204 ? 48.621 39.782 68.317 1.00 7.72 207 ALA A N 1
ATOM 1396 C CA . ALA A 1 204 ? 47.848 40.992 68.594 1.00 8.27 207 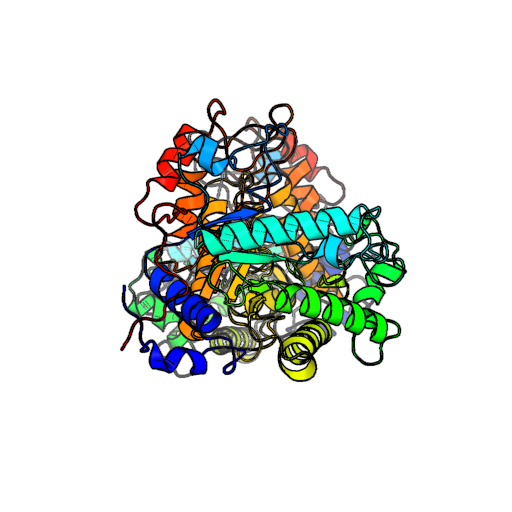ALA A CA 1
ATOM 1397 C C . ALA A 1 204 ? 48.133 41.534 69.984 1.00 8.41 207 ALA A C 1
ATOM 1398 O O . ALA A 1 204 ? 48.296 42.754 70.149 1.00 9.85 207 ALA A O 1
ATOM 1400 N N . SER A 1 205 ? 48.174 40.666 71.005 1.00 9.86 208 SER A N 1
ATOM 1401 C CA . SER A 1 205 ? 48.413 41.159 72.355 1.00 8.61 208 SER A CA 1
ATOM 1402 C C . SER A 1 205 ? 49.819 41.736 72.470 1.00 11.13 208 SER A C 1
ATOM 1403 O O . SER A 1 205 ? 50.015 42.794 73.098 1.00 10.24 208 SER A O 1
ATOM 1406 N N . PHE A 1 206 ? 50.806 41.102 71.827 1.00 9.68 209 PHE A N 1
ATOM 1407 C CA . PHE A 1 206 ? 52.144 41.681 71.844 1.00 8.33 209 PHE A CA 1
ATOM 1408 C C . PHE A 1 206 ? 52.139 43.029 71.145 1.00 9.98 209 PHE A C 1
ATOM 1409 O O . PHE A 1 206 ? 52.719 44.012 71.644 1.00 9.76 209 PHE A O 1
ATOM 1417 N N . THR A 1 207 ? 51.546 43.077 69.951 1.00 7.09 210 THR A N 1
ATOM 1418 C CA . THR A 1 207 ? 51.588 44.316 69.171 1.00 8.22 210 THR A CA 1
ATOM 1419 C C . THR A 1 207 ? 50.869 45.463 69.891 1.00 8.45 210 THR A C 1
ATOM 1420 O O . THR A 1 207 ? 51.355 46.612 69.898 1.00 8.75 210 THR A O 1
ATOM 1424 N N . LYS A 1 208 ? 49.717 45.183 70.517 1.00 9.12 211 LYS A N 1
ATOM 1425 C CA . LYS A 1 208 ? 48.993 46.241 71.221 1.00 12.48 211 LYS A CA 1
ATOM 1426 C C . LYS A 1 208 ? 49.657 46.633 72.528 1.00 11.74 211 LYS A C 1
ATOM 1427 O O . LYS A 1 208 ? 49.229 47.628 73.134 1.00 19.75 211 LYS A O 1
ATOM 1433 N N . SER A 1 209 ? 50.688 45.906 72.962 1.00 9.59 212 SER A N 1
ATOM 1434 C CA . SER A 1 209 ? 51.427 46.226 74.173 1.00 13.51 212 SER A CA 1
ATOM 1435 C C . SER A 1 209 ? 52.562 47.199 73.913 1.00 13.57 212 SER A C 1
ATOM 1436 O O . SER A 1 209 ? 53.182 47.657 74.876 1.00 14.86 212 SER A O 1
ATOM 1439 N N . LEU A 1 210 ? 52.868 47.503 72.643 1.00 10.03 213 LEU A N 1
ATOM 1440 C CA . LEU A 1 210 ? 54.062 48.282 72.303 1.00 8.04 213 LEU A CA 1
ATOM 1441 C C . LEU A 1 210 ? 53.752 49.763 72.455 1.00 12.76 213 LEU A C 1
ATOM 1442 O O . LEU A 1 210 ? 53.222 50.389 71.527 1.00 12.70 213 LEU A O 1
ATOM 1447 N N . VAL A 1 211 ? 54.081 50.326 73.616 1.00 10.06 214 VAL A N 1
ATOM 1448 C CA . VAL A 1 211 ? 53.833 51.750 73.900 1.00 11.51 214 VAL A CA 1
ATOM 1449 C C . VAL A 1 211 ? 55.181 52.462 74.017 1.00 12.12 214 VAL A C 1
ATOM 1450 O O . VAL A 1 211 ? 56.009 52.099 74.864 1.00 13.68 214 VAL A O 1
ATOM 1454 N N . GLY A 1 212 ? 55.400 53.474 73.163 1.00 10.58 215 GLY A N 1
ATOM 1455 C CA . GLY A 1 212 ? 56.648 54.227 73.184 1.00 10.24 215 GLY A CA 1
ATOM 1456 C C . GLY A 1 212 ? 56.742 55.146 74.391 1.00 15.44 215 GLY A C 1
ATOM 1457 O O . GLY A 1 212 ? 55.803 55.315 75.177 1.00 13.13 215 GLY A O 1
ATOM 1458 N N . SER A 1 213 ? 57.925 55.742 74.545 1.00 13.53 216 SER A N 1
ATOM 1459 C CA . SER A 1 213 ? 58.116 56.677 75.648 1.00 14.93 216 SER A CA 1
ATOM 1460 C C . SER A 1 213 ? 57.193 57.876 75.540 1.00 19.20 216 SER A C 1
ATOM 1461 O O . SER A 1 213 ? 56.899 58.506 76.568 1.00 20.56 216 SER A O 1
ATOM 1464 N N . ASN A 1 214 ? 56.710 58.188 74.337 1.00 15.92 217 ASN A N 1
ATOM 1465 C CA . ASN A 1 214 ? 55.774 59.284 74.133 1.00 17.48 217 ASN A CA 1
ATOM 1466 C C . ASN A 1 214 ? 54.328 58.903 74.429 1.00 16.17 217 ASN A C 1
ATOM 1467 O O . ASN A 1 214 ? 53.450 59.759 74.327 1.00 18.64 217 ASN A O 1
ATOM 1472 N N . GLY A 1 215 ? 54.059 57.648 74.795 1.00 13.05 218 GLY A N 1
ATOM 1473 C CA . GLY A 1 215 ? 52.710 57.232 75.116 1.00 14.71 218 GLY A CA 1
ATOM 1474 C C . GLY A 1 215 ? 51.898 56.707 73.951 1.00 14.54 218 GLY A C 1
ATOM 1475 O O . GLY A 1 215 ? 50.773 56.245 74.162 1.00 17.50 218 GLY A O 1
ATOM 1476 N N . ALA A 1 216 ? 52.430 56.736 72.735 1.00 13.39 219 ALA A N 1
ATOM 1477 C CA . ALA A 1 216 ? 51.706 56.235 71.579 1.00 10.22 219 ALA A CA 1
ATOM 1478 C C . ALA A 1 216 ? 52.060 54.766 71.322 1.00 12.75 219 ALA A C 1
ATOM 1479 O O . ALA A 1 216 ? 53.172 54.314 71.614 1.00 11.58 219 ALA A O 1
ATOM 1481 N N . LEU A 1 217 ? 51.127 54.045 70.702 1.00 10.87 220 LEU A N 1
ATOM 1482 C CA . LEU A 1 217 ? 51.434 52.707 70.199 1.00 8.75 220 LEU A CA 1
ATOM 1483 C C . LEU A 1 217 ? 52.451 52.751 69.058 1.00 8.87 220 LEU A C 1
ATOM 1484 O O . LEU A 1 217 ? 52.391 53.601 68.166 1.00 9.69 220 LEU A O 1
ATOM 1489 N N . VAL A 1 218 ? 53.373 51.795 69.065 1.00 9.48 221 VAL A N 1
ATOM 1490 C CA . VAL A 1 218 ? 54.413 51.700 68.045 1.00 9.49 221 VAL A CA 1
ATOM 1491 C C . VAL A 1 218 ? 53.804 51.109 66.778 1.00 7.93 221 VAL A C 1
ATOM 1492 O O . VAL A 1 218 ? 53.351 49.946 66.799 1.00 8.56 221 VAL A O 1
ATOM 1496 N N . PRO A 1 219 ? 53.798 51.814 65.642 1.00 7.20 222 PRO A N 1
ATOM 1497 C CA . PRO A 1 219 ? 53.345 51.169 64.396 1.00 7.74 222 PRO A CA 1
ATOM 1498 C C . PRO A 1 219 ? 54.343 50.120 63.965 1.00 8.21 222 PRO A C 1
ATOM 1499 O O . PRO A 1 219 ? 55.551 50.343 64.024 1.00 9.37 222 PRO A O 1
ATOM 1510 N N . ILE A 1 220 ? 53.832 48.956 63.549 1.00 7.40 223 ILE A N 1
ATOM 1511 C CA . ILE A 1 220 ? 54.732 47.974 62.971 1.00 8.51 223 ILE A CA 1
ATOM 1512 C C . ILE A 1 220 ? 54.247 47.565 61.592 1.00 8.04 223 ILE A C 1
ATOM 1513 O O . ILE A 1 220 ? 53.040 47.524 61.314 1.00 8.40 223 ILE A O 1
ATOM 1518 N N . ILE A 1 221 ? 55.205 47.231 60.737 1.00 7.61 224 ILE A N 1
ATOM 1519 C CA . ILE A 1 221 ? 54.909 46.617 59.442 1.00 6.71 224 ILE A CA 1
ATOM 1520 C C . ILE A 1 221 ? 54.993 45.112 59.623 1.00 7.30 224 ILE A C 1
ATOM 1521 O O . ILE A 1 221 ? 56.019 44.592 60.057 1.00 9.58 224 ILE A O 1
ATOM 1536 N N . PHE A 1 222 ? 53.899 44.419 59.355 1.00 7.08 225 PHE A N 1
ATOM 1537 C CA . PHE A 1 222 ? 53.820 42.973 59.519 1.00 5.88 225 PHE A CA 1
ATOM 1538 C C . PHE A 1 222 ? 53.882 42.330 58.128 1.00 8.01 225 PHE A C 1
ATOM 1539 O O . PHE A 1 222 ? 53.071 42.660 57.229 1.00 7.45 225 PHE A O 1
ATOM 1547 N N . ARG A 1 223 ? 54.888 41.455 57.935 1.00 6.87 226 ARG A N 1
ATOM 1548 C CA . ARG A 1 223 ? 55.216 40.844 56.636 1.00 6.04 226 ARG A CA 1
ATOM 1549 C C . ARG A 1 223 ? 55.147 39.330 56.755 1.00 6.09 226 ARG A C 1
ATOM 1550 O O . ARG A 1 223 ? 56.191 38.678 56.850 1.00 8.33 226 ARG A O 1
ATOM 1558 N N . PRO A 1 224 ? 53.950 38.734 56.772 1.00 6.37 227 PRO A N 1
ATOM 1559 C CA . PRO A 1 224 ? 53.822 37.294 57.039 1.00 6.61 227 PRO A CA 1
ATOM 1560 C C . PRO A 1 224 ? 53.907 36.469 55.759 1.00 9.97 227 PRO A C 1
ATOM 1561 O O . PRO A 1 224 ? 53.682 36.968 54.643 1.00 8.79 227 PRO A O 1
ATOM 1565 N N . PHE A 1 225 ? 54.232 35.179 55.947 1.00 6.89 228 PHE A N 1
ATOM 1566 C CA . PHE A 1 225 ? 54.156 34.194 54.845 1.00 8.71 228 PHE A CA 1
ATOM 1567 C C . PHE A 1 225 ? 54.954 34.667 53.636 1.00 7.29 228 PHE A C 1
ATOM 1568 O O . PHE A 1 225 ? 54.528 34.584 52.481 1.00 7.61 228 PHE A O 1
ATOM 1576 N N . HIS A 1 226 ? 56.167 35.132 53.929 1.00 7.05 229 HIS A N 1
ATOM 1577 C CA . HIS A 1 226 ? 57.024 35.696 52.889 1.00 7.20 229 HIS A CA 1
ATOM 1578 C C . HIS A 1 226 ? 57.734 34.612 52.066 1.00 7.61 229 HIS A C 1
ATOM 1579 O O . HIS A 1 226 ? 57.857 33.440 52.458 1.00 8.96 229 HIS A O 1
ATOM 1586 N N . GLU A 1 227 ? 58.228 35.024 50.906 1.00 8.67 230 GLU A N 1
ATOM 1587 C CA . GLU A 1 227 ? 58.996 34.110 50.052 1.00 8.40 230 GLU A CA 1
ATOM 1588 C C . GLU A 1 227 ? 58.197 32.876 49.688 1.00 9.12 230 GLU A C 1
ATOM 1589 O O . GLU A 1 227 ? 58.765 31.787 49.484 1.00 11.22 230 GLU A O 1
ATOM 1595 N N . PHE A 1 228 ? 56.887 33.060 49.511 1.00 9.62 231 PHE A N 1
ATOM 1596 C CA . PHE A 1 228 ? 55.950 31.976 49.246 1.00 9.13 231 PHE A CA 1
ATOM 1597 C C . PHE A 1 228 ? 56.061 31.430 47.825 1.00 11.64 231 PHE A C 1
ATOM 1598 O O . PHE A 1 228 ? 55.392 30.421 47.515 1.00 11.82 231 PHE A O 1
ATOM 1606 N N . ASP A 1 229 ? 56.865 32.061 46.966 1.00 10.07 232 ASP A N 1
ATOM 1607 C CA . ASP A 1 229 ? 57.137 31.534 45.627 1.00 11.79 232 ASP A CA 1
ATOM 1608 C C . ASP A 1 229 ? 58.248 30.499 45.624 1.00 15.03 232 ASP A C 1
ATOM 1609 O O . ASP A 1 229 ? 58.394 29.774 44.626 1.00 17.31 232 ASP A O 1
ATOM 1614 N N . GLY A 1 230 ? 59.024 30.410 46.698 1.00 15.09 233 GLY A N 1
ATOM 1615 C CA . GLY A 1 230 ? 59.957 29.321 46.881 1.00 14.54 233 GLY A CA 1
ATOM 1616 C C . GLY A 1 230 ? 59.302 28.139 47.591 1.00 15.46 233 GLY A C 1
ATOM 1617 O O . GLY A 1 230 ? 58.142 28.185 47.998 1.00 16.12 233 GLY A O 1
ATOM 1618 N N . ASP A 1 231 ? 60.084 27.068 47.735 1.00 17.05 234 ASP A N 1
ATOM 1619 C CA . ASP A 1 231 ? 59.614 25.828 48.352 1.00 17.08 234 ASP A CA 1
ATOM 1620 C C . ASP A 1 231 ? 60.246 25.549 49.712 1.00 14.39 234 ASP A C 1
ATOM 1621 O O . ASP A 1 231 ? 60.102 24.437 50.232 1.00 14.94 234 ASP A O 1
ATOM 1626 N N . TRP A 1 232 ? 60.916 26.527 50.310 1.00 12.49 235 TRP A N 1
ATOM 1627 C CA . TRP A 1 232 ? 61.648 26.271 51.541 1.00 10.47 235 TRP A CA 1
ATOM 1628 C C . TRP A 1 232 ? 60.811 26.475 52.791 1.00 9.90 235 TRP A C 1
ATOM 1629 O O . TRP A 1 232 ? 61.218 25.997 53.857 1.00 11.83 235 TRP A O 1
ATOM 1640 N N . PHE A 1 233 ? 59.672 27.151 52.693 1.00 9.55 236 PHE A N 1
ATOM 1641 C CA . PHE A 1 233 ? 58.711 27.288 53.790 1.00 9.63 236 PHE A CA 1
ATOM 1642 C C . PHE A 1 233 ? 57.435 26.530 53.449 1.00 9.43 236 PHE A C 1
ATOM 1643 O O . PHE A 1 233 ? 57.104 26.335 52.267 1.00 10.80 236 PHE A O 1
ATOM 1651 N N . TRP A 1 234 ? 56.685 26.134 54.492 1.00 9.31 237 TRP A N 1
ATOM 1652 C CA . TRP A 1 234 ? 55.490 25.309 54.291 1.00 10.74 237 TRP A CA 1
ATOM 1653 C C . TRP A 1 234 ? 54.316 26.098 53.715 1.00 11.13 237 TRP A C 1
ATOM 1654 O O . TRP A 1 234 ? 53.345 25.486 53.245 1.00 9.98 237 TRP A O 1
ATOM 1665 N N . TRP A 1 235 ? 54.389 27.430 53.706 1.00 9.10 238 TRP A N 1
ATOM 1666 C CA . TRP A 1 235 ? 53.422 28.242 52.989 1.00 9.09 238 TRP A CA 1
ATOM 1667 C C . TRP A 1 235 ? 53.824 28.457 51.527 1.00 11.70 238 TRP A C 1
ATOM 1668 O O . TRP A 1 235 ? 53.206 29.275 50.846 1.00 10.75 238 TRP A O 1
ATOM 1679 N N . GLY A 1 236 ? 54.829 27.733 51.045 1.00 9.74 239 GLY A N 1
ATOM 1680 C CA . GLY A 1 236 ? 55.302 27.866 49.680 1.00 13.66 239 GLY A CA 1
ATOM 1681 C C . GLY A 1 236 ? 54.385 27.248 48.635 1.00 13.74 239 GLY A C 1
ATOM 1682 O O . GLY A 1 236 ? 53.445 26.503 48.904 1.00 12.42 239 GLY A O 1
ATOM 1683 N N . GLN A 1 237 ? 54.682 27.580 47.382 1.00 12.70 240 GLN A N 1
ATOM 1684 C CA . GLN A 1 237 ? 53.709 27.392 46.309 1.00 14.90 240 GLN A CA 1
ATOM 1685 C C . GLN A 1 237 ? 53.457 25.934 45.968 1.00 17.71 240 GLN A C 1
ATOM 1686 O O . GLN A 1 237 ? 52.404 25.637 45.390 1.00 17.16 240 GLN A O 1
ATOM 1692 N N . SER A 1 238 ? 54.397 25.028 46.265 1.00 13.25 241 SER A N 1
ATOM 1693 C CA . SER A 1 238 ? 54.202 23.614 45.984 1.00 16.10 241 SER A CA 1
ATOM 1694 C C . SER A 1 238 ? 53.247 22.962 46.964 1.00 20.08 241 SER A C 1
ATOM 1695 O O . SER A 1 238 ? 52.782 21.838 46.706 1.00 19.14 241 SER A O 1
ATOM 1698 N N . PHE A 1 239 ? 52.952 23.628 48.071 1.00 15.41 242 PHE A N 1
ATOM 1699 C CA . PHE A 1 239 ? 52.223 23.024 49.171 1.00 15.00 242 PHE A CA 1
ATOM 1700 C C . PHE A 1 239 ? 50.813 23.555 49.318 1.00 18.65 242 PHE A C 1
ATOM 1701 O O . PHE A 1 239 ? 50.060 23.029 50.146 1.00 19.86 242 PHE A O 1
ATOM 1709 N N . CYS A 1 240 ? 50.416 24.552 48.527 1.00 15.23 243 CYS A N 1
ATOM 1710 C CA . CYS A 1 240 ? 49.069 25.092 48.631 1.00 15.01 243 CYS A CA 1
ATOM 1711 C C . CYS A 1 240 ? 48.686 25.710 47.295 1.00 19.16 243 CYS A C 1
ATOM 1712 O O . CYS A 1 240 ? 49.549 26.081 46.486 1.00 17.09 243 CYS A O 1
ATOM 1715 N N . THR A 1 241 ? 47.383 25.790 47.054 1.00 14.63 244 THR A N 1
ATOM 1716 C CA . THR A 1 241 ? 46.903 26.466 45.863 1.00 14.79 244 THR A CA 1
ATOM 1717 C C . THR A 1 241 ? 46.946 27.989 46.043 1.00 14.05 244 THR A C 1
ATOM 1718 O O . THR A 1 241 ? 47.072 28.512 47.146 1.00 12.44 244 THR A O 1
ATOM 1722 N N . ILE A 1 242 ? 46.844 28.693 44.915 1.00 13.16 245 ILE A N 1
ATOM 1723 C CA . ILE A 1 242 ? 46.698 30.145 44.913 1.00 13.71 245 ILE A CA 1
ATOM 1724 C C . ILE A 1 242 ? 45.543 30.560 45.807 1.00 14.65 245 ILE A C 1
ATOM 1725 O O . ILE A 1 242 ? 45.667 31.465 46.639 1.00 13.03 245 ILE A O 1
ATOM 1730 N N . GLU A 1 243 ? 44.397 29.898 45.646 1.00 13.87 246 GLU A N 1
ATOM 1731 C CA . GLU A 1 243 ? 43.218 30.262 46.423 1.00 15.67 246 GLU A CA 1
ATOM 1732 C C . GLU A 1 243 ? 43.453 30.051 47.916 1.00 15.37 246 GLU A C 1
ATOM 1733 O O . GLU A 1 243 ? 42.999 30.855 48.737 1.00 15.08 246 GLU A O 1
ATOM 1739 N N . GLU A 1 244 ? 44.159 28.981 48.287 1.00 12.43 247 GLU A N 1
ATOM 1740 C CA . GLU A 1 244 ? 44.443 28.745 49.704 1.00 11.88 247 GLU A CA 1
ATOM 1741 C C . GLU A 1 244 ? 45.358 29.824 50.273 1.00 13.16 247 GLU A C 1
ATOM 1742 O O . GLU A 1 244 ? 45.124 30.308 51.385 1.00 12.61 247 GLU A O 1
ATOM 1748 N N . TYR A 1 245 ? 46.414 30.199 49.544 1.00 11.52 248 TYR A N 1
ATOM 1749 C CA . TYR A 1 245 ? 47.306 31.239 50.054 1.00 12.62 248 TYR A CA 1
ATOM 1750 C C . TYR A 1 245 ? 46.553 32.547 50.235 1.00 10.54 248 TYR A C 1
ATOM 1751 O O . TYR A 1 245 ? 46.689 33.216 51.268 1.00 10.85 248 TYR A O 1
ATOM 1760 N N . ILE A 1 246 ? 45.735 32.913 49.249 1.00 11.27 249 ILE A N 1
ATOM 1761 C CA . ILE A 1 246 ? 44.983 34.160 49.321 1.00 11.65 249 ILE A CA 1
ATOM 1762 C C . ILE A 1 246 ? 43.965 34.108 50.452 1.00 12.78 249 ILE A C 1
ATOM 1763 O O . ILE A 1 246 ? 43.782 35.091 51.191 1.00 11.41 249 ILE A O 1
ATOM 1768 N N . GLN A 1 247 ? 43.302 32.956 50.627 1.00 11.94 250 GLN A N 1
ATOM 1769 C CA . GLN A 1 247 ? 42.359 32.810 51.736 1.00 11.90 250 GLN A CA 1
ATOM 1770 C C . GLN A 1 247 ? 43.064 32.981 53.072 1.00 10.49 250 GLN A C 1
ATOM 1771 O O . GLN A 1 247 ? 42.530 33.604 53.994 1.00 11.72 250 GLN A O 1
ATOM 1777 N N . LEU A 1 248 ? 44.256 32.399 53.212 1.00 10.09 251 LEU A N 1
ATOM 1778 C CA . LEU A 1 248 ? 45.017 32.563 54.446 1.00 11.78 251 LEU A CA 1
ATOM 1779 C C . LEU A 1 248 ? 45.347 34.033 54.696 1.00 12.06 251 LEU A C 1
ATOM 1780 O O . LEU A 1 248 ? 45.136 34.550 55.807 1.00 11.01 251 LEU A O 1
ATOM 1785 N N . TRP A 1 249 ? 45.799 34.737 53.655 1.00 9.42 252 TRP A N 1
ATOM 1786 C CA . TRP A 1 249 ? 46.142 36.146 53.819 1.00 8.78 252 TRP A CA 1
ATOM 1787 C C . TRP A 1 249 ? 44.923 36.970 54.227 1.00 12.05 252 TRP A C 1
ATOM 1788 O O . TRP A 1 249 ? 45.002 37.807 55.136 1.00 11.34 252 TRP A O 1
ATOM 1799 N N . GLN A 1 250 ? 43.790 36.770 53.538 1.00 10.31 253 GLN A N 1
ATOM 1800 C CA . GLN A 1 250 ? 42.616 37.589 53.827 1.00 11.65 253 GLN A CA 1
ATOM 1801 C C . GLN A 1 250 ? 42.068 37.281 55.213 1.00 13.51 253 GLN A C 1
ATOM 1802 O O . GLN A 1 250 ? 41.670 38.197 55.948 1.00 11.46 253 GLN A O 1
ATOM 1808 N N . PHE A 1 251 ? 42.024 35.998 55.584 1.00 11.29 254 PHE A N 1
ATOM 1809 C CA . PHE A 1 251 ? 41.603 35.655 56.932 1.00 10.58 254 PHE A CA 1
ATOM 1810 C C . PHE A 1 251 ? 42.503 36.324 57.957 1.00 11.45 254 PHE A C 1
ATOM 1811 O O . PHE A 1 251 ? 42.014 36.886 58.958 1.00 11.89 254 PHE A O 1
ATOM 1819 N N . THR A 1 252 ? 43.815 36.308 57.715 1.00 11.35 255 THR A N 1
ATOM 1820 C CA . THR A 1 252 ? 44.762 36.819 58.703 1.00 10.67 255 THR A CA 1
ATOM 1821 C C . THR A 1 252 ? 44.609 38.320 58.880 1.00 10.88 255 THR A C 1
ATOM 1822 O O . THR A 1 252 ? 44.579 38.826 60.014 1.00 10.52 255 THR A O 1
ATOM 1826 N N . VAL A 1 253 ? 44.546 39.057 57.767 1.00 8.51 256 VAL A N 1
ATOM 1827 C CA . VAL A 1 253 ? 44.384 40.510 57.894 1.00 8.99 256 VAL A CA 1
ATOM 1828 C C . VAL A 1 253 ? 43.094 40.849 58.631 1.00 12.05 256 VAL A C 1
ATOM 1829 O O . VAL A 1 253 ? 43.073 41.698 59.538 1.00 13.27 256 VAL A O 1
ATOM 1833 N N . THR A 1 254 ? 41.980 40.218 58.229 1.00 11.00 257 THR A N 1
ATOM 1834 C CA . THR A 1 254 ? 40.701 40.554 58.831 1.00 12.50 257 THR A CA 1
ATOM 1835 C C . THR A 1 254 ? 40.657 40.169 60.300 1.00 11.32 257 THR A C 1
ATOM 1836 O O . THR A 1 254 ? 40.091 40.902 61.122 1.00 12.17 257 THR A O 1
ATOM 1840 N N . TYR A 1 255 ? 41.249 39.027 60.662 1.00 9.75 258 TYR A N 1
ATOM 1841 C CA . TYR A 1 255 ? 41.206 38.624 62.061 1.00 10.16 258 TYR A CA 1
ATOM 1842 C C . TYR A 1 255 ? 42.002 39.591 62.931 1.00 11.29 258 TYR A C 1
ATOM 1843 O O . TYR A 1 255 ? 41.545 39.976 64.020 1.00 11.66 258 TYR A O 1
ATOM 1852 N N . LEU A 1 256 ? 43.182 40.008 62.459 1.00 10.16 259 LEU A N 1
ATOM 1853 C CA . LEU A 1 256 ? 43.983 40.964 63.225 1.00 11.00 259 LEU A CA 1
ATOM 1854 C C . LEU A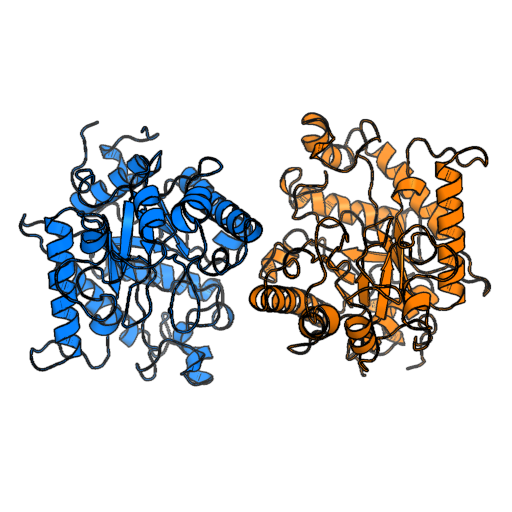 1 256 ? 43.335 42.345 63.283 1.00 12.44 259 LEU A C 1
ATOM 1855 O O . LEU A 1 256 ? 43.200 42.933 64.366 1.00 10.83 259 LEU A O 1
ATOM 1860 N N . LYS A 1 257 ? 42.898 42.861 62.131 1.00 11.06 260 LYS A N 1
ATOM 1861 C CA . LYS A 1 257 ? 42.375 44.230 62.069 1.00 15.09 260 LYS A CA 1
ATOM 1862 C C . LYS A 1 257 ? 40.989 44.343 62.686 1.00 12.63 260 LYS A C 1
ATOM 1863 O O . LYS A 1 257 ? 40.709 45.278 63.449 1.00 15.08 260 LYS A O 1
ATOM 1869 N N . ASN A 1 258 ? 40.099 43.405 62.380 1.00 13.30 261 ASN A N 1
ATOM 1870 C CA . ASN A 1 258 ? 38.708 43.515 62.782 1.00 13.58 261 ASN A CA 1
ATOM 1871 C C . ASN A 1 258 ? 38.422 42.759 64.078 1.00 15.59 261 ASN A C 1
ATOM 1872 O O . ASN A 1 258 ? 38.039 43.372 65.074 1.00 22.48 261 ASN A O 1
ATOM 1877 N N . THR A 1 259 ? 38.624 41.440 64.103 1.00 12.41 262 THR A N 1
ATOM 1878 C CA . THR A 1 259 ? 38.302 40.678 65.309 1.00 15.31 262 THR A CA 1
ATOM 1879 C C . THR A 1 259 ? 39.133 41.121 66.507 1.00 14.73 262 THR A C 1
ATOM 1880 O O . THR A 1 259 ? 38.601 41.265 67.618 1.00 15.07 262 THR A O 1
ATOM 1884 N N . LEU A 1 260 ? 40.436 41.345 66.308 1.00 13.37 263 LEU A N 1
ATOM 1885 C CA . LEU A 1 260 ? 41.344 41.645 67.414 1.00 11.86 263 LEU A CA 1
ATOM 1886 C C . LEU A 1 260 ? 41.671 43.136 67.519 1.00 14.37 263 LEU A C 1
ATOM 1887 O O . LEU A 1 260 ? 42.488 43.525 68.363 1.00 15.10 263 LEU A O 1
ATOM 1892 N N . SER A 1 261 ? 41.057 43.965 66.677 1.00 11.29 264 SER A N 1
ATOM 1893 C CA . SER A 1 261 ? 41.202 45.432 66.718 1.00 10.60 264 SER A CA 1
ATOM 1894 C C . SER A 1 261 ? 42.646 45.909 66.801 1.00 11.72 264 SER A C 1
ATOM 1895 O O . SER A 1 261 ? 42.965 46.847 67.548 1.00 14.21 264 SER A O 1
ATOM 1898 N N . VAL A 1 262 ? 43.520 45.311 65.990 1.00 10.63 265 VAL A N 1
ATOM 1899 C CA . VAL A 1 262 ? 44.910 45.763 65.941 1.00 9.96 265 VAL A CA 1
ATOM 1900 C C . VAL A 1 262 ? 44.965 46.967 65.016 1.00 10.87 265 VAL A C 1
ATOM 1901 O O . VAL A 1 262 ? 44.774 46.843 63.803 1.00 13.29 265 VAL A O 1
ATOM 1905 N N . ASN A 1 263 ? 45.236 48.136 65.585 1.00 9.97 266 ASN A N 1
ATOM 1906 C CA . ASN A 1 263 ? 45.204 49.370 64.822 1.00 10.15 266 ASN A CA 1
ATOM 1907 C C . ASN A 1 263 ? 46.575 49.966 64.573 1.00 8.75 266 ASN A C 1
ATOM 1908 O O . ASN A 1 263 ? 46.662 51.055 63.987 1.00 11.58 266 ASN A O 1
ATOM 1913 N N . ASN A 1 264 ? 47.653 49.296 64.996 1.00 9.42 267 ASN A N 1
ATOM 1914 C CA . ASN A 1 264 ? 48.999 49.827 64.801 1.00 8.81 267 ASN A CA 1
ATOM 1915 C C . ASN A 1 264 ? 49.829 48.922 63.886 1.00 7.67 267 ASN A C 1
ATOM 1916 O O . ASN A 1 264 ? 50.995 48.634 64.147 1.00 8.20 267 ASN A O 1
ATOM 1921 N N . MET A 1 265 ? 49.226 48.466 62.789 1.00 9.62 268 MET A N 1
ATOM 1922 C CA . MET A 1 265 ? 49.863 47.537 61.853 1.00 8.98 268 MET A CA 1
ATOM 1923 C C . MET A 1 265 ? 49.627 47.984 60.415 1.00 10.01 268 MET A C 1
ATOM 1924 O O . MET A 1 265 ? 48.494 48.299 60.023 1.00 12.35 268 MET A O 1
ATOM 1929 N N . LEU A 1 266 ? 50.696 47.988 59.628 1.00 8.72 269 LEU A N 1
ATOM 1930 C CA . LEU A 1 266 ? 50.640 48.003 58.168 1.00 7.89 269 LEU A CA 1
ATOM 1931 C C . LEU A 1 266 ? 51.004 46.593 57.711 1.00 8.24 269 LEU A C 1
ATOM 1932 O O . LEU A 1 266 ? 51.692 45.851 58.424 1.00 10.47 269 LEU A O 1
ATOM 1937 N N . PHE A 1 267 ? 50.510 46.202 56.534 1.00 8.23 270 PHE A N 1
ATOM 1938 C CA . PHE A 1 267 ? 50.668 44.836 56.034 1.00 8.50 270 PHE A CA 1
ATOM 1939 C C . PHE A 1 267 ? 51.520 44.807 54.773 1.00 10.15 270 PHE A C 1
ATOM 1940 O O . PHE A 1 267 ? 51.232 45.532 53.808 1.00 10.88 270 PHE A O 1
ATOM 1948 N N . ALA A 1 268 ? 52.547 43.950 54.774 1.00 7.74 271 ALA A N 1
ATOM 1949 C CA . ALA A 1 268 ? 53.520 43.861 53.686 1.00 8.63 271 ALA A CA 1
ATOM 1950 C C . ALA A 1 268 ? 53.491 42.475 53.051 1.00 8.62 271 ALA A C 1
ATOM 1951 O O . ALA A 1 268 ? 53.609 41.468 53.743 1.00 8.98 271 ALA A O 1
ATOM 1953 N N . PHE A 1 269 ? 53.389 42.450 51.723 1.00 7.78 272 PHE A N 1
ATOM 1954 C CA . PHE A 1 269 ? 53.356 41.253 50.893 1.00 7.63 272 PHE A CA 1
ATOM 1955 C C . PHE A 1 269 ? 54.711 41.139 50.209 1.00 9.02 272 PHE A C 1
ATOM 1956 O O . PHE A 1 269 ? 55.143 42.089 49.543 1.00 11.53 272 PHE A O 1
ATOM 1964 N N . SER A 1 270 ? 55.367 39.987 50.302 1.00 7.64 273 SER A N 1
ATOM 1965 C CA . SER A 1 270 ? 56.703 39.882 49.699 1.00 10.16 273 SER A CA 1
ATOM 1966 C C . SER A 1 270 ? 57.057 38.479 49.251 1.00 9.06 273 SER A C 1
ATOM 1967 O O . SER A 1 270 ? 57.435 37.623 50.068 1.00 9.06 273 SER A O 1
ATOM 1970 N N . PRO A 1 271 ? 57.010 38.222 47.944 1.00 8.58 274 PRO A N 1
ATOM 1971 C CA . PRO A 1 271 ? 57.635 37.008 47.392 1.00 8.94 274 PRO A CA 1
ATOM 1972 C C . PRO A 1 271 ? 59.147 37.151 47.470 1.00 8.92 274 PRO A C 1
ATOM 1973 O O . PRO A 1 271 ? 59.677 38.207 47.865 1.00 9.97 274 PRO A O 1
ATOM 1977 N N . ASP A 1 272 ? 59.843 36.087 47.083 1.00 9.29 275 ASP A N 1
ATOM 1978 C CA . ASP A 1 272 ? 61.268 36.165 46.796 1.00 9.53 275 ASP A CA 1
ATOM 1979 C C . ASP A 1 272 ? 61.399 36.753 45.395 1.00 13.13 275 ASP A C 1
ATOM 1980 O O . ASP A 1 272 ? 60.660 37.685 45.080 1.00 12.53 275 ASP A O 1
ATOM 1985 N N . ASN A 1 273 ? 62.331 36.274 44.575 1.00 11.17 276 ASN A N 1
ATOM 1986 C CA . ASN A 1 273 ? 62.655 36.953 43.317 1.00 11.34 276 ASN A CA 1
ATOM 1987 C C . ASN A 1 273 ? 62.231 36.169 42.075 1.00 12.11 276 ASN A C 1
ATOM 1988 O O . ASN A 1 273 ? 62.743 36.436 40.982 1.00 12.80 276 ASN A O 1
ATOM 1993 N N . ARG A 1 274 ? 61.285 35.244 42.223 1.00 14.75 277 ARG A N 1
ATOM 1994 C CA . ARG A 1 274 ? 60.956 34.276 41.179 1.00 12.83 277 ARG A CA 1
ATOM 1995 C C . ARG A 1 274 ? 59.786 34.771 40.324 1.00 15.69 277 ARG A C 1
ATOM 1996 O O . ARG A 1 274 ? 58.756 34.129 40.188 1.00 14.30 277 ARG A O 1
ATOM 2004 N N . PHE A 1 275 ? 59.974 35.963 39.758 1.00 14.25 278 PHE A N 1
ATOM 2005 C CA . PHE A 1 275 ? 59.019 36.528 38.825 1.00 13.77 278 PHE A CA 1
ATOM 2006 C C . PHE A 1 275 ? 59.752 37.467 37.878 1.00 14.34 278 PHE A C 1
ATOM 2007 O O . PHE A 1 275 ? 60.789 38.048 38.221 1.00 14.13 278 PHE A O 1
ATOM 2015 N N . PHE A 1 276 ? 59.173 37.625 36.686 1.00 15.14 279 PHE A N 1
ATOM 2016 C CA . PHE A 1 276 ? 59.699 38.517 35.668 1.00 15.84 279 PHE A CA 1
ATOM 2017 C C . PHE A 1 276 ? 58.637 39.435 35.102 1.00 19.46 279 PHE A C 1
ATOM 2018 O O . PHE A 1 276 ? 58.919 40.147 34.124 1.00 18.99 279 PHE A O 1
ATOM 2026 N N . SER A 1 277 ? 57.424 39.413 35.651 1.00 15.67 280 SER A N 1
ATOM 2027 C CA . SER A 1 277 ? 56.328 40.188 35.097 1.00 20.68 280 SER A CA 1
ATOM 2028 C C . SER A 1 277 ? 55.364 40.598 36.208 1.00 15.24 280 SER A C 1
ATOM 2029 O O . SER A 1 277 ? 55.342 40.014 37.302 1.00 16.88 280 SER A O 1
ATOM 2032 N N . GLU A 1 278 ? 54.546 41.616 35.904 1.00 16.95 281 GLU A N 1
ATOM 2033 C CA . GLU A 1 278 ? 53.502 42.021 36.848 1.00 16.23 281 GLU A CA 1
ATOM 2034 C C . GLU A 1 278 ? 52.539 40.875 37.127 1.00 16.52 281 GLU A C 1
ATOM 2035 O O . GLU A 1 278 ? 52.155 40.646 38.279 1.00 14.86 281 GLU A O 1
ATOM 2041 N N . SER A 1 279 ? 52.109 40.157 36.072 1.00 17.08 282 SER A N 1
ATOM 2042 C CA . SER A 1 279 ? 51.191 39.046 36.280 1.00 14.37 282 SER A CA 1
ATOM 2043 C C . SER A 1 279 ? 51.775 37.997 37.216 1.00 14.31 282 SER A C 1
ATOM 2044 O O . SER A 1 279 ? 51.055 37.449 38.059 1.00 17.44 282 SER A O 1
ATOM 2047 N N . GLU A 1 280 ? 53.077 37.715 37.100 1.00 14.49 283 GLU A N 1
ATOM 2048 C CA . GLU A 1 280 ? 53.642 36.696 37.975 1.00 15.48 283 GLU A CA 1
ATOM 2049 C C . GLU A 1 280 ? 53.802 37.221 39.391 1.00 14.69 283 GLU A C 1
ATOM 2050 O O . GLU A 1 280 ? 53.531 36.494 40.347 1.00 17.42 283 GLU A O 1
ATOM 2056 N N . TYR A 1 281 ? 54.184 38.494 39.547 1.00 12.38 284 TYR A N 1
ATOM 2057 C CA . TYR A 1 281 ? 54.236 39.079 40.886 1.00 11.45 284 TYR A CA 1
ATOM 2058 C C . TYR A 1 281 ? 52.885 39.002 41.567 1.00 11.51 284 TYR A C 1
ATOM 2059 O O . TYR A 1 281 ? 52.801 38.785 42.779 1.00 13.11 284 TYR A O 1
ATOM 2068 N N . LEU A 1 282 ? 51.806 39.212 40.812 1.00 13.23 285 LEU A N 1
ATOM 2069 C CA . LEU A 1 282 ? 50.448 39.292 41.352 1.00 15.19 285 LEU A CA 1
ATOM 2070 C C . LEU A 1 282 ? 49.746 37.933 41.453 1.00 11.99 285 LEU A C 1
ATOM 2071 O O . LEU A 1 282 ? 48.582 37.881 41.902 1.00 14.52 285 LEU A O 1
ATOM 2076 N N . ALA A 1 283 ? 50.418 36.846 41.062 1.00 12.11 286 ALA A N 1
ATOM 2077 C CA . ALA A 1 283 ? 49.775 35.532 41.028 1.00 14.19 286 ALA A CA 1
ATOM 2078 C C . ALA A 1 283 ? 49.054 35.182 42.335 1.00 12.54 286 ALA A C 1
ATOM 2079 O O . ALA A 1 283 ? 47.901 34.720 42.313 1.00 16.05 286 ALA A O 1
ATOM 2081 N N . ARG A 1 284 ? 49.726 35.357 43.481 1.00 11.67 287 ARG A N 1
ATOM 2082 C CA . ARG A 1 284 ? 49.127 35.037 44.778 1.00 11.98 287 ARG A CA 1
ATOM 2083 C C . ARG A 1 284 ? 48.840 36.282 45.609 1.00 12.84 287 ARG A C 1
ATOM 2084 O O . ARG A 1 284 ? 48.730 36.188 46.837 1.00 14.01 287 ARG A O 1
ATOM 2092 N N . TYR A 1 285 ? 48.744 37.444 44.959 1.00 12.92 288 TYR A N 1
ATOM 2093 C CA . TYR A 1 285 ? 48.452 38.691 45.660 1.00 12.59 288 TYR A CA 1
ATOM 2094 C C . TYR A 1 285 ? 47.007 38.692 46.141 1.00 11.68 288 TYR A C 1
ATOM 2095 O O . TYR A 1 285 ? 46.085 38.353 45.369 1.00 13.28 288 TYR A O 1
ATOM 2104 N N . PRO A 1 286 ? 46.767 38.999 47.419 1.00 12.08 289 PRO A N 1
ATOM 2105 C CA . PRO A 1 286 ? 45.422 38.872 47.973 1.00 11.32 289 PRO A CA 1
ATOM 2106 C C . PRO A 1 286 ? 44.513 40.060 47.735 1.00 14.25 289 PRO A C 1
ATOM 2107 O O . PRO A 1 286 ? 43.344 40.002 48.128 1.00 18.94 289 PRO A O 1
ATOM 2111 N N . GLY A 1 287 ? 44.985 41.117 47.084 1.00 13.70 290 GLY A N 1
ATOM 2112 C CA . GLY A 1 287 ? 44.080 42.208 46.806 1.00 12.88 290 GLY A CA 1
ATOM 2113 C C . GLY A 1 287 ? 44.509 43.507 47.429 1.00 12.44 290 GLY A C 1
ATOM 2114 O O . GLY A 1 287 ? 45.107 43.515 48.502 1.00 12.44 290 GLY A O 1
ATOM 2115 N N . ASP A 1 288 ? 44.141 44.616 46.772 1.00 14.11 291 ASP A N 1
ATOM 2116 C CA . ASP A 1 288 ? 44.531 45.937 47.254 1.00 12.81 291 ASP A CA 1
ATOM 2117 C C . ASP A 1 288 ? 43.926 46.261 48.615 1.00 13.20 291 ASP A C 1
ATOM 2118 O O . ASP A 1 288 ? 44.468 47.099 49.336 1.00 15.35 291 ASP A O 1
ATOM 2123 N N . ASP A 1 289 ? 42.788 45.656 48.968 1.00 15.15 292 ASP A N 1
ATOM 2124 C CA . ASP A 1 289 ? 42.206 45.862 50.299 1.00 16.22 292 ASP A CA 1
ATOM 2125 C C . ASP A 1 289 ? 42.984 45.170 51.418 1.00 12.00 292 ASP A C 1
ATOM 2126 O O . ASP A 1 289 ? 42.631 45.337 52.594 1.00 14.96 292 ASP A O 1
ATOM 2131 N N . PHE A 1 290 ? 44.028 44.422 51.094 1.00 11.41 293 PHE A N 1
ATOM 2132 C CA . PHE A 1 290 ? 44.702 43.576 52.067 1.00 12.08 293 PHE A CA 1
ATOM 2133 C C . PHE A 1 290 ? 46.194 43.841 52.185 1.00 10.24 293 PHE A C 1
ATOM 2134 O O . PHE A 1 290 ? 46.838 43.242 53.048 1.00 11.52 293 PHE A O 1
ATOM 2142 N N . VAL A 1 291 ? 46.756 44.741 51.380 1.00 10.05 294 VAL A N 1
ATOM 2143 C CA . VAL A 1 291 ? 48.203 44.942 51.333 1.00 10.22 294 VAL A CA 1
ATOM 2144 C C . VAL A 1 291 ? 48.473 46.442 51.352 1.00 9.50 294 VAL A C 1
ATOM 2145 O O . VAL A 1 291 ? 47.859 47.186 50.577 1.00 10.08 294 VAL A O 1
ATOM 2149 N N . ASP A 1 292 ? 49.415 46.866 52.212 1.00 9.32 295 ASP A N 1
ATOM 2150 C CA . ASP A 1 292 ? 49.893 48.257 52.248 1.00 10.27 295 ASP A CA 1
ATOM 2151 C C . ASP A 1 292 ? 51.243 48.431 51.561 1.00 8.77 295 ASP A C 1
ATOM 2152 O O . ASP A 1 292 ? 51.498 49.461 50.917 1.00 9.43 295 ASP A O 1
ATOM 2157 N N . ILE A 1 293 ? 52.137 47.458 51.759 1.00 9.13 296 ILE A N 1
ATOM 2158 C CA . ILE A 1 293 ? 53.501 47.501 51.240 1.00 8.07 296 ILE A CA 1
ATOM 2159 C C . ILE A 1 293 ? 53.676 46.341 50.270 1.00 8.80 296 ILE A C 1
ATOM 2160 O O . ILE A 1 293 ? 53.423 45.186 50.630 1.00 9.58 296 ILE A O 1
ATOM 2165 N N . MET A 1 294 ? 54.076 46.656 49.052 1.00 9.84 297 MET A N 1
ATOM 2166 C CA . MET A 1 294 ? 54.418 45.656 48.043 1.00 8.47 297 MET A CA 1
ATOM 2167 C C . MET A 1 294 ? 55.922 45.488 48.097 1.00 11.95 297 MET A C 1
ATOM 2168 O O . MET A 1 294 ? 56.675 46.409 47.747 1.00 10.65 297 MET A O 1
ATOM 2173 N N . GLY A 1 295 ? 56.365 44.317 48.543 1.00 9.28 298 GLY A N 1
ATOM 2174 C CA . GLY A 1 295 ? 57.776 44.042 48.679 1.00 8.20 298 GLY A CA 1
ATOM 2175 C C . GLY A 1 295 ? 58.241 42.869 47.823 1.00 9.57 298 GLY A C 1
ATOM 2176 O O . GLY A 1 295 ? 57.471 42.212 47.112 1.00 9.96 298 GLY A O 1
ATOM 2177 N N . MET A 1 296 ? 59.549 42.658 47.866 1.00 8.83 299 MET A N 1
ATOM 2178 C CA . MET A 1 296 ? 60.159 41.423 47.385 1.00 9.80 299 MET A CA 1
ATOM 2179 C C . MET A 1 296 ? 61.467 41.242 48.139 1.00 9.64 299 MET A C 1
ATOM 2180 O O . MET A 1 296 ? 62.075 42.220 48.597 1.00 9.59 299 MET A O 1
ATOM 2185 N N . ASP A 1 297 ? 61.873 39.986 48.281 1.00 8.34 300 ASP A N 1
ATOM 2186 C CA . ASP A 1 297 ? 63.186 39.633 48.803 1.00 8.49 300 ASP A CA 1
ATOM 2187 C C . ASP A 1 297 ? 64.092 39.245 47.637 1.00 11.33 300 ASP A C 1
ATOM 2188 O O . ASP A 1 297 ? 63.665 38.574 46.688 1.00 12.43 300 ASP A O 1
ATOM 2193 N N . ASN A 1 298 ? 65.351 39.673 47.690 1.00 9.94 301 ASN A N 1
ATOM 2194 C CA . ASN A 1 298 ? 66.262 39.299 46.608 1.00 10.39 301 ASN A CA 1
ATOM 2195 C C . ASN A 1 298 ? 67.691 39.179 47.120 1.00 9.41 301 ASN A C 1
ATOM 2196 O O . ASN A 1 298 ? 68.382 40.197 47.292 1.00 11.28 301 ASN A O 1
ATOM 2201 N N . TYR A 1 299 ? 68.139 37.939 47.301 1.00 9.66 302 TYR A N 1
ATOM 2202 C CA . TYR A 1 299 ? 69.557 37.638 47.449 1.00 10.09 302 TYR A CA 1
ATOM 2203 C C . TYR A 1 299 ? 70.132 37.022 46.179 1.00 10.89 302 TYR A C 1
ATOM 2204 O O . TYR A 1 299 ? 71.285 37.297 45.834 1.00 12.01 302 TYR A O 1
ATOM 2213 N N . GLY A 1 300 ? 69.341 36.226 45.465 1.00 11.76 303 GLY A N 1
ATOM 2214 C CA . GLY A 1 300 ? 69.893 35.436 44.373 1.00 12.57 303 GLY A CA 1
ATOM 2215 C C . GLY A 1 300 ? 70.486 36.262 43.243 1.00 12.48 303 GLY A C 1
ATOM 2216 O O . GLY A 1 300 ? 71.526 35.893 42.684 1.00 13.26 303 GLY A O 1
ATOM 2217 N N . ASP A 1 301 ? 69.847 37.399 42.899 1.00 13.21 304 ASP A N 1
ATOM 2218 C CA . ASP A 1 301 ? 70.383 38.169 41.783 1.00 15.12 304 ASP A CA 1
ATOM 2219 C C . ASP A 1 301 ? 71.650 38.920 42.149 1.00 13.63 304 ASP A C 1
ATOM 2220 O O . ASP A 1 301 ? 72.362 39.373 41.239 1.00 13.85 304 ASP A O 1
ATOM 2225 N N . PHE A 1 302 ? 71.986 38.963 43.433 1.00 13.21 305 PHE A N 1
ATOM 2226 C CA . PHE A 1 302 ? 73.201 39.594 43.926 1.00 14.04 305 PHE A CA 1
ATOM 2227 C C . PHE A 1 302 ? 74.301 38.596 44.273 1.00 14.71 305 PHE A C 1
ATOM 2228 O O . PHE A 1 302 ? 75.411 39.009 44.622 1.00 15.60 305 PHE A O 1
ATOM 2236 N N . ASN A 1 303 ? 74.051 37.294 44.135 1.00 13.45 306 ASN A N 1
ATOM 2237 C CA . ASN A 1 303 ? 74.999 36.295 44.633 1.00 16.61 306 ASN A CA 1
ATOM 2238 C C . ASN A 1 303 ? 76.030 35.974 43.552 1.00 15.00 306 ASN A C 1
ATOM 2239 O O . ASN A 1 303 ? 75.968 34.957 42.851 1.00 16.62 306 ASN A O 1
ATOM 2244 N N . ASN A 1 304 ? 76.995 36.889 43.404 1.00 16.16 307 ASN A N 1
ATOM 2245 C CA . ASN A 1 304 ? 78.064 36.753 42.410 1.00 17.72 307 ASN A CA 1
ATOM 2246 C C . ASN A 1 304 ? 77.503 36.494 41.010 1.00 17.64 307 ASN A C 1
ATOM 2247 O O . ASN A 1 304 ? 77.950 35.591 40.302 1.00 22.65 307 ASN A O 1
ATOM 2252 N N . GLN A 1 305 ? 76.490 37.268 40.625 1.00 16.65 308 GLN A N 1
ATOM 2253 C CA . GLN A 1 305 ? 75.848 37.121 39.323 1.00 17.13 308 GLN A CA 1
ATOM 2254 C C . GLN A 1 305 ? 76.200 38.254 38.364 1.00 21.71 308 GLN A C 1
ATOM 2255 O O . GLN A 1 305 ? 75.612 38.338 37.275 1.00 18.35 308 GLN A O 1
ATOM 2261 N N . GLY A 1 306 ? 77.131 39.138 38.739 1.00 19.11 309 GLY A N 1
ATOM 2262 C CA . GLY A 1 306 ? 77.585 40.124 37.776 1.00 22.16 309 GLY A CA 1
ATOM 2263 C C . GLY A 1 306 ? 76.517 41.162 37.456 1.00 18.40 309 GLY A C 1
ATOM 2264 O O . GLY A 1 306 ? 75.474 41.273 38.105 1.00 17.32 309 GLY A O 1
ATOM 2265 N N . GLN A 1 307 ? 76.812 41.943 36.414 1.00 21.42 310 GLN A N 1
ATOM 2266 C CA . GLN A 1 307 ? 75.884 42.991 36.002 1.00 20.88 310 GLN A CA 1
ATOM 2267 C C . GLN A 1 307 ? 74.576 42.408 35.467 1.00 18.82 310 GLN A C 1
ATOM 2268 O O . GLN A 1 307 ? 73.524 43.047 35.583 1.00 19.45 310 GLN A O 1
ATOM 2274 N N . ALA A 1 308 ? 74.605 41.194 34.912 1.00 19.29 311 ALA A N 1
ATOM 2275 C CA . ALA A 1 308 ? 73.346 40.559 34.527 1.00 18.95 311 ALA A CA 1
ATOM 2276 C C . ALA A 1 308 ? 72.418 40.415 35.728 1.00 17.60 311 ALA A C 1
ATOM 2277 O O . ALA A 1 308 ? 71.215 40.692 35.640 1.00 17.63 311 ALA A O 1
ATOM 2279 N N . GLY A 1 309 ? 72.953 39.955 36.863 1.00 16.97 312 GLY A N 1
ATOM 2280 C CA . GLY A 1 309 ? 72.119 39.826 38.051 1.00 16.84 312 GLY A CA 1
ATOM 2281 C C . GLY A 1 309 ? 71.636 41.163 38.569 1.00 15.75 312 GLY A C 1
ATOM 2282 O O . GLY A 1 309 ? 70.495 41.293 39.025 1.00 14.32 312 GLY A O 1
ATOM 2283 N N . VAL A 1 310 ? 72.503 42.175 38.525 1.00 15.50 313 VAL A N 1
ATOM 2284 C CA . VAL A 1 310 ? 72.082 43.522 38.897 1.00 15.61 313 VAL A CA 1
ATOM 2285 C C . VAL A 1 310 ? 70.912 43.983 38.041 1.00 21.45 313 VAL A C 1
ATOM 2286 O O . VAL A 1 310 ? 69.963 44.602 38.554 1.00 17.73 313 VAL A O 1
ATOM 2290 N N . GLU A 1 311 ? 70.979 43.727 36.724 1.00 16.30 314 GLU A N 1
ATOM 2291 C CA . GLU A 1 311 ? 69.894 44.118 35.823 1.00 18.09 314 GLU A CA 1
ATOM 2292 C C . GLU A 1 311 ? 68.598 43.383 36.170 1.00 17.81 314 GLU A C 1
ATOM 2293 O O . GLU A 1 311 ? 67.528 43.998 36.255 1.00 17.04 314 GLU A O 1
ATOM 2299 N N . ARG A 1 312 ? 68.670 42.060 36.361 1.00 15.64 315 ARG A N 1
ATOM 2300 C CA . ARG A 1 312 ? 67.485 41.326 36.810 1.00 17.57 315 ARG A CA 1
ATOM 2301 C C . ARG A 1 312 ? 66.904 41.941 38.079 1.00 13.74 315 ARG A C 1
ATOM 2302 O O . ARG A 1 312 ? 65.690 42.127 38.188 1.00 14.89 315 ARG A O 1
ATOM 2310 N N . ALA A 1 313 ? 67.756 42.232 39.066 1.00 13.90 316 ALA A N 1
ATOM 2311 C CA . ALA A 1 313 ? 67.248 42.785 40.322 1.00 12.41 316 ALA A CA 1
ATOM 2312 C C . ALA A 1 313 ? 66.545 44.118 40.097 1.00 15.49 316 ALA A C 1
ATOM 2313 O O . ALA A 1 313 ? 65.485 44.379 40.674 1.00 14.38 316 ALA A O 1
ATOM 2315 N N . ASN A 1 314 ? 67.118 44.976 39.255 1.00 15.64 317 ASN A N 1
ATOM 2316 C CA . ASN A 1 314 ? 66.473 46.254 38.976 1.00 15.74 317 ASN A CA 1
ATOM 2317 C C . ASN A 1 314 ? 65.150 46.073 38.235 1.00 14.63 317 ASN A C 1
ATOM 2318 O O . ASN A 1 314 ? 64.161 46.768 38.536 1.00 15.42 317 ASN A O 1
ATOM 2323 N N . GLN A 1 315 ? 65.115 45.178 37.255 1.00 14.38 318 GLN A N 1
ATOM 2324 C CA . GLN A 1 315 ? 63.884 44.943 36.500 1.00 14.59 318 GLN A CA 1
ATOM 2325 C C . GLN A 1 315 ? 62.772 44.427 37.406 1.00 15.49 318 GLN A C 1
ATOM 2326 O O . GLN A 1 315 ? 61.602 44.816 37.260 1.00 16.62 318 GLN A O 1
ATOM 2332 N N . LYS A 1 316 ? 63.102 43.512 38.322 1.00 12.82 319 LYS A N 1
ATOM 2333 C CA . LYS A 1 316 ? 62.063 42.991 39.187 1.00 13.16 319 LYS A CA 1
ATOM 2334 C C . LYS A 1 316 ? 61.600 44.064 40.168 1.00 13.73 319 LYS A C 1
ATOM 2335 O O . LYS A 1 316 ? 60.392 44.222 40.400 1.00 13.26 319 LYS A O 1
ATOM 2341 N N . LEU A 1 317 ? 62.536 44.848 40.725 1.00 12.15 320 LEU A N 1
ATOM 2342 C CA . LEU A 1 317 ? 62.126 45.908 41.646 1.00 12.62 320 LEU A CA 1
ATOM 2343 C C . LEU A 1 317 ? 61.301 46.974 40.936 1.00 12.51 320 LEU A C 1
ATOM 2344 O O . LEU A 1 317 ? 60.429 47.598 41.573 1.00 14.09 320 LEU A O 1
ATOM 2349 N N . LYS A 1 318 ? 61.574 47.213 39.629 1.00 13.68 321 LYS A N 1
ATOM 2350 C CA . LYS A 1 318 ? 60.800 48.199 38.882 1.00 14.22 321 LYS A CA 1
ATOM 2351 C C . LYS A 1 318 ? 59.363 47.744 38.717 1.00 16.77 321 LYS A C 1
ATOM 2352 O O . LYS A 1 318 ? 58.430 48.570 38.732 1.00 16.51 321 LYS A O 1
ATOM 2358 N N . ILE A 1 319 ? 59.158 46.431 38.544 1.00 15.53 322 ILE A N 1
ATOM 2359 C CA . ILE A 1 319 ? 57.800 45.898 38.505 1.00 13.87 322 ILE A CA 1
ATOM 2360 C C . ILE A 1 319 ? 57.075 46.225 39.805 1.00 11.92 322 ILE A C 1
ATOM 2361 O O . ILE A 1 319 ? 55.920 46.661 39.797 1.00 14.49 322 ILE A O 1
ATOM 2366 N N . VAL A 1 320 ? 57.699 45.896 40.942 1.00 12.41 323 VAL A N 1
ATOM 2367 C CA . VAL A 1 320 ? 57.104 46.216 42.237 1.00 13.96 323 VAL A CA 1
ATOM 2368 C C . VAL A 1 320 ? 56.841 47.709 42.340 1.00 11.95 323 VAL A C 1
ATOM 2369 O O . VAL A 1 320 ? 55.770 48.140 42.789 1.00 13.54 323 VAL A O 1
ATOM 2373 N N . SER A 1 321 ? 57.846 48.515 41.992 1.00 12.13 324 SER A N 1
ATOM 2374 C CA . SER A 1 321 ? 57.711 49.968 42.112 1.00 13.94 324 SER A CA 1
ATOM 2375 C C . SER A 1 321 ? 56.589 50.501 41.214 1.00 13.85 324 SER A C 1
ATOM 2376 O O . SER A 1 321 ? 55.812 51.375 41.630 1.00 14.94 324 SER A O 1
ATOM 2379 N N . ASP A 1 322 ? 56.474 49.973 39.992 1.00 13.58 325 ASP A N 1
ATOM 2380 C CA . ASP A 1 322 ? 55.393 50.406 39.103 1.00 15.33 325 ASP A CA 1
ATOM 2381 C C . ASP A 1 322 ? 54.025 50.052 39.675 1.00 15.58 325 ASP A C 1
ATOM 2382 O O . ASP A 1 322 ? 53.081 50.856 39.596 1.00 15.74 325 ASP A O 1
ATOM 2387 N N . LEU A 1 323 ? 53.883 48.840 40.220 1.00 13.83 326 LEU A N 1
ATOM 2388 C CA . LEU A 1 323 ? 52.593 48.455 40.779 1.00 17.18 326 LEU A CA 1
ATOM 2389 C C . LEU A 1 323 ? 52.252 49.286 42.005 1.00 13.61 326 LEU A C 1
ATOM 2390 O O . LEU A 1 323 ? 51.089 49.661 42.207 1.00 15.41 326 LEU A O 1
ATOM 2395 N N . ALA A 1 324 ? 53.251 49.577 42.849 1.00 13.06 327 ALA A N 1
ATOM 2396 C CA . ALA A 1 324 ? 53.000 50.438 44.004 1.00 12.71 327 ALA A CA 1
ATOM 2397 C C . ALA A 1 324 ? 52.571 51.844 43.582 1.00 17.03 327 ALA A C 1
ATOM 2398 O O . ALA A 1 324 ? 51.704 52.459 44.214 1.00 13.72 327 ALA A O 1
ATOM 2400 N N . GLU A 1 325 ? 53.163 52.382 42.513 1.00 14.57 328 GLU A N 1
ATOM 2401 C CA . GLU A 1 325 ? 52.699 53.678 42.019 1.00 17.11 328 GLU A CA 1
ATOM 2402 C C . GLU A 1 325 ? 51.253 53.587 41.534 1.00 18.17 328 GLU A C 1
ATOM 2403 O O . GLU A 1 325 ? 50.421 54.438 41.863 1.00 18.81 328 GLU A O 1
ATOM 2409 N N . GLU A 1 326 ? 50.921 52.539 40.797 1.00 19.19 329 GLU A N 1
ATOM 2410 C CA . GLU A 1 326 ? 49.573 52.431 40.240 1.00 19.40 329 GLU A CA 1
ATOM 2411 C C . GLU A 1 326 ? 48.511 52.218 41.321 1.00 19.73 329 GLU A C 1
ATOM 2412 O O . GLU A 1 326 ? 47.399 52.764 41.215 1.00 18.80 329 GLU A O 1
ATOM 2418 N N . ARG A 1 327 ? 48.835 51.454 42.374 1.00 16.54 330 ARG A N 1
ATOM 2419 C CA . ARG A 1 327 ? 47.853 51.031 43.369 1.00 15.25 330 ARG A CA 1
ATOM 2420 C C . ARG A 1 327 ? 47.946 51.836 44.659 1.00 13.87 330 ARG A C 1
ATOM 2421 O O . ARG A 1 327 ? 47.229 51.539 45.618 1.00 15.97 330 ARG A O 1
ATOM 2429 N N . VAL A 1 328 ? 48.763 52.888 44.678 1.00 16.81 331 VAL A N 1
ATOM 2430 C CA . VAL A 1 328 ? 48.975 53.727 45.859 1.00 15.84 331 VAL A CA 1
ATOM 2431 C C . VAL A 1 328 ? 49.420 52.886 47.051 1.00 17.93 331 VAL A C 1
ATOM 2432 O O . VAL A 1 328 ? 48.828 52.948 48.131 1.00 15.17 331 VAL A O 1
ATOM 2436 N N . LYS A 1 329 ? 50.459 52.086 46.841 1.00 14.05 332 LYS A N 1
ATOM 2437 C CA . LYS A 1 329 ? 51.125 51.284 47.863 1.00 12.02 332 LYS A CA 1
ATOM 2438 C C . LYS A 1 329 ? 52.535 51.826 48.067 1.00 12.33 332 LYS A C 1
ATOM 2439 O O . LYS A 1 329 ? 53.002 52.696 47.329 1.00 11.76 332 LYS A O 1
ATOM 2445 N N . ILE A 1 330 ? 53.221 51.288 49.078 1.00 10.71 333 ILE A N 1
ATOM 2446 C CA . ILE A 1 330 ? 54.642 51.568 49.2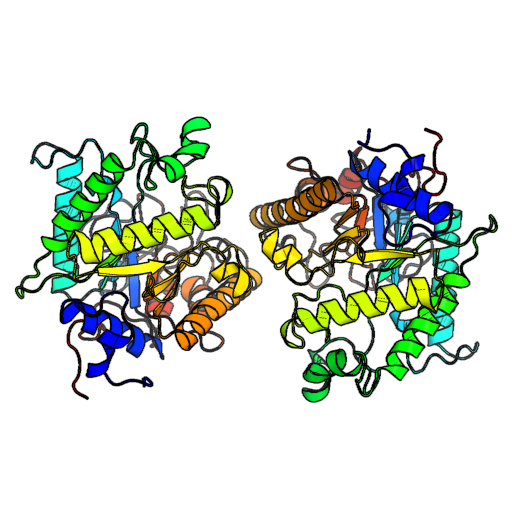87 1.00 9.17 333 ILE A CA 1
ATOM 2447 C C . ILE A 1 330 ? 55.422 50.368 48.755 1.00 10.82 333 ILE A C 1
ATOM 2448 O O . ILE A 1 330 ? 55.148 49.219 49.148 1.00 12.68 333 ILE A O 1
ATOM 2453 N N . ALA A 1 331 ? 56.403 50.618 47.877 1.00 11.36 334 ALA A N 1
ATOM 2454 C CA . ALA A 1 331 ? 57.242 49.514 47.414 1.00 9.04 334 ALA A CA 1
ATOM 2455 C C . ALA A 1 331 ? 58.480 49.355 48.301 1.00 9.44 334 ALA A C 1
ATOM 2456 O O . ALA A 1 331 ? 58.926 50.305 48.964 1.00 10.95 334 ALA A O 1
ATOM 2458 N N . SER A 1 332 ? 59.044 48.134 48.308 1.00 8.96 335 SER A N 1
ATOM 2459 C CA . SER A 1 332 ? 60.221 47.890 49.147 1.00 8.99 335 SER A CA 1
ATOM 2460 C C . SER A 1 332 ? 60.974 46.666 48.677 1.00 8.07 335 SER A C 1
ATOM 2461 O O . SER A 1 332 ? 60.374 45.705 48.190 1.00 11.52 335 SER A O 1
ATOM 2464 N N . LEU A 1 333 ? 62.308 46.711 48.801 1.00 9.84 336 LEU A N 1
ATOM 2465 C CA . LEU A 1 333 ? 63.120 45.491 48.757 1.00 8.57 336 LEU A CA 1
ATOM 2466 C C . LEU A 1 333 ? 63.242 45.059 50.215 1.00 8.45 336 LEU A C 1
ATOM 2467 O O . LEU A 1 333 ? 64.107 45.520 50.972 1.00 9.27 336 LEU A O 1
ATOM 2472 N N . THR A 1 334 ? 62.358 44.150 50.637 1.00 7.31 337 THR A N 1
ATOM 2473 C CA . THR A 1 334 ? 62.191 43.854 52.062 1.00 7.85 337 THR A CA 1
ATOM 2474 C C . THR A 1 334 ? 63.323 43.003 52.673 1.00 7.40 337 THR A C 1
ATOM 2475 O O . THR A 1 334 ? 63.483 43.023 53.894 1.00 8.66 337 THR A O 1
ATOM 2479 N N . GLU A 1 335 ? 64.112 42.290 51.879 1.00 7.05 338 GLU A N 1
ATOM 2480 C CA . GLU A 1 335 ? 65.303 41.595 52.356 1.00 7.98 338 GLU A CA 1
ATOM 2481 C C . GLU A 1 335 ? 66.283 41.606 51.211 1.00 9.65 338 GLU A C 1
ATOM 2482 O O . GLU A 1 335 ? 65.900 41.315 50.073 1.00 8.79 338 GLU A O 1
ATOM 2488 N N . THR A 1 336 ? 67.558 41.871 51.527 1.00 9.50 339 THR A N 1
ATOM 2489 C CA . THR A 1 336 ? 68.619 41.732 50.546 1.00 11.70 339 THR A CA 1
ATOM 2490 C C . THR A 1 336 ? 69.947 41.599 51.281 1.00 9.36 339 THR A C 1
ATOM 2491 O O . THR A 1 336 ? 70.014 41.613 52.521 1.00 10.08 339 THR A O 1
ATOM 2495 N N . GLY A 1 337 ? 71.004 41.423 50.495 1.00 10.87 340 GLY A N 1
ATOM 2496 C CA . GLY A 1 337 ? 72.334 41.287 51.055 1.00 13.92 340 GLY A CA 1
ATOM 2497 C C . GLY A 1 337 ? 73.160 40.309 50.252 1.00 12.69 340 GLY A C 1
ATOM 2498 O O . GLY A 1 337 ? 72.651 39.519 49.446 1.00 15.59 340 GLY A O 1
ATOM 2499 N N . TYR A 1 338 ? 74.462 40.397 50.442 1.00 11.41 341 TYR A N 1
ATOM 2500 C CA . TYR A 1 338 ? 75.416 39.405 49.954 1.00 14.17 341 TYR A CA 1
ATOM 2501 C C . TYR A 1 338 ? 76.206 38.961 51.176 1.00 11.44 341 TYR A C 1
ATOM 2502 O O . TYR A 1 338 ? 76.938 39.765 51.766 1.00 13.42 341 TYR A O 1
ATOM 2511 N N . PHE A 1 339 ? 76.033 37.705 51.578 1.00 14.61 342 PHE A N 1
ATOM 2512 C CA . PHE A 1 339 ? 76.637 37.212 52.811 1.00 12.65 342 PHE A CA 1
ATOM 2513 C C . PHE A 1 339 ? 78.103 36.852 52.593 1.00 13.90 342 PHE A C 1
ATOM 2514 O O . PHE A 1 339 ? 78.438 36.098 51.671 1.00 18.33 342 PHE A O 1
ATOM 2522 N N . VAL A 1 340 ? 78.972 37.379 53.461 1.00 12.77 343 VAL A N 1
ATOM 2523 C CA . VAL A 1 340 ? 80.411 37.157 53.401 1.00 13.74 343 VAL A CA 1
ATOM 2524 C C . VAL A 1 340 ? 80.827 36.373 54.631 1.00 18.79 343 VAL A C 1
ATOM 2525 O O . VAL A 1 340 ? 80.531 36.776 55.763 1.00 14.67 343 VAL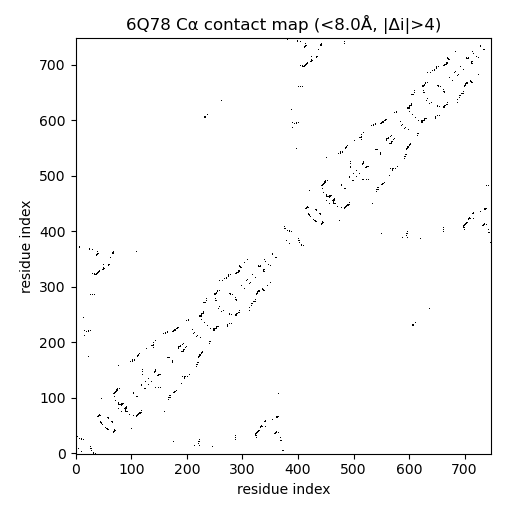 A O 1
ATOM 2529 N N . THR A 1 341 ? 81.525 35.257 54.409 1.00 18.50 344 THR A N 1
ATOM 2530 C CA . THR A 1 341 ? 82.188 34.494 55.465 1.00 21.43 344 THR A CA 1
ATOM 2531 C C . THR A 1 341 ? 83.637 34.350 55.013 1.00 20.92 344 THR A C 1
ATOM 2532 O O . THR A 1 341 ? 83.910 33.651 54.036 1.00 23.14 344 THR A O 1
ATOM 2536 N N . LEU A 1 342 ? 84.564 35.048 55.688 1.00 24.66 345 LEU A N 1
ATOM 2537 C CA . LEU A 1 342 ? 85.898 35.245 55.111 1.00 23.24 345 LEU A CA 1
ATOM 2538 C C . LEU A 1 342 ? 86.675 33.941 54.951 1.00 38.13 345 LEU A C 1
ATOM 2539 O O . LEU A 1 342 ? 87.576 33.868 54.102 1.00 30.81 345 LEU A O 1
ATOM 2544 N N . SER A 1 343 ? 86.361 32.910 55.750 1.00 24.73 346 SER A N 1
ATOM 2545 C CA . SER A 1 343 ? 86.994 31.596 55.574 1.00 24.11 346 SER A CA 1
ATOM 2546 C C . SER A 1 343 ? 86.468 30.846 54.355 1.00 30.81 346 SER A C 1
ATOM 2547 O O . SER A 1 343 ? 87.038 29.804 53.989 1.00 27.22 346 SER A O 1
ATOM 2550 N N . GLU A 1 344 ? 85.403 31.341 53.730 1.00 30.81 347 GLU A N 1
ATOM 2551 C CA . GLU A 1 344 ? 84.733 30.662 52.627 1.00 36.06 347 GLU A CA 1
ATOM 2552 C C . GLU A 1 344 ? 84.671 31.510 51.367 1.00 44.10 347 GLU A C 1
ATOM 2553 O O . GLU A 1 344 ? 85.054 31.038 50.290 1.00 46.93 347 GLU A O 1
ATOM 2559 N N . ASN A 1 345 ? 84.195 32.752 51.466 1.00 42.80 348 ASN A N 1
ATOM 2560 C CA . ASN A 1 345 ? 84.109 33.649 50.321 1.00 50.24 348 ASN A CA 1
ATOM 2561 C C . ASN A 1 345 ? 84.573 35.040 50.730 1.00 44.49 348 ASN A C 1
ATOM 2562 O O . ASN A 1 345 ? 84.733 35.345 51.914 1.00 53.35 348 ASN A O 1
ATOM 2567 N N . GLY A 1 346 ? 84.800 35.886 49.723 1.00 30.04 349 GLY A N 1
ATOM 2568 C CA . GLY A 1 346 ? 85.205 37.258 49.929 1.00 31.06 349 GLY A CA 1
ATOM 2569 C C . GLY A 1 346 ? 84.120 38.223 49.474 1.00 23.77 349 GLY A C 1
ATOM 2570 O O . GLY A 1 346 ? 83.094 37.838 48.904 1.00 24.52 349 GLY A O 1
ATOM 2571 N N . ALA A 1 347 ? 84.361 39.504 49.757 1.00 25.74 350 ALA A N 1
ATOM 2572 C CA . ALA A 1 347 ? 83.440 40.554 49.337 1.00 23.65 350 ALA A CA 1
ATOM 2573 C C . ALA A 1 347 ? 83.455 40.704 47.814 1.00 19.47 350 ALA A C 1
ATOM 2574 O O . ALA A 1 347 ? 84.451 40.399 47.149 1.00 23.33 350 ALA A O 1
ATOM 2576 N N . ILE A 1 348 ? 82.328 41.157 47.265 1.00 19.83 351 ILE A N 1
ATOM 2577 C CA . ILE A 1 348 ? 82.219 41.493 45.847 1.00 20.35 351 ILE A CA 1
ATOM 2578 C C . ILE A 1 348 ? 82.660 42.944 45.672 1.00 19.46 351 ILE A C 1
ATOM 2579 O O . ILE A 1 348 ? 82.045 43.840 46.272 1.00 20.24 351 ILE A O 1
ATOM 2584 N N . PRO A 1 349 ? 83.695 43.223 44.887 1.00 21.23 352 PRO A N 1
ATOM 2585 C CA . PRO A 1 349 ? 84.143 44.620 44.744 1.00 22.04 352 PRO A CA 1
ATOM 2586 C C . PRO A 1 349 ? 83.025 45.533 44.259 1.00 21.29 352 PRO A C 1
ATOM 2587 O O . PRO A 1 349 ? 82.334 45.234 43.279 1.00 23.23 352 PRO A O 1
ATOM 2591 N N . GLY A 1 350 ? 82.842 46.655 44.971 1.00 21.21 353 GLY A N 1
ATOM 2592 C CA . GLY A 1 350 ? 81.810 47.604 44.614 1.00 25.07 353 GLY A CA 1
ATOM 2593 C C . GLY A 1 350 ? 80.396 47.103 44.783 1.00 21.78 353 GLY A C 1
ATOM 2594 O O . GLY A 1 350 ? 79.474 47.684 44.206 1.00 21.09 353 GLY A O 1
ATOM 2595 N N . PHE A 1 351 ? 80.190 46.042 45.570 1.00 18.25 354 PHE A N 1
ATOM 2596 C CA . PHE A 1 351 ? 78.841 45.504 45.744 1.00 18.68 354 PHE A CA 1
ATOM 2597 C C . PHE A 1 351 ? 77.821 46.583 46.105 1.00 17.21 354 PHE A C 1
ATOM 2598 O O . PHE A 1 351 ? 76.748 46.675 45.500 1.00 17.49 354 PHE A O 1
ATOM 2606 N N . PHE A 1 352 ? 78.084 47.348 47.161 1.00 15.99 355 PHE A N 1
ATOM 2607 C CA . PHE A 1 352 ? 77.038 48.244 47.651 1.00 13.06 355 PHE A CA 1
ATOM 2608 C C . PHE A 1 352 ? 76.834 49.417 46.708 1.00 16.23 355 PHE A C 1
ATOM 2609 O O . PHE A 1 352 ? 75.692 49.800 46.408 1.00 15.03 355 PHE A O 1
ATOM 2617 N N . THR A 1 353 ? 77.926 50.016 46.251 1.00 17.14 356 THR A N 1
ATOM 2618 C CA . THR A 1 353 ? 77.816 51.242 45.478 1.00 19.14 356 THR A CA 1
ATOM 2619 C C . THR A 1 353 ? 77.418 50.968 44.035 1.00 17.22 356 THR A C 1
ATOM 2620 O O . THR A 1 353 ? 76.605 51.711 43.468 1.00 24.25 356 THR A O 1
ATOM 2624 N N . ASN A 1 354 ? 77.966 49.912 43.422 1.00 19.68 357 ASN A N 1
ATOM 2625 C CA . ASN A 1 354 ? 77.790 49.683 41.989 1.00 17.75 357 ASN A CA 1
ATOM 2626 C C . ASN A 1 354 ? 76.725 48.646 41.664 1.00 24.15 357 ASN A C 1
ATOM 2627 O O . ASN A 1 354 ? 76.251 48.597 40.514 1.00 22.04 357 ASN A O 1
ATOM 2632 N N . ASN A 1 355 ? 76.385 47.781 42.614 1.00 16.50 358 ASN A N 1
ATOM 2633 C CA . ASN A 1 355 ? 75.437 46.702 42.359 1.00 17.13 358 ASN A CA 1
ATOM 2634 C C . ASN A 1 355 ? 74.120 46.987 43.070 1.00 17.59 358 ASN A C 1
ATOM 2635 O O . ASN A 1 355 ? 73.105 47.249 42.427 1.00 15.96 358 ASN A O 1
ATOM 2640 N N . LEU A 1 356 ? 74.107 46.940 44.396 1.00 13.47 359 LEU A N 1
ATOM 2641 C CA . LEU A 1 356 ? 72.870 47.165 45.129 1.00 12.80 359 LEU A CA 1
ATOM 2642 C C . LEU A 1 356 ? 72.312 48.557 44.860 1.00 15.76 359 LEU A C 1
ATOM 2643 O O . LEU A 1 356 ? 71.128 48.704 44.532 1.00 14.93 359 LEU A O 1
ATOM 2648 N N . PHE A 1 357 ? 73.149 49.599 44.984 1.00 13.74 360 PHE A N 1
ATOM 2649 C CA . PHE A 1 357 ? 72.623 50.954 44.817 1.00 15.06 360 PHE A CA 1
ATOM 2650 C C . PHE A 1 357 ? 72.014 51.142 43.437 1.00 14.99 360 PHE A C 1
ATOM 2651 O O . PHE A 1 357 ? 70.950 51.765 43.293 1.00 16.74 360 PHE A O 1
ATOM 2659 N N . GLU A 1 358 ? 72.674 50.619 42.413 1.00 16.04 361 GLU A N 1
ATOM 2660 C CA . GLU A 1 358 ? 72.147 50.731 41.057 1.00 17.45 361 GLU A CA 1
ATOM 2661 C C . GLU A 1 358 ? 70.810 50.017 40.918 1.00 18.06 361 GLU A C 1
ATOM 2662 O O . GLU A 1 358 ? 69.877 50.544 40.304 1.00 16.89 361 GLU A O 1
ATOM 2668 N N . ALA A 1 359 ? 70.687 48.815 41.478 1.00 14.05 362 ALA A N 1
ATOM 2669 C CA . ALA A 1 359 ? 69.403 48.132 41.389 1.00 15.14 362 ALA A CA 1
ATOM 2670 C C . ALA A 1 359 ? 68.304 48.904 42.103 1.00 13.71 362 ALA A C 1
ATOM 2671 O O . ALA A 1 359 ? 67.134 48.825 41.710 1.00 16.70 362 ALA A O 1
ATOM 2673 N N . LEU A 1 360 ? 68.636 49.592 43.212 1.00 13.00 363 LEU A N 1
ATOM 2674 C CA . LEU A 1 360 ? 67.641 50.327 43.992 1.00 12.99 363 LEU A CA 1
ATOM 2675 C C . LEU A 1 360 ? 67.233 51.652 43.369 1.00 14.04 363 LEU A C 1
ATOM 2676 O O . LEU A 1 360 ? 66.231 52.232 43.803 1.00 15.46 363 LEU A O 1
ATOM 2681 N N . THR A 1 361 ? 67.963 52.148 42.370 1.00 14.16 364 THR A N 1
ATOM 2682 C CA . THR A 1 361 ? 67.698 53.499 41.895 1.00 15.35 364 THR A CA 1
ATOM 2683 C C . THR A 1 361 ? 67.527 53.610 40.381 1.00 15.80 364 THR A C 1
ATOM 2684 O O . THR A 1 361 ? 66.865 54.537 39.918 1.00 17.97 364 THR A O 1
ATOM 2688 N N . HIS A 1 362 ? 68.155 52.742 39.590 1.00 17.91 365 HIS A N 1
ATOM 2689 C CA . HIS A 1 362 ? 68.140 52.939 38.141 1.00 20.84 365 HIS A CA 1
ATOM 2690 C C . HIS A 1 362 ? 66.713 52.892 37.626 1.00 21.01 365 HIS A C 1
ATOM 2691 O O . HIS A 1 362 ? 65.862 52.179 38.165 1.00 19.30 365 HIS A O 1
ATOM 2698 N N . ASN A 1 363 ? 66.452 53.647 36.556 1.00 19.97 366 ASN A N 1
ATOM 2699 C CA . ASN A 1 363 ? 65.150 53.611 35.898 1.00 22.01 366 ASN A CA 1
ATOM 2700 C C . ASN A 1 363 ? 64.031 54.073 36.829 1.00 21.09 366 ASN A C 1
ATOM 2701 O O . ASN A 1 363 ? 62.905 53.568 36.771 1.00 19.22 366 ASN A O 1
ATOM 2706 N N . ASP A 1 364 ? 64.334 55.028 37.707 1.00 18.97 367 ASP A N 1
ATOM 2707 C CA . ASP A 1 364 ? 63.302 55.684 38.522 1.00 22.57 367 ASP A CA 1
ATOM 2708 C C . ASP A 1 364 ? 62.515 54.713 39.416 1.00 23.89 367 ASP A C 1
ATOM 2709 O O . ASP A 1 364 ? 61.317 54.883 39.626 1.00 18.72 367 ASP A O 1
ATOM 2714 N N . VAL A 1 365 ? 63.187 53.689 39.949 1.00 15.62 368 VAL A N 1
ATOM 2715 C CA . VAL A 1 365 ? 62.596 52.878 41.017 1.00 14.10 368 VAL A CA 1
ATOM 2716 C C . VAL A 1 365 ? 62.281 53.775 42.216 1.00 14.56 368 VAL A C 1
ATOM 2717 O O . VAL A 1 365 ? 63.066 54.663 42.578 1.00 17.88 368 VAL A O 1
ATOM 2721 N N . LYS A 1 366 ? 61.110 53.563 42.824 1.00 13.74 369 LYS A N 1
ATOM 2722 C CA . LYS A 1 366 ? 60.672 54.281 44.022 1.00 14.92 369 LYS A CA 1
ATOM 2723 C C . LYS A 1 366 ? 60.348 53.264 45.108 1.00 14.73 369 LYS A C 1
ATOM 2724 O O . LYS A 1 366 ? 59.362 52.521 44.999 1.00 13.45 369 LYS A O 1
ATOM 2730 N N . ILE A 1 367 ? 61.159 53.228 46.177 1.00 12.20 370 ILE A N 1
ATOM 2731 C CA . ILE A 1 367 ? 60.930 52.302 47.285 1.00 10.32 370 ILE A CA 1
ATOM 2732 C C . ILE A 1 367 ? 61.028 53.078 48.589 1.00 10.36 370 ILE A C 1
ATOM 2733 O O . ILE A 1 367 ? 61.807 54.024 48.698 1.00 12.05 370 ILE A O 1
ATOM 2738 N N . GLY A 1 368 ? 60.251 52.648 49.586 1.00 10.38 371 GLY A N 1
ATOM 2739 C CA . GLY A 1 368 ? 60.298 53.329 50.872 1.00 8.55 371 GLY A CA 1
ATOM 2740 C C . GLY A 1 368 ? 61.459 52.871 51.717 1.00 10.26 371 GLY A C 1
ATOM 2741 O O . GLY A 1 368 ? 62.003 53.655 52.507 1.00 11.45 371 GLY A O 1
ATOM 2742 N N . PHE A 1 369 ? 61.866 51.613 51.575 1.00 9.02 372 PHE A N 1
ATOM 2743 C CA . PHE A 1 369 ? 62.920 51.088 52.432 1.00 7.56 372 PHE A CA 1
ATOM 2744 C C . PHE A 1 369 ? 63.506 49.825 51.848 1.00 9.30 372 PHE A C 1
ATOM 2745 O O . PHE A 1 369 ? 62.888 49.152 51.017 1.00 9.34 372 PHE A O 1
ATOM 2761 N N . THR A 1 370 ? 64.734 49.524 52.279 1.00 9.19 373 THR A N 1
ATOM 2762 C CA . THR A 1 370 ? 65.307 48.211 52.069 1.00 8.42 373 THR A CA 1
ATOM 2763 C C . THR A 1 370 ? 65.927 47.746 53.370 1.00 7.59 373 THR A C 1
ATOM 2764 O O . THR A 1 370 ? 66.262 48.555 54.232 1.00 9.27 373 THR A O 1
ATOM 2768 N N . MET A 1 371 ? 66.057 46.436 53.526 1.00 7.43 374 MET A N 1
ATOM 2769 C CA . MET A 1 371 ? 66.592 45.873 54.766 1.00 6.90 374 MET A CA 1
ATOM 2770 C C . MET A 1 371 ? 67.552 44.727 54.488 1.00 7.84 374 MET A C 1
ATOM 2771 O O . MET A 1 371 ? 67.238 43.809 53.724 1.00 7.96 374 MET A O 1
ATOM 2776 N N . PHE A 1 372 ? 68.707 44.781 55.142 1.00 7.19 375 PHE A N 1
ATOM 2777 C CA . PHE A 1 372 ? 69.666 43.692 55.146 1.00 7.47 375 PHE A CA 1
ATOM 2778 C C . PHE A 1 372 ? 69.270 42.649 56.186 1.00 8.20 375 PHE A C 1
ATOM 2779 O O . PHE A 1 372 ? 68.668 42.969 57.227 1.00 7.24 375 PHE A O 1
ATOM 2787 N N . TRP A 1 373 ? 69.608 41.385 55.903 1.00 7.55 376 TRP A N 1
ATOM 2788 C CA . TRP A 1 373 ? 69.470 40.371 56.935 1.00 7.57 376 TRP A CA 1
ATOM 2789 C C . TRP A 1 373 ? 70.505 40.608 58.038 1.00 7.76 376 TRP A C 1
ATOM 2790 O O . TRP A 1 373 ? 71.336 41.511 57.952 1.00 9.09 376 TRP A O 1
ATOM 2801 N N . TYR A 1 374 ? 70.447 39.810 59.099 1.00 8.53 377 TYR A N 1
ATOM 2802 C CA . TYR A 1 374 ? 71.319 40.059 60.242 1.00 8.65 377 TYR A CA 1
ATOM 2803 C C . TYR A 1 374 ? 72.772 39.656 59.964 1.00 8.66 377 TYR A C 1
ATOM 2804 O O . TYR A 1 374 ? 73.074 38.804 59.111 1.00 10.97 377 TYR A O 1
ATOM 2813 N N . ASN A 1 375 ? 73.674 40.261 60.730 1.00 8.88 378 ASN A N 1
ATOM 2814 C CA . ASN A 1 375 ? 75.044 39.757 60.872 1.00 9.55 378 ASN A CA 1
ATOM 2815 C C . ASN A 1 375 ? 75.080 38.780 62.031 1.00 13.10 378 ASN A C 1
ATOM 2816 O O . ASN A 1 375 ? 74.390 38.981 63.027 1.00 12.51 378 ASN A O 1
ATOM 2821 N N . TYR A 1 376 ? 75.875 37.716 61.905 1.00 11.31 379 TYR A N 1
ATOM 2822 C CA . TYR A 1 376 ? 75.842 36.677 62.929 1.00 12.63 379 TYR A CA 1
ATOM 2823 C C . TYR A 1 376 ? 77.132 35.871 62.888 1.00 12.30 379 TYR A C 1
ATOM 2824 O O . TYR A 1 376 ? 77.513 35.371 61.829 1.00 15.72 379 TYR A O 1
ATOM 2833 N N . GLN A 1 377 ? 77.803 35.768 64.042 1.00 12.43 380 GLN A N 1
ATOM 2834 C CA . GLN A 1 377 ? 79.053 35.015 64.143 1.00 15.40 380 GLN A CA 1
ATOM 2835 C C . GLN A 1 377 ? 80.040 35.468 63.069 1.00 13.73 380 GLN A C 1
ATOM 2836 O O . GLN A 1 377 ? 80.344 36.657 63.002 1.00 16.33 380 GLN A O 1
ATOM 2842 N N . ASP A 1 378 ? 80.539 34.561 62.214 1.00 15.93 381 ASP A N 1
ATOM 2843 C CA . ASP A 1 378 ? 81.539 34.952 61.221 1.00 17.91 381 ASP A CA 1
ATOM 2844 C C . ASP A 1 378 ? 80.958 35.337 59.872 1.00 17.17 381 ASP A C 1
ATOM 2845 O O . ASP A 1 378 ? 81.712 35.442 58.897 1.00 21.70 381 ASP A O 1
ATOM 2850 N N . THR A 1 379 ? 79.653 35.579 59.791 1.00 14.74 382 THR A N 1
ATOM 2851 C CA . THR A 1 379 ? 78.991 35.866 58.531 1.00 13.93 382 THR A CA 1
ATOM 2852 C C . THR A 1 379 ? 78.359 37.238 58.613 1.00 16.63 382 THR A C 1
ATOM 2853 O O . THR A 1 379 ? 77.609 37.519 59.547 1.00 17.51 382 THR A O 1
ATOM 2857 N N . TYR A 1 380 ? 78.641 38.082 57.639 1.00 11.79 383 TYR A N 1
ATOM 2858 C CA . TYR A 1 380 ? 78.117 39.437 57.691 1.00 11.17 383 TYR A CA 1
ATOM 2859 C C . TYR A 1 380 ? 77.588 39.833 56.328 1.00 11.90 383 TYR A C 1
ATOM 2860 O O . TYR A 1 380 ? 78.129 39.440 55.289 1.00 13.88 383 TYR A O 1
ATOM 2869 N N . CYS A 1 381 ? 76.528 40.632 56.343 1.00 10.26 384 CYS A N 1
ATOM 2870 C CA . CYS A 1 381 ? 76.121 41.280 55.113 1.00 10.96 384 CYS A CA 1
ATOM 2871 C C . CYS A 1 381 ? 76.166 42.794 55.199 1.00 11.27 384 CYS A C 1
ATOM 2872 O O . CYS A 1 381 ? 75.885 43.459 54.202 1.00 11.88 384 CYS A O 1
ATOM 2875 N N . THR A 1 382 ? 76.494 43.354 56.366 1.00 9.91 385 THR A N 1
ATOM 2876 C CA . THR A 1 382 ? 76.953 44.736 56.414 1.00 10.03 385 THR A CA 1
ATOM 2877 C C . THR A 1 382 ? 78.271 44.742 57.178 1.00 10.59 385 THR A C 1
ATOM 2878 O O . THR A 1 382 ? 78.427 44.022 58.174 1.00 10.61 385 THR A O 1
ATOM 2882 N N . PRO A 1 383 ? 79.256 45.519 56.721 1.00 11.17 386 PRO A N 1
ATOM 2883 C CA . PRO A 1 383 ? 80.602 45.423 57.299 1.00 11.88 386 PRO A CA 1
ATOM 2884 C C . PRO A 1 383 ? 80.743 46.271 58.556 1.00 11.78 386 PRO A C 1
ATOM 2885 O O . PRO A 1 383 ? 79.922 47.150 58.854 1.00 11.39 386 PRO A O 1
ATOM 2889 N N . VAL A 1 384 ? 81.794 45.958 59.312 1.00 12.36 387 VAL A N 1
ATOM 2890 C CA . VAL A 1 384 ? 82.245 46.827 60.397 1.00 12.54 387 VAL A CA 1
ATOM 2891 C C . VAL A 1 384 ? 83.659 47.262 60.022 1.00 13.50 387 VAL A C 1
ATOM 2892 O O . VAL A 1 384 ? 84.252 46.700 59.087 1.00 14.01 387 VAL A O 1
ATOM 2896 N N . PRO A 1 385 ? 84.220 48.233 60.718 1.00 13.86 388 PRO A N 1
ATOM 2897 C CA . PRO A 1 385 ? 85.511 48.752 60.262 1.00 14.83 388 PRO A CA 1
ATOM 2898 C C . PRO A 1 385 ? 86.625 47.703 60.224 1.00 15.65 388 PRO A C 1
ATOM 2899 O O . PRO A 1 385 ? 86.770 46.891 61.090 1.00 15.68 388 PRO A O 1
ATOM 2903 N N . GLY A 1 386 ? 87.401 47.772 59.160 1.00 16.40 389 GLY A N 1
ATOM 2904 C CA . GLY A 1 386 ? 88.485 46.846 58.928 1.00 17.32 389 GLY A CA 1
ATOM 2905 C C . GLY A 1 386 ? 88.092 45.631 58.106 1.00 17.15 389 GLY A C 1
ATOM 2906 O O . GLY A 1 386 ? 88.940 44.878 57.721 1.00 22.73 389 GLY A O 1
ATOM 2907 N N . LEU A 1 387 ? 86.810 45.443 57.833 1.00 16.47 390 LEU A N 1
ATOM 2908 C CA . LEU A 1 387 ? 86.409 44.303 57.029 1.00 16.53 390 LEU A CA 1
ATOM 2909 C C . LEU A 1 387 ? 86.361 44.680 55.585 1.00 16.86 390 LEU A C 1
ATOM 2910 O O . LEU A 1 387 ? 86.085 45.790 55.257 1.00 18.47 390 LEU A O 1
ATOM 2915 N N . PRO A 1 388 ? 86.559 43.709 54.703 1.00 17.45 391 PRO A N 1
ATOM 2916 C CA . PRO A 1 388 ? 86.405 43.975 53.284 1.00 24.43 391 PRO A CA 1
ATOM 2917 C C . PRO A 1 388 ? 84.933 44.366 53.069 1.00 21.79 391 PRO A C 1
ATOM 2918 O O . PRO A 1 388 ? 84.050 43.698 53.631 1.00 21.84 391 PRO A O 1
ATOM 2922 N N . SER A 1 389 ? 84.763 45.375 52.228 1.00 16.31 392 SER A N 1
ATOM 2923 C CA . SER A 1 389 ? 83.560 46.125 51.808 1.00 16.29 392 SER A CA 1
ATOM 2924 C C . SER A 1 389 ? 83.244 47.338 52.686 1.00 16.06 392 SER A C 1
ATOM 2925 O O . SER A 1 389 ? 82.333 48.055 52.378 1.00 15.70 392 SER A O 1
ATOM 2928 N N . ALA A 1 390 ? 84.050 47.616 53.707 1.00 14.97 393 ALA A N 1
ATOM 2929 C CA . ALA A 1 390 ? 83.741 48.749 54.564 1.00 14.59 393 ALA A CA 1
ATOM 2930 C C . ALA A 1 390 ? 83.707 50.077 53.823 1.00 15.74 393 ALA A C 1
ATOM 2931 O O . ALA A 1 390 ? 82.774 50.817 53.944 1.00 16.60 393 ALA A O 1
ATOM 2933 N N . ASN A 1 391 ? 84.711 50.366 53.001 1.00 16.45 394 ASN A N 1
ATOM 2934 C CA . ASN A 1 391 ? 84.720 51.625 52.277 1.00 16.38 394 ASN A CA 1
ATOM 2935 C C . ASN A 1 391 ? 83.588 51.734 51.267 1.00 18.86 394 ASN A C 1
ATOM 2936 O O . ASN A 1 391 ? 82.991 52.766 51.092 1.00 19.75 394 ASN A O 1
ATOM 2941 N N . ASP A 1 392 ? 83.316 50.617 50.605 1.00 16.12 395 ASP A N 1
ATOM 2942 C CA . ASP A 1 392 ? 82.243 50.540 49.628 1.00 18.60 395 ASP A CA 1
ATOM 2943 C C . ASP A 1 392 ? 80.900 50.834 50.333 1.00 16.05 395 ASP A C 1
ATOM 2944 O O . ASP A 1 392 ? 80.102 51.570 49.842 1.00 16.83 395 ASP A O 1
ATOM 2949 N N . PHE A 1 393 ? 80.715 50.274 51.509 1.00 14.16 396 PHE A N 1
ATOM 2950 C CA . PHE A 1 393 ? 79.498 50.530 52.268 1.00 14.33 396 PHE A CA 1
ATOM 2951 C C . PHE A 1 393 ? 79.393 51.999 52.657 1.00 12.82 396 PHE A C 1
ATOM 2952 O O . PHE A 1 393 ? 78.342 52.561 52.624 1.00 14.85 396 PHE A O 1
ATOM 2960 N N . MET A 1 394 ? 80.510 52.612 53.037 1.00 15.01 397 MET A N 1
ATOM 2961 C CA . MET A 1 394 ? 80.493 54.022 53.391 1.00 15.15 397 MET A CA 1
ATOM 2962 C C . MET A 1 394 ? 80.103 54.884 52.220 1.00 16.11 397 MET A C 1
ATOM 2963 O O . MET A 1 394 ? 79.376 55.827 52.360 1.00 17.77 397 MET A O 1
ATOM 2968 N N . GLU A 1 395 ? 80.610 54.545 51.050 1.00 16.97 398 GLU A N 1
ATOM 2969 C CA . GLU A 1 395 ? 80.257 55.277 49.868 1.00 17.90 398 GLU A CA 1
ATOM 2970 C C . GLU A 1 395 ? 78.766 55.141 49.580 1.00 17.49 398 GLU A C 1
ATOM 2971 O O . GLU A 1 395 ? 78.120 56.103 49.257 1.00 20.23 398 GLU A O 1
ATOM 2977 N N . PHE A 1 396 ? 78.245 53.932 49.735 1.00 15.74 399 PHE A N 1
ATOM 2978 C CA . PHE A 1 396 ? 76.826 53.680 49.528 1.00 16.39 399 PHE A CA 1
ATOM 2979 C C . PHE A 1 396 ? 75.968 54.500 50.489 1.00 15.79 399 PHE A C 1
ATOM 2980 O O . PHE A 1 396 ? 75.040 55.186 50.057 1.00 15.16 399 PHE A O 1
ATOM 2988 N N . VAL A 1 397 ? 76.263 54.453 51.793 1.00 13.24 400 VAL A N 1
ATOM 2989 C CA . VAL A 1 397 ? 75.399 55.143 52.761 1.00 13.59 400 VAL A CA 1
ATOM 2990 C C . VAL A 1 397 ? 75.551 56.655 52.697 1.00 19.33 400 VAL A C 1
ATOM 2991 O O . VAL A 1 397 ? 74.725 57.385 53.257 1.00 17.71 400 VAL A O 1
ATOM 2995 N N . SER A 1 398 ? 76.598 57.137 52.045 1.00 15.09 401 SER A N 1
ATOM 2996 C CA . SER A 1 398 ? 76.767 58.565 51.826 1.00 18.07 401 SER A CA 1
ATOM 2997 C C . SER A 1 398 ? 75.969 59.090 50.640 1.00 19.96 401 SER A C 1
ATOM 2998 O O . SER A 1 398 ? 75.901 60.310 50.468 1.00 20.10 401 SER A O 1
ATOM 3001 N N . LYS A 1 399 ? 75.363 58.217 49.833 1.00 15.59 402 LYS A N 1
ATOM 3002 C CA . LYS A 1 399 ? 74.563 58.685 48.712 1.00 18.70 402 LYS A CA 1
ATOM 3003 C C . LYS A 1 399 ? 73.362 59.463 49.242 1.00 16.27 402 LYS A C 1
ATOM 3004 O O . LYS A 1 399 ? 72.791 59.098 50.282 1.00 15.90 402 LYS A O 1
ATOM 3010 N N . PRO A 1 400 ? 72.941 60.527 48.559 1.00 18.54 403 PRO A N 1
ATOM 3011 C CA . PRO A 1 400 ? 71.836 61.328 49.106 1.00 20.24 403 PRO A CA 1
ATOM 3012 C C . PRO A 1 400 ? 70.549 60.532 49.272 1.00 18.17 403 PRO A C 1
ATOM 3013 O O . PRO A 1 400 ? 69.778 60.816 50.194 1.00 18.07 403 PRO A O 1
ATOM 3017 N N . GLU A 1 401 ? 70.308 59.528 48.420 1.00 13.76 404 GLU A N 1
ATOM 3018 C CA . GLU A 1 401 ? 69.092 58.725 48.522 1.00 12.45 404 GLU A CA 1
ATOM 3019 C C . GLU A 1 401 ? 69.010 57.948 49.834 1.00 12.22 404 GLU A C 1
ATOM 3020 O O . GLU A 1 401 ? 67.908 57.594 50.261 1.00 14.19 404 GLU A O 1
ATOM 3026 N N . VAL A 1 402 ? 70.141 57.608 50.446 1.00 12.11 405 VAL A N 1
ATOM 3027 C CA . VAL A 1 402 ? 70.128 56.679 51.589 1.00 11.36 405 VAL A CA 1
ATOM 3028 C C . VAL A 1 402 ? 69.787 57.420 52.879 1.00 11.29 405 VAL A C 1
ATOM 3029 O O . VAL A 1 402 ? 70.425 58.427 53.224 1.00 13.32 405 VAL A O 1
ATOM 3033 N N . ILE A 1 403 ? 68.823 56.884 53.628 1.00 10.69 406 ILE A N 1
ATOM 3034 C CA . ILE A 1 403 ? 68.408 57.439 54.927 1.00 10.05 406 ILE A CA 1
ATOM 3035 C C . ILE A 1 403 ? 68.743 56.428 56.024 1.00 9.04 406 ILE A C 1
ATOM 3036 O O . ILE A 1 403 ? 68.182 55.328 56.049 1.00 10.44 406 ILE A O 1
ATOM 3041 N N . LEU A 1 404 ? 69.636 56.812 56.951 1.00 9.20 407 LEU A N 1
ATOM 3042 C CA . LEU A 1 404 ? 69.910 56.087 58.192 1.00 9.83 407 LEU A CA 1
ATOM 3043 C C . LEU A 1 404 ? 69.255 56.844 59.354 1.00 8.82 407 LEU A C 1
ATOM 3044 O O . LEU A 1 404 ? 68.590 57.856 59.145 1.00 9.84 407 LEU A O 1
ATOM 3049 N N . ALA A 1 405 ? 69.481 56.388 60.593 1.00 8.64 408 ALA A N 1
ATOM 3050 C CA . ALA A 1 405 ? 68.825 57.035 61.728 1.00 8.70 408 ALA A CA 1
ATOM 3051 C C . ALA A 1 405 ? 69.112 58.529 61.783 1.00 9.28 408 ALA A C 1
ATOM 3052 O O . ALA A 1 405 ? 68.210 59.327 62.033 1.00 10.39 408 ALA A O 1
ATOM 3054 N N . ASP A 1 406 ? 70.350 58.939 61.515 1.00 9.69 409 ASP A N 1
ATOM 3055 C CA . ASP A 1 406 ? 70.686 60.345 61.717 1.00 10.33 409 ASP A CA 1
ATOM 3056 C C . ASP A 1 406 ? 69.895 61.248 60.794 1.00 14.24 409 ASP A C 1
ATOM 3057 O O . ASP A 1 406 ? 69.538 62.365 61.201 1.00 19.03 409 ASP A O 1
ATOM 3062 N N . ASP A 1 407 ? 69.533 60.777 59.595 1.00 10.44 410 ASP A N 1
ATOM 3063 C CA . ASP A 1 407 ? 68.781 61.644 58.693 1.00 12.21 410 ASP A CA 1
ATOM 3064 C C . ASP A 1 407 ? 67.316 61.243 58.529 1.00 10.94 410 ASP A C 1
ATOM 3065 O O . ASP A 1 407 ? 66.647 61.684 57.585 1.00 13.05 410 ASP A O 1
ATOM 3070 N N . LEU A 1 408 ? 66.774 60.483 59.479 1.00 9.89 411 LEU A N 1
ATOM 3071 C CA . LEU A 1 408 ? 65.369 60.127 59.375 1.00 11.38 411 LEU A CA 1
ATOM 3072 C C . LEU A 1 408 ? 64.488 61.371 59.479 1.00 10.16 411 LEU A C 1
ATOM 3073 O O . LEU A 1 408 ? 64.701 62.208 60.367 1.00 11.61 411 LEU A O 1
ATOM 3088 N N . PRO A 1 409 ? 63.460 61.494 58.631 1.00 10.28 412 PRO A N 1
ATOM 3089 C CA . PRO A 1 409 ? 62.362 62.430 58.909 1.00 12.16 412 PRO A CA 1
ATOM 3090 C C . PRO A 1 409 ? 61.641 62.029 60.186 1.00 12.08 412 PRO A C 1
ATOM 3091 O O . PRO A 1 409 ? 61.840 60.935 60.723 1.00 12.08 412 PRO A O 1
ATOM 3095 N N . GLU A 1 410 ? 60.740 62.892 60.630 1.00 13.12 413 GLU A N 1
ATOM 3096 C CA . GLU A 1 410 ? 59.772 62.536 61.676 1.00 10.91 413 GLU A CA 1
ATOM 3097 C C . GLU A 1 410 ? 58.692 61.684 61.013 1.00 12.01 413 GLU A C 1
ATOM 3098 O O . GLU A 1 410 ? 57.710 62.188 60.454 1.00 14.08 413 GLU A O 1
ATOM 3104 N N . MET A 1 411 ? 58.863 60.366 61.085 1.00 9.95 414 MET A N 1
ATOM 3105 C CA . MET A 1 411 ? 58.004 59.465 60.334 1.00 9.68 414 MET A CA 1
ATOM 3106 C C . MET A 1 411 ? 56.623 59.326 60.933 1.00 9.90 414 MET A C 1
ATOM 3107 O O . MET A 1 411 ? 55.717 58.813 60.258 1.00 10.48 414 MET A O 1
ATOM 3120 N N . TYR A 1 412 ? 56.443 59.710 62.194 1.00 10.16 415 TYR A N 1
ATOM 3121 C CA . TYR A 1 412 ? 55.215 59.414 62.898 1.00 10.68 415 TYR A CA 1
ATOM 3122 C C . TYR A 1 412 ? 54.364 60.655 63.097 1.00 12.10 415 TYR A C 1
ATOM 3123 O O . TYR A 1 412 ? 53.401 60.618 63.856 1.00 11.92 415 TYR A O 1
ATOM 3141 N N . ARG A 1 413 ? 54.704 61.751 62.419 1.00 13.30 416 ARG A N 1
ATOM 3142 C CA . ARG A 1 413 ? 53.935 62.981 62.445 1.00 16.47 416 ARG A CA 1
ATOM 3143 C C . ARG A 1 413 ? 53.392 63.219 61.045 1.00 17.01 416 ARG A C 1
ATOM 3144 O O . ARG A 1 413 ? 54.147 63.186 60.073 1.00 13.54 416 ARG A O 1
ATOM 3149 N N . LEU A 1 414 ? 52.106 63.446 60.943 1.00 15.58 417 LEU A N 1
ATOM 3150 C CA . LEU A 1 414 ? 51.523 63.760 59.649 1.00 20.54 417 LEU A CA 1
ATOM 3151 C C . LEU A 1 414 ? 51.652 65.251 59.418 1.00 23.04 417 LEU A C 1
ATOM 3152 O O . LEU A 1 414 ? 51.300 66.033 60.307 1.00 24.32 417 LEU A O 1
ATOM 3157 N N . PRO A 1 415 ? 52.151 65.698 58.271 1.00 25.86 418 PRO A N 1
ATOM 3158 C CA . PRO A 1 415 ? 52.217 67.129 58.018 1.00 31.24 418 PRO A CA 1
ATOM 3159 C C . PRO A 1 415 ? 50.835 67.665 57.701 1.00 34.34 418 PRO A C 1
ATOM 3160 O O . PRO A 1 415 ? 49.930 66.903 57.327 1.00 29.24 418 PRO A O 1
ATOM 3164 N N . PRO A 1 416 ? 50.628 68.964 57.844 1.00 34.31 419 PRO A N 1
ATOM 3165 C CA . PRO A 1 416 ? 49.348 69.553 57.435 1.00 43.37 419 PRO A CA 1
ATOM 3166 C C . PRO A 1 416 ? 49.201 69.545 55.918 1.00 43.27 419 PRO A C 1
ATOM 3167 O O . PRO A 1 416 ? 50.154 69.336 55.163 1.00 47.13 419 PRO A O 1
ATOM 3169 N N . ASN A 1 417 ? 47.969 69.771 55.473 1.00 50.88 420 ASN A N 1
ATOM 3170 C CA . ASN A 1 417 ? 47.685 69.888 54.047 1.00 48.99 420 ASN A CA 1
ATOM 3171 C C . ASN A 1 417 ? 48.336 71.154 53.495 1.00 42.09 420 ASN A C 1
ATOM 3172 O O . ASN A 1 417 ? 48.361 72.185 54.166 1.00 51.11 420 ASN A O 1
ATOM 3174 N N . GLY B 1 44 ? 62.593 2.979 26.558 1.00 58.57 47 GLY B N 1
ATOM 3175 C CA . GLY B 1 44 ? 61.674 4.090 26.379 1.00 53.10 47 GLY B CA 1
ATOM 3176 C C . GLY B 1 44 ? 60.288 3.648 25.947 1.00 57.61 47 GLY B C 1
ATOM 3177 O O . GLY B 1 44 ? 60.143 2.895 24.985 1.00 56.38 47 GLY B O 1
ATOM 3178 N N . GLU B 1 45 ? 59.265 4.115 26.660 1.00 49.21 48 GLU B N 1
ATOM 3179 C CA . GLU B 1 45 ? 57.885 3.762 26.359 1.00 47.32 48 GLU B CA 1
ATOM 3180 C C . GLU B 1 45 ? 57.005 4.990 26.536 1.00 52.22 48 GLU B C 1
ATOM 3181 O O . GLU B 1 45 ? 57.293 5.862 27.360 1.00 51.58 48 GLU B O 1
ATOM 3183 N N . LEU B 1 46 ? 55.924 5.045 25.758 1.00 27.80 49 LEU B N 1
ATOM 3184 C CA . LEU B 1 46 ? 54.943 6.116 25.836 1.00 27.70 49 LEU B CA 1
ATOM 3185 C C . LEU B 1 46 ? 53.588 5.575 26.257 1.00 31.94 49 LEU B C 1
ATOM 3186 O O . LEU B 1 46 ? 53.310 4.372 26.161 1.00 32.67 49 LEU B O 1
ATOM 3191 N N . ASP B 1 47 ? 52.735 6.492 26.704 1.00 29.75 50 ASP B N 1
ATOM 3192 C CA . ASP B 1 47 ? 51.366 6.157 27.064 1.00 39.41 50 ASP B CA 1
ATOM 3193 C C . ASP B 1 47 ? 50.443 6.064 25.857 1.00 30.19 50 ASP B C 1
ATOM 3194 O O . ASP B 1 47 ? 49.254 5.775 26.031 1.00 41.42 50 ASP B O 1
ATOM 3197 N N . PHE B 1 48 ? 50.946 6.286 24.644 1.00 26.86 51 PHE B N 1
ATOM 3198 C CA . PHE B 1 48 ? 50.127 6.118 23.461 1.00 28.41 51 PHE B CA 1
ATOM 3199 C C . PHE B 1 48 ? 50.892 5.327 22.410 1.00 24.51 51 PHE B C 1
ATOM 3200 O O . PHE B 1 48 ? 52.129 5.301 22.401 1.00 28.52 51 PHE B O 1
ATOM 3208 N N . GLU B 1 49 ? 50.126 4.659 21.517 1.00 27.01 52 GLU B N 1
ATOM 3209 C CA . GLU B 1 49 ? 50.638 3.819 20.442 1.00 25.47 52 GLU B CA 1
ATOM 3210 C C . GLU B 1 49 ? 50.934 4.664 19.219 1.00 23.62 52 GLU B C 1
ATOM 3211 O O . GLU B 1 49 ? 50.259 5.664 18.980 1.00 22.60 52 GLU B O 1
ATOM 3217 N N . PRO B 1 50 ? 51.937 4.291 18.420 1.00 23.12 53 PRO B N 1
ATOM 3218 C CA . PRO B 1 50 ? 52.239 5.097 17.227 1.00 23.01 53 PRO B CA 1
ATOM 3219 C C . PRO B 1 50 ? 51.033 5.369 16.345 1.00 22.22 53 PRO B C 1
ATOM 3220 O O . PRO B 1 50 ? 50.948 6.461 15.759 1.00 20.66 53 PRO B O 1
ATOM 3224 N N . GLU B 1 51 ? 50.081 4.428 16.247 1.00 24.32 54 GLU B N 1
ATOM 3225 C CA . GLU B 1 51 ? 48.908 4.669 15.410 1.00 27.94 54 GLU B CA 1
ATOM 3226 C C . GLU B 1 51 ? 48.042 5.814 15.921 1.00 28.95 54 GLU B C 1
ATOM 3227 O O . GLU B 1 51 ? 47.184 6.295 15.180 1.00 31.15 54 GLU B O 1
ATOM 3230 N N . GLU B 1 52 ? 48.212 6.235 17.174 1.00 24.92 55 GLU B N 1
ATOM 3231 C CA . GLU B 1 52 ? 47.421 7.321 17.731 1.00 25.57 55 GLU B CA 1
ATOM 3232 C C . GLU B 1 52 ? 48.056 8.690 17.506 1.00 17.49 55 GLU B C 1
ATOM 3233 O O . GLU B 1 52 ? 47.459 9.700 17.894 1.00 21.87 55 GLU B O 1
ATOM 3239 N N . THR B 1 53 ? 49.253 8.750 16.916 1.00 18.26 56 THR B N 1
ATOM 3240 C CA . THR B 1 53 ? 50.031 9.989 16.942 1.00 16.14 56 THR B CA 1
ATOM 3241 C C . THR B 1 53 ? 49.264 11.175 16.358 1.00 16.32 56 THR B C 1
ATOM 3242 O O . THR B 1 53 ? 49.339 12.282 16.891 1.00 17.97 56 THR B O 1
ATOM 3246 N N . ARG B 1 54 ? 48.536 10.968 15.250 1.00 18.83 57 ARG B N 1
ATOM 3247 C CA . ARG B 1 54 ? 47.882 12.097 14.597 1.00 16.06 57 ARG B CA 1
ATOM 3248 C C . ARG B 1 54 ? 46.912 12.804 15.529 1.00 21.96 57 ARG B C 1
ATOM 3249 O O . ARG B 1 54 ? 46.692 14.018 15.394 1.00 19.78 57 ARG B O 1
ATOM 3257 N N . SER B 1 55 ? 46.354 12.073 16.499 1.00 17.07 58 SER B N 1
ATOM 3258 C CA . SER B 1 55 ? 45.409 12.609 17.473 1.00 18.27 58 SER B CA 1
ATOM 3259 C C . SER B 1 55 ? 46.030 13.642 18.394 1.00 20.06 58 SER B C 1
ATOM 3260 O O . SER B 1 55 ? 45.286 14.356 19.086 1.00 20.87 58 SER B O 1
ATOM 3263 N N . PHE B 1 56 ? 47.356 13.704 18.451 1.00 16.23 59 PHE B N 1
ATOM 3264 C CA . PHE B 1 56 ? 48.078 14.582 19.359 1.00 18.35 59 PHE B CA 1
ATOM 3265 C C . PHE B 1 56 ? 48.820 15.688 18.637 1.00 17.87 59 PHE B C 1
ATOM 3266 O O . PHE B 1 56 ? 49.590 16.424 19.281 1.00 16.30 59 PHE B O 1
ATOM 3274 N N . MET B 1 57 ? 48.586 15.849 17.333 1.00 14.78 60 MET B N 1
ATOM 3275 C CA . MET B 1 57 ? 49.322 16.811 16.517 1.00 12.70 60 MET B CA 1
ATOM 3276 C C . MET B 1 57 ? 48.449 17.998 16.120 1.00 12.76 60 MET B C 1
ATOM 3277 O O . MET B 1 57 ? 47.226 17.877 15.986 1.00 15.28 60 MET B O 1
ATOM 3282 N N . VAL B 1 58 ? 49.099 19.159 15.939 1.00 12.63 61 VAL B N 1
ATOM 3283 C CA . VAL B 1 58 ? 48.398 20.350 15.455 1.00 12.35 61 VAL B CA 1
ATOM 3284 C C . VAL B 1 58 ? 47.724 20.048 14.126 1.00 12.89 61 VAL B C 1
ATOM 3285 O O . VAL B 1 58 ? 46.574 20.462 13.877 1.00 14.79 61 VAL B O 1
ATOM 3289 N N . ASN B 1 59 ? 48.426 19.311 13.258 1.00 13.57 62 ASN B N 1
ATOM 3290 C CA . ASN B 1 59 ? 47.921 18.975 11.927 1.00 12.19 62 ASN B CA 1
ATOM 3291 C C . ASN B 1 59 ? 47.723 17.469 11.806 1.00 12.74 62 ASN B C 1
ATOM 3292 O O . ASN B 1 59 ? 48.661 16.738 11.447 1.00 13.93 62 ASN B O 1
ATOM 3297 N N . PRO B 1 60 ? 46.524 16.957 12.093 1.00 13.54 63 PRO B N 1
ATOM 3298 C CA . PRO B 1 60 ? 46.290 15.518 11.935 1.00 17.62 63 PRO B CA 1
ATOM 3299 C C . PRO B 1 60 ? 46.342 15.058 10.490 1.00 16.40 63 PRO B C 1
ATOM 3300 O O . PRO B 1 60 ? 46.333 13.846 10.250 1.00 18.75 63 PRO B O 1
ATOM 3304 N N . ASP B 1 61 ? 46.423 15.981 9.525 1.00 15.26 64 ASP B N 1
ATOM 3305 C CA . ASP B 1 61 ? 46.576 15.642 8.110 1.00 18.66 64 ASP B CA 1
ATOM 3306 C C . ASP B 1 61 ? 48.021 15.768 7.630 1.00 15.81 64 ASP B C 1
ATOM 3307 O O . ASP B 1 61 ? 48.270 15.823 6.419 1.00 16.43 64 ASP B O 1
ATOM 3312 N N . ALA B 1 62 ? 48.973 15.794 8.558 1.00 12.41 65 ALA B N 1
ATOM 3313 C CA . ALA B 1 62 ? 50.376 15.935 8.202 1.00 12.06 65 ALA B CA 1
ATOM 3314 C C . ALA B 1 62 ? 50.861 14.721 7.396 1.00 18.00 65 ALA B C 1
ATOM 3315 O O . ALA B 1 62 ? 50.239 13.647 7.392 1.00 16.03 65 ALA B O 1
ATOM 3317 N N . THR B 1 63 ? 51.979 14.902 6.683 1.00 13.18 66 THR B N 1
ATOM 3318 C CA . THR B 1 63 ? 52.534 13.799 5.903 1.00 13.69 66 THR B CA 1
ATOM 3319 C C . THR B 1 63 ? 52.994 12.687 6.846 1.00 13.15 66 THR B C 1
ATOM 3320 O O . THR B 1 63 ? 53.227 12.914 8.039 1.00 13.50 66 THR B O 1
ATOM 3324 N N . GLU B 1 64 ? 53.087 11.458 6.296 1.00 13.42 67 GLU B N 1
ATOM 3325 C CA . GLU B 1 64 ? 53.479 10.308 7.113 1.00 16.60 67 GLU B CA 1
ATOM 3326 C C . GLU B 1 64 ? 54.833 10.539 7.786 1.00 15.00 67 GLU B C 1
ATOM 3327 O O . GLU B 1 64 ? 55.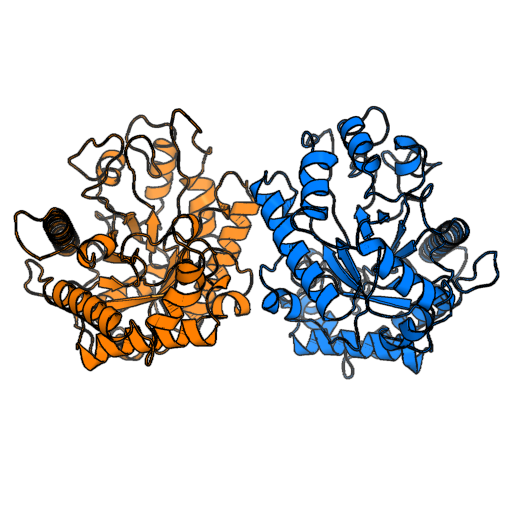013 10.187 8.953 1.00 13.38 67 GLU B O 1
ATOM 3329 N N . GLU B 1 65 ? 55.784 11.187 7.089 1.00 13.10 68 GLU B N 1
ATOM 3330 C CA . GLU B 1 65 ? 57.094 11.421 7.694 1.00 12.55 68 GLU B CA 1
ATOM 3331 C C . GLU B 1 65 ? 57.030 12.470 8.799 1.00 11.96 68 GLU B C 1
ATOM 3332 O O . GLU B 1 65 ? 57.841 12.427 9.738 1.00 10.31 68 GLU B O 1
ATOM 3338 N N . THR B 1 66 ? 56.079 13.419 8.710 1.00 9.56 69 THR B N 1
ATOM 3339 C CA . THR B 1 66 ? 55.943 14.443 9.745 1.00 10.62 69 THR B CA 1
ATOM 3340 C C . THR B 1 66 ? 55.302 13.852 10.999 1.00 10.62 69 THR B C 1
ATOM 3341 O O . THR B 1 66 ? 55.728 14.144 12.126 1.00 11.79 69 THR B O 1
ATOM 3345 N N . VAL B 1 67 ? 54.326 12.967 10.812 1.00 12.44 70 VAL B N 1
ATOM 3346 C CA . VAL B 1 67 ? 53.775 12.199 11.938 1.00 11.55 70 VAL B CA 1
ATOM 3347 C C . VAL B 1 67 ? 54.873 11.378 12.611 1.00 13.38 70 VAL B C 1
ATOM 3348 O O . VAL B 1 67 ? 55.000 11.353 13.852 1.00 13.01 70 VAL B O 1
ATOM 3352 N N . ALA B 1 68 ? 55.662 10.651 11.797 1.00 11.68 71 ALA B N 1
ATOM 3353 C CA . ALA B 1 68 ? 56.742 9.855 12.375 1.00 13.04 71 ALA B CA 1
ATOM 3354 C C . ALA B 1 68 ? 57.720 10.725 13.155 1.00 12.30 71 ALA B C 1
ATOM 3355 O O . ALA B 1 68 ? 58.189 10.321 14.228 1.00 11.93 71 ALA B O 1
ATOM 3357 N N . LEU B 1 69 ? 58.071 11.905 12.620 1.00 11.03 72 LEU B N 1
ATOM 3358 C CA . LEU B 1 69 ? 58.986 12.794 13.333 1.00 10.94 72 LEU B CA 1
ATOM 3359 C C . LEU B 1 69 ? 58.443 13.140 14.717 1.00 12.09 72 LEU B C 1
ATOM 3360 O O . LEU B 1 69 ? 59.170 13.088 15.720 1.00 11.74 72 LEU B O 1
ATOM 3365 N N . PHE B 1 70 ? 57.156 13.485 14.794 1.00 12.04 73 PHE B N 1
ATOM 3366 C CA . PHE B 1 70 ? 56.572 13.820 16.085 1.00 11.10 73 PHE B CA 1
ATOM 3367 C C . PHE B 1 70 ? 56.638 12.614 17.038 1.00 12.30 73 PHE B C 1
ATOM 3368 O O . PHE B 1 70 ? 57.071 12.735 18.197 1.00 14.11 73 PHE B O 1
ATOM 3376 N N . TYR B 1 71 ? 56.180 11.439 16.577 1.00 11.92 74 TYR B N 1
ATOM 3377 C CA . TYR B 1 71 ? 56.223 10.250 17.424 1.00 14.53 74 TYR B CA 1
ATOM 3378 C C . TYR B 1 71 ? 57.637 9.975 17.918 1.00 14.40 74 TYR B C 1
ATOM 3379 O O . TYR B 1 71 ? 57.859 9.750 19.118 1.00 13.86 74 TYR B O 1
ATOM 3388 N N . ASN B 1 72 ? 58.607 9.963 16.997 1.00 15.36 75 ASN B N 1
ATOM 3389 C CA . ASN B 1 72 ? 59.964 9.555 17.346 1.00 14.40 75 ASN B CA 1
ATOM 3390 C C . ASN B 1 72 ? 60.679 10.567 18.249 1.00 11.42 75 ASN B C 1
ATOM 3391 O O . ASN B 1 72 ? 61.456 10.156 19.126 1.00 14.73 75 ASN B O 1
ATOM 3396 N N . LEU B 1 73 ? 60.441 11.873 18.073 1.00 13.10 76 LEU B N 1
ATOM 3397 C CA . LEU B 1 73 ? 60.976 12.846 19.029 1.00 10.71 76 LEU B CA 1
ATOM 3398 C C . LEU B 1 73 ? 60.373 12.630 20.410 1.00 13.77 76 LEU B C 1
ATOM 3399 O O . LEU B 1 73 ? 61.073 12.679 21.437 1.00 14.83 76 LEU B O 1
ATOM 3404 N N . LYS B 1 74 ? 59.059 12.402 20.463 1.00 12.54 77 LYS B N 1
ATOM 3405 C CA . LYS B 1 74 ? 58.405 12.187 21.752 1.00 16.84 77 LYS B CA 1
ATOM 3406 C C . LYS B 1 74 ? 58.946 10.934 22.434 1.00 16.38 77 LYS B C 1
ATOM 3407 O O . LYS B 1 74 ? 59.264 10.946 23.634 1.00 17.11 77 LYS B O 1
ATOM 3413 N N . LEU B 1 75 ? 59.108 9.851 21.667 1.00 13.86 78 LEU B N 1
ATOM 3414 C CA . LEU B 1 75 ? 59.624 8.608 22.229 1.00 15.74 78 LEU B CA 1
ATOM 3415 C C . LEU B 1 75 ? 61.055 8.773 22.721 1.00 16.83 78 LEU B C 1
ATOM 3416 O O . LEU B 1 75 ? 61.399 8.322 23.827 1.00 19.75 78 LEU B O 1
ATOM 3421 N N . LEU B 1 76 ? 61.926 9.376 21.892 1.00 13.56 79 LEU B N 1
ATOM 3422 C CA . LEU B 1 76 ? 63.319 9.439 22.315 1.00 14.94 79 LEU B CA 1
ATOM 3423 C C . LEU B 1 76 ? 63.510 10.369 23.515 1.00 15.26 79 LEU B C 1
ATOM 3424 O O . LEU B 1 76 ? 64.388 10.121 24.346 1.00 15.78 79 LEU B O 1
ATOM 3429 N N . SER B 1 77 ? 62.623 11.351 23.684 1.00 14.72 80 SER B N 1
ATOM 3430 C CA . SER B 1 77 ? 62.745 12.278 24.807 1.00 14.08 80 SER B CA 1
ATOM 3431 C C . SER B 1 77 ? 62.579 11.593 26.159 1.00 19.21 80 SER B C 1
ATOM 3432 O O . SER B 1 77 ? 62.945 12.186 27.179 1.00 17.24 80 SER B O 1
ATOM 3435 N N . GLN B 1 78 ? 62.054 10.360 26.214 1.00 15.52 81 GLN B N 1
ATOM 3436 C CA . GLN B 1 78 ? 61.897 9.719 27.519 1.00 19.57 81 GLN B CA 1
ATOM 3437 C C . GLN B 1 78 ? 63.235 9.530 28.217 1.00 19.65 81 GLN B C 1
ATOM 3438 O O . GLN B 1 78 ? 63.302 9.592 29.453 1.00 25.46 81 GLN B O 1
ATOM 3444 N N . ASN B 1 79 ? 64.315 9.352 27.454 1.00 18.33 82 ASN B N 1
ATOM 3445 C CA . ASN B 1 79 ? 65.613 9.164 28.091 1.00 18.46 82 ASN B CA 1
ATOM 3446 C C . ASN B 1 79 ? 66.789 9.756 27.333 1.00 22.35 82 ASN B C 1
ATOM 3447 O O . ASN B 1 79 ? 67.916 9.647 27.826 1.00 25.00 82 ASN B O 1
ATOM 3452 N N . SER B 1 80 ? 66.582 10.391 26.183 1.00 17.90 83 SER B N 1
ATOM 3453 C CA . SER B 1 80 ? 67.673 10.841 25.338 1.00 15.12 83 SER B CA 1
ATOM 3454 C C . SER B 1 80 ? 67.287 12.182 24.745 1.00 15.36 83 SER B C 1
ATOM 3455 O O . SER B 1 80 ? 66.155 12.653 24.912 1.00 15.82 83 SER B O 1
ATOM 3458 N N . PHE B 1 81 ? 68.225 12.793 24.028 1.00 12.44 84 PHE B N 1
ATOM 3459 C CA . PHE B 1 81 ? 67.890 13.998 23.273 1.00 11.18 84 PHE B CA 1
ATOM 3460 C C . PHE B 1 81 ? 68.863 14.183 22.115 1.00 12.18 84 PHE B C 1
ATOM 3461 O O . PHE B 1 81 ? 70.051 13.866 22.236 1.00 13.71 84 PHE B O 1
ATOM 3469 N N . ILE B 1 82 ? 68.332 14.657 20.982 1.00 11.62 85 ILE B N 1
ATOM 3470 C CA . ILE B 1 82 ? 69.178 15.034 19.845 1.00 12.45 85 ILE B CA 1
ATOM 3471 C C . ILE B 1 82 ? 69.881 16.361 20.127 1.00 11.77 85 ILE B C 1
ATOM 3472 O O . ILE B 1 82 ? 69.289 17.299 20.678 1.00 15.11 85 ILE B O 1
ATOM 3477 N N . VAL B 1 83 ? 71.147 16.456 19.732 1.00 10.87 86 VAL B N 1
ATOM 3478 C CA . VAL B 1 83 ? 71.923 17.688 19.816 1.00 12.71 86 VAL B CA 1
ATOM 3479 C C . VAL B 1 83 ? 72.181 18.187 18.399 1.00 10.94 86 VAL B C 1
ATOM 3480 O O . VAL B 1 83 ? 72.662 17.425 17.539 1.00 10.89 86 VAL B O 1
ATOM 3484 N N . GLY B 1 84 ? 71.881 19.464 18.161 1.00 9.56 87 GLY B N 1
ATOM 3485 C CA . GLY B 1 84 ? 72.144 20.011 16.851 1.00 11.47 87 GLY B CA 1
ATOM 3486 C C . GLY B 1 84 ? 72.723 21.406 16.933 1.00 8.62 87 GLY B C 1
ATOM 3487 O O . GLY B 1 84 ? 73.051 21.918 18.021 1.00 10.46 87 GLY B O 1
ATOM 3488 N N . GLN B 1 85 ? 72.835 22.040 15.759 1.00 9.15 88 GLN B N 1
ATOM 3489 C CA . GLN B 1 85 ? 73.420 23.377 15.703 1.00 9.13 88 GLN B CA 1
ATOM 3490 C C . GLN B 1 85 ? 72.860 24.162 14.523 1.00 8.04 88 GLN B C 1
ATOM 3491 O O . GLN B 1 85 ? 72.669 23.608 13.425 1.00 8.31 88 GLN B O 1
ATOM 3497 N N . GLN B 1 86 ? 72.638 25.464 14.767 1.00 10.52 89 GLN B N 1
ATOM 3498 C CA . GLN B 1 86 ? 72.218 26.387 13.717 1.00 10.42 89 GLN B CA 1
ATOM 3499 C C . GLN B 1 86 ? 73.281 26.445 12.614 1.00 9.11 89 GLN B C 1
ATOM 3500 O O . GLN B 1 86 ? 74.473 26.636 12.889 1.00 10.24 89 GLN B O 1
ATOM 3506 N N . ASP B 1 87 ? 72.839 26.351 11.359 1.00 8.68 90 ASP B N 1
ATOM 3507 C CA . ASP B 1 87 ? 73.714 26.561 10.201 1.00 9.00 90 ASP B CA 1
ATOM 3508 C C . ASP B 1 87 ? 74.962 25.676 10.259 1.00 9.45 90 ASP B C 1
ATOM 3509 O O . ASP B 1 87 ? 76.061 26.086 9.842 1.00 10.00 90 ASP B O 1
ATOM 3514 N N . ALA B 1 88 ? 74.800 24.442 10.748 1.00 10.50 91 ALA B N 1
ATOM 3515 C CA . ALA B 1 88 ? 75.977 23.594 10.926 1.00 9.00 91 ALA B CA 1
ATOM 3516 C C . ALA B 1 88 ? 76.709 23.293 9.625 1.00 10.95 91 ALA B C 1
ATOM 3517 O O . ALA B 1 88 ? 77.909 23.008 9.665 1.00 12.93 91 ALA B O 1
ATOM 3519 N N . PHE B 1 89 ? 76.035 23.335 8.469 1.00 9.43 92 PHE B N 1
ATOM 3520 C CA . PHE B 1 89 ? 76.698 22.996 7.215 1.00 10.52 92 PHE B CA 1
ATOM 3521 C C . PHE B 1 89 ? 77.211 24.205 6.440 1.00 10.98 92 PHE B C 1
ATOM 3522 O O . PHE B 1 89 ? 77.856 24.018 5.402 1.00 13.76 92 PHE B O 1
ATOM 3530 N N . SER B 1 90 ? 76.984 25.421 6.935 1.00 11.44 93 SER B N 1
ATOM 3531 C CA . SER B 1 90 ? 77.360 26.620 6.188 1.00 12.60 93 SER B CA 1
ATOM 3532 C C . SER B 1 90 ? 78.034 27.700 7.017 1.00 12.55 93 SER B C 1
ATOM 3533 O O . SER B 1 90 ? 78.549 28.666 6.421 1.00 15.29 93 SER B O 1
ATOM 3536 N N . SER B 1 91 ? 78.059 27.581 8.355 1.00 13.08 94 SER B N 1
ATOM 3537 C CA . SER B 1 91 ? 78.697 28.580 9.196 1.00 13.93 94 SER B CA 1
ATOM 3538 C C . SER B 1 91 ? 79.677 27.866 10.116 1.00 13.81 94 SER B C 1
ATOM 3539 O O . SER B 1 91 ? 79.314 26.889 10.793 1.00 13.90 94 SER B O 1
ATOM 3542 N N . PHE B 1 92 ? 80.931 28.317 10.100 1.00 15.24 95 PHE B N 1
ATOM 3543 C CA . PHE B 1 92 ? 82.012 27.588 10.739 1.00 16.22 95 PHE B CA 1
ATOM 3544 C C . PHE B 1 92 ? 82.904 28.565 11.475 1.00 19.41 95 PHE B C 1
ATOM 3545 O O . PHE B 1 92 ? 83.106 29.697 11.037 1.00 17.08 95 PHE B O 1
ATOM 3553 N N . TYR B 1 93 ? 83.464 28.096 12.573 1.00 16.95 96 TYR B N 1
ATOM 3554 C CA . TYR B 1 93 ? 84.462 28.887 13.269 1.00 18.61 96 TYR B CA 1
ATOM 3555 C C . TYR B 1 93 ? 85.586 29.235 12.303 1.00 21.50 96 TYR B C 1
ATOM 3556 O O . TYR B 1 93 ? 86.082 28.371 11.571 1.00 20.50 96 TYR B O 1
ATOM 3565 N N . GLN B 1 94 ? 85.973 30.514 12.277 1.00 19.76 97 GLN B N 1
ATOM 3566 C CA . GLN B 1 94 ? 87.040 31.014 11.408 1.00 25.40 97 GLN B CA 1
ATOM 3567 C C . GLN B 1 94 ? 86.786 30.752 9.920 1.00 21.38 97 GLN B C 1
ATOM 3568 O O . GLN B 1 94 ? 87.725 30.796 9.105 1.00 23.46 97 GLN B O 1
ATOM 3574 N N . ASP B 1 95 ? 85.530 30.504 9.561 1.00 21.79 98 ASP B N 1
ATOM 3575 C CA . ASP B 1 95 ? 85.119 30.200 8.187 1.00 27.24 98 ASP B CA 1
ATOM 3576 C C . ASP B 1 95 ? 85.975 29.096 7.568 1.00 26.63 98 ASP B C 1
ATOM 3577 O O . ASP B 1 95 ? 86.288 29.117 6.375 1.00 26.30 98 ASP B O 1
ATOM 3582 N N . ASN B 1 96 ? 86.352 28.119 8.396 1.00 23.00 99 ASN B N 1
ATOM 3583 C CA . ASN B 1 96 ? 87.072 26.931 7.934 1.00 24.60 99 ASN B CA 1
ATOM 3584 C C . ASN B 1 96 ? 86.012 25.970 7.426 1.00 25.51 99 ASN B C 1
ATOM 3585 O O . ASN B 1 96 ? 85.509 25.126 8.166 1.00 24.60 99 ASN B O 1
ATOM 3590 N N . ALA B 1 97 ? 85.649 26.125 6.158 1.00 25.31 100 ALA B N 1
ATOM 3591 C CA . ALA B 1 97 ? 84.524 25.391 5.605 1.00 22.81 100 ALA B CA 1
ATOM 3592 C C . ALA B 1 97 ? 84.935 23.962 5.273 1.00 27.74 100 ALA B C 1
ATOM 3593 O O . ALA B 1 97 ? 86.121 23.623 5.198 1.00 31.41 100 ALA B O 1
ATOM 3595 N N . GLY B 1 98 ? 83.925 23.128 5.051 1.00 24.50 101 GLY B N 1
ATOM 3596 C CA . GLY B 1 98 ? 84.099 21.702 4.859 1.00 23.65 101 GLY B CA 1
ATOM 3597 C C . GLY B 1 98 ? 83.088 20.950 5.700 1.00 19.01 101 GLY B C 1
ATOM 3598 O O . GLY B 1 98 ? 81.883 21.226 5.628 1.00 22.09 101 GLY B O 1
ATOM 3599 N N . ASP B 1 99 ? 83.567 20.017 6.518 1.00 19.55 102 ASP B N 1
ATOM 3600 C CA . ASP B 1 99 ? 82.681 19.308 7.429 1.00 16.20 102 ASP B CA 1
ATOM 3601 C C . ASP B 1 99 ? 82.139 20.271 8.470 1.00 15.84 102 ASP B C 1
ATOM 3602 O O . ASP B 1 99 ? 82.791 21.254 8.834 1.00 15.66 102 ASP B O 1
ATOM 3607 N N . SER B 1 100 ? 80.944 19.973 8.976 1.00 14.59 103 SER B N 1
ATOM 3608 C CA . SER B 1 100 ? 80.411 20.778 10.063 1.00 12.59 103 SER B CA 1
ATOM 3609 C C . SER B 1 100 ? 81.411 20.818 11.212 1.00 16.35 103 SER B C 1
ATOM 3610 O O . SER B 1 100 ? 82.186 19.877 11.417 1.00 14.14 103 SER B O 1
ATOM 3613 N N . ASP B 1 101 ? 81.377 21.905 12.000 1.00 13.29 104 ASP B N 1
ATOM 3614 C CA . ASP B 1 101 ? 82.280 21.979 13.147 1.00 12.85 104 ASP B CA 1
ATOM 3615 C C . ASP B 1 101 ? 82.067 20.808 14.104 1.00 15.36 104 ASP B C 1
ATOM 3616 O O . ASP B 1 101 ? 83.033 20.245 14.646 1.00 14.82 104 ASP B O 1
ATOM 3621 N N . ILE B 1 102 ? 80.809 20.416 14.326 1.00 14.37 105 ILE B N 1
ATOM 3622 C CA . ILE B 1 102 ? 80.554 19.308 15.246 1.00 10.49 105 ILE B CA 1
ATOM 3623 C C . ILE B 1 102 ? 81.175 18.014 14.720 1.00 12.33 105 ILE B C 1
ATOM 3624 O O . ILE B 1 102 ? 81.686 17.195 15.498 1.00 13.40 105 ILE B O 1
ATOM 3629 N N . LYS B 1 103 ? 81.201 17.831 13.392 1.00 13.14 106 LYS B N 1
ATOM 3630 C CA . LYS B 1 103 ? 81.886 16.660 12.846 1.00 11.69 106 LYS B CA 1
ATOM 3631 C C . LYS B 1 103 ? 83.403 16.806 12.922 1.00 14.34 106 LYS B C 1
ATOM 3632 O O . LYS B 1 103 ? 84.111 15.832 13.203 1.00 17.70 106 LYS B O 1
ATOM 3638 N N . LYS B 1 104 ? 83.928 18.016 12.702 1.00 13.60 107 LYS B N 1
ATOM 3639 C CA . LYS B 1 104 ? 85.353 18.247 12.941 1.00 15.86 107 LYS B CA 1
ATOM 3640 C C . LYS B 1 104 ? 85.743 17.834 14.353 1.00 16.39 107 LYS B C 1
ATOM 3641 O O . LYS B 1 104 ? 86.832 17.281 14.575 1.00 17.06 107 LYS B O 1
ATOM 3647 N N . MET B 1 105 ? 84.877 18.133 15.319 1.00 15.85 108 MET B N 1
ATOM 3648 C CA . MET B 1 105 ? 85.179 17.926 16.727 1.00 14.57 108 MET B CA 1
ATOM 3649 C C . MET B 1 105 ? 84.959 16.475 17.143 1.00 20.27 108 MET B C 1
ATOM 3650 O O . MET B 1 105 ? 85.827 15.872 17.791 1.00 19.61 108 MET B O 1
ATOM 3655 N N . THR B 1 106 ? 83.821 15.888 16.750 1.00 15.49 109 THR B N 1
ATOM 3656 C CA . THR B 1 106 ? 83.380 14.614 17.302 1.00 16.71 109 THR B CA 1
ATOM 3657 C C . THR B 1 106 ? 83.503 13.446 16.334 1.00 15.24 109 THR B C 1
ATOM 3658 O O . THR B 1 106 ? 83.380 12.297 16.771 1.00 20.63 109 THR B O 1
ATOM 3662 N N . GLY B 1 107 ? 83.685 13.703 15.041 1.00 13.88 110 GLY B N 1
ATOM 3663 C CA . GLY B 1 107 ? 83.629 12.655 14.037 1.00 13.23 110 GLY B CA 1
ATOM 3664 C C . GLY B 1 107 ? 82.245 12.398 13.470 1.00 18.78 110 GLY B C 1
ATOM 3665 O O . GLY B 1 107 ? 82.134 11.696 12.443 1.00 18.68 110 GLY B O 1
ATOM 3666 N N . SER B 1 108 ? 81.190 12.930 14.110 1.00 14.37 111 SER B N 1
ATOM 3667 C CA . SER B 1 108 ? 79.819 12.767 13.653 1.00 13.69 111 SER B CA 1
ATOM 3668 C C . SER B 1 108 ? 79.233 14.135 13.344 1.00 12.46 111 SER B C 1
ATOM 3669 O O . SER B 1 108 ? 79.521 15.123 14.034 1.00 14.21 111 SER B O 1
ATOM 3672 N N . ASP B 1 109 ? 78.391 14.191 12.313 1.00 10.07 112 ASP B N 1
ATOM 3673 C CA . ASP B 1 109 ? 77.549 15.373 12.139 1.00 10.99 112 ASP B CA 1
ATOM 3674 C C . ASP B 1 109 ? 76.600 15.540 13.328 1.00 14.08 112 ASP B C 1
ATOM 3675 O O . ASP B 1 109 ? 76.357 14.604 14.099 1.00 13.92 112 ASP B O 1
ATOM 3680 N N . PRO B 1 110 ? 76.044 16.730 13.498 1.00 10.14 113 PRO B N 1
ATOM 3681 C CA . PRO B 1 110 ? 74.989 16.905 14.492 1.00 9.45 113 PRO B CA 1
ATOM 3682 C C . PRO B 1 110 ? 73.764 16.080 14.116 1.00 11.89 113 PRO B C 1
ATOM 3683 O O . PRO B 1 110 ? 73.610 15.617 12.981 1.00 11.38 113 PRO B O 1
ATOM 3687 N N . GLY B 1 111 ? 72.880 15.883 15.108 1.00 9.87 114 GLY B N 1
ATOM 3688 C CA . GLY B 1 111 ? 71.649 15.178 14.800 1.00 9.87 114 GLY B CA 1
ATOM 3689 C C . GLY B 1 111 ? 70.541 16.055 14.299 1.00 8.48 114 GLY B C 1
ATOM 3690 O O . GLY B 1 111 ? 69.494 15.557 13.883 1.00 9.99 114 GLY B O 1
ATOM 3691 N N . LEU B 1 112 ? 70.743 17.371 14.333 1.00 9.35 115 LEU B N 1
ATOM 3692 C CA . LEU B 1 112 ? 69.692 18.321 13.989 1.00 9.23 115 LEU B CA 1
ATOM 3693 C C . LEU B 1 112 ? 70.356 19.548 13.378 1.00 9.32 115 LEU B C 1
ATOM 3694 O O . LEU B 1 112 ? 71.457 19.932 13.802 1.00 9.30 115 LEU B O 1
ATOM 3699 N N . LEU B 1 113 ? 69.707 20.106 12.344 1.00 8.75 116 LEU B N 1
ATOM 3700 C CA . LEU B 1 113 ? 70.185 21.310 11.667 1.00 6.49 116 LEU B CA 1
ATOM 3701 C C . LEU B 1 113 ? 69.186 22.436 11.898 1.00 6.90 116 LEU B C 1
ATOM 3702 O O . LEU B 1 113 ? 67.984 22.253 11.655 1.00 9.05 116 LEU B O 1
ATOM 3707 N N . GLY B 1 114 ? 69.676 23.591 12.355 1.00 6.88 117 GLY B N 1
ATOM 3708 C CA . GLY B 1 114 ? 68.862 24.806 12.445 1.00 7.37 117 GLY B CA 1
ATOM 3709 C C . GLY B 1 114 ? 69.081 25.683 11.223 1.00 9.33 117 GLY B C 1
ATOM 3710 O O . GLY B 1 114 ? 70.227 25.903 10.784 1.00 8.96 117 GLY B O 1
ATOM 3711 N N . SER B 1 115 ? 67.967 26.198 10.683 1.00 7.12 118 SER B N 1
ATOM 3712 C CA . SER B 1 115 ? 68.000 27.171 9.577 1.00 7.89 118 SER B CA 1
ATOM 3713 C C . SER B 1 115 ? 67.060 28.339 9.896 1.00 8.41 118 SER B C 1
ATOM 3714 O O . SER B 1 115 ? 66.342 28.326 10.899 1.00 8.38 118 SER B O 1
ATOM 3717 N N . ASP B 1 116 ? 67.060 29.358 9.031 1.00 7.44 119 ASP B N 1
ATOM 3718 C CA . ASP B 1 116 ? 66.310 30.592 9.287 1.00 7.73 119 ASP B CA 1
ATOM 3719 C C . ASP B 1 116 ? 65.564 30.988 8.018 1.00 8.71 119 ASP B C 1
ATOM 3720 O O . ASP B 1 116 ? 66.143 30.968 6.931 1.00 11.00 119 ASP B O 1
ATOM 3725 N N . PHE B 1 117 ? 64.290 31.376 8.149 1.00 7.64 120 PHE B N 1
ATOM 3726 C CA . PHE B 1 117 ? 63.557 31.924 7.005 1.00 9.00 120 PHE B CA 1
ATOM 3727 C C . PHE B 1 117 ? 63.935 33.367 6.658 1.00 9.57 120 PHE B C 1
ATOM 3728 O O . PHE B 1 117 ? 63.471 33.865 5.628 1.00 10.08 120 PHE B O 1
ATOM 3736 N N . MET B 1 118 ? 64.766 34.032 7.471 1.00 8.21 121 MET B N 1
ATOM 3737 C CA . MET B 1 118 ? 65.172 35.424 7.269 1.00 11.57 121 MET B CA 1
ATOM 3738 C C . MET B 1 118 ? 65.433 35.814 5.817 1.00 12.33 121 MET B C 1
ATOM 3739 O O . MET B 1 118 ? 64.793 36.726 5.279 1.00 12.47 121 MET B O 1
ATOM 3744 N N . PHE B 1 119 ? 66.370 35.137 5.161 1.00 9.85 122 PHE B N 1
ATOM 3745 C CA . PHE B 1 119 ? 66.727 35.551 3.805 1.00 12.35 122 PHE B CA 1
ATOM 3746 C C . PHE B 1 119 ? 65.680 35.087 2.797 1.00 11.71 122 PHE B C 1
ATOM 3747 O O . PHE B 1 119 ? 65.530 35.685 1.712 1.00 12.55 122 PHE B O 1
ATOM 3755 N N . ILE B 1 120 ? 64.950 34.034 3.132 1.00 8.85 123 ILE B N 1
ATOM 3756 C CA . ILE B 1 120 ? 63.951 33.484 2.232 1.00 10.08 123 ILE B CA 1
ATOM 3757 C C . ILE B 1 120 ? 62.791 34.450 2.104 1.00 11.65 123 ILE B C 1
ATOM 3758 O O . ILE B 1 120 ? 62.160 34.538 1.034 1.00 13.64 123 ILE B O 1
ATOM 3763 N N . THR B 1 121 ? 62.535 35.254 3.143 1.00 9.25 124 THR B N 1
ATOM 3764 C CA . THR B 1 121 ? 61.396 36.165 3.130 1.00 9.86 124 THR B CA 1
ATOM 3765 C C . THR B 1 121 ? 61.794 37.616 2.914 1.00 13.24 124 THR B C 1
ATOM 3766 O O . THR B 1 121 ? 60.931 38.492 3.016 1.00 14.61 124 THR B O 1
ATOM 3770 N N . ASP B 1 122 ? 63.066 37.908 2.647 1.00 12.03 125 ASP B N 1
ATOM 3771 C CA . ASP B 1 122 ? 63.485 39.308 2.558 1.00 12.52 125 ASP B CA 1
ATOM 3772 C C . ASP B 1 122 ? 62.741 40.000 1.420 1.00 10.27 125 ASP B C 1
ATOM 3773 O O . ASP B 1 122 ? 62.562 39.421 0.348 1.00 12.60 125 ASP B O 1
ATOM 3778 N N . ASP B 1 123 ? 62.352 41.261 1.651 1.00 12.35 126 ASP B N 1
ATOM 3779 C CA . ASP B 1 123 ? 61.736 42.068 0.585 1.00 11.69 126 ASP B CA 1
ATOM 3780 C C . ASP B 1 123 ? 62.546 42.075 -0.697 1.00 12.91 126 ASP B C 1
ATOM 3781 O O . ASP B 1 123 ? 61.974 42.175 -1.788 1.00 14.96 126 ASP B O 1
ATOM 3786 N N . LEU B 1 124 ? 63.864 42.014 -0.593 1.00 11.87 127 LEU B N 1
ATOM 3787 C CA . LEU B 1 124 ? 64.719 42.089 -1.771 1.00 13.88 127 LEU B CA 1
ATOM 3788 C C . LEU B 1 124 ? 65.003 40.746 -2.446 1.00 10.61 127 LEU B C 1
ATOM 3789 O O . LEU B 1 124 ? 65.699 40.726 -3.467 1.00 12.82 127 LEU B O 1
ATOM 3794 N N . ASN B 1 125 ? 64.449 39.632 -1.939 1.00 10.67 128 ASN B N 1
ATOM 3795 C CA . ASN B 1 125 ? 64.675 38.324 -2.542 1.00 10.36 128 ASN B CA 1
ATOM 3796 C C . ASN B 1 125 ? 63.724 38.190 -3.728 1.00 11.99 128 ASN B C 1
ATOM 3797 O O . ASN B 1 125 ? 62.537 37.892 -3.556 1.00 16.81 128 ASN B O 1
ATOM 3802 N N . ASP B 1 126 ? 64.246 38.360 -4.939 1.00 10.96 129 ASP B N 1
ATOM 3803 C CA . ASP B 1 126 ? 63.442 38.319 -6.164 1.00 10.87 129 ASP B CA 1
ATOM 3804 C C . ASP B 1 126 ? 63.434 36.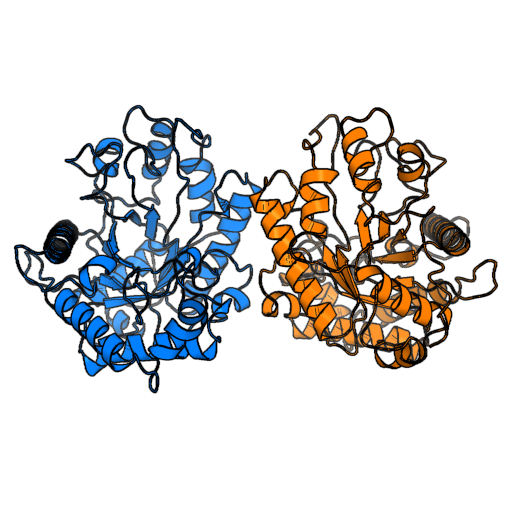949 -6.841 1.00 12.82 129 ASP B C 1
ATOM 3805 O O . ASP B 1 126 ? 62.886 36.820 -7.950 1.00 15.64 129 ASP B O 1
ATOM 3810 N N . GLY B 1 127 ? 64.032 35.927 -6.213 1.00 10.32 130 GLY B N 1
ATOM 3811 C CA . GLY B 1 127 ? 63.976 34.591 -6.747 1.00 11.71 130 GLY B CA 1
ATOM 3812 C C . GLY B 1 127 ? 64.895 34.271 -7.905 1.00 17.74 130 GLY B C 1
ATOM 3813 O O . GLY B 1 127 ? 64.799 33.164 -8.441 1.00 19.06 130 GLY B O 1
ATOM 3814 N N . THR B 1 128 ? 65.809 35.168 -8.299 1.00 13.00 131 THR B N 1
ATOM 3815 C CA . THR B 1 128 ? 66.603 34.950 -9.506 1.00 16.52 131 THR B CA 1
ATOM 3816 C C . THR B 1 128 ? 68.086 34.748 -9.186 1.00 11.93 131 THR B C 1
ATOM 3817 O O . THR B 1 128 ? 68.574 35.173 -8.131 1.00 11.79 131 THR B O 1
ATOM 3821 N N . PRO B 1 129 ? 68.833 34.088 -10.084 1.00 13.68 132 PRO B N 1
ATOM 3822 C CA . PRO B 1 129 ? 70.208 33.675 -9.742 1.00 13.81 132 PRO B CA 1
ATOM 3823 C C . PRO B 1 129 ? 71.189 34.792 -9.407 1.00 15.43 132 PRO B C 1
ATOM 3824 O O . PRO B 1 129 ? 72.137 34.528 -8.657 1.00 15.52 132 PRO B O 1
ATOM 3828 N N . SER B 1 130 ? 71.006 36.011 -9.922 1.00 13.49 133 SER B N 1
ATOM 3829 C CA . SER B 1 130 ? 71.933 37.097 -9.583 1.00 11.95 133 SER B CA 1
ATOM 3830 C C . SER B 1 130 ? 71.707 37.649 -8.183 1.00 11.32 133 SER B C 1
ATOM 3831 O O . SER B 1 130 ? 72.522 38.445 -7.697 1.00 12.34 133 SER B O 1
ATOM 3834 N N . ASN B 1 131 ? 70.641 37.220 -7.524 1.00 10.76 134 ASN B N 1
ATOM 3835 C CA . ASN B 1 131 ? 70.167 37.851 -6.309 1.00 11.04 134 ASN B CA 1
ATOM 3836 C C . ASN B 1 131 ? 70.769 37.154 -5.087 1.00 10.45 134 ASN B C 1
ATOM 3837 O O . ASN B 1 131 ? 70.633 35.938 -4.930 1.00 10.07 134 ASN B O 1
ATOM 3842 N N . TRP B 1 132 ? 71.473 37.913 -4.255 1.00 10.76 135 TRP B N 1
ATOM 3843 C CA . TRP B 1 132 ? 72.203 37.317 -3.137 1.00 10.76 135 TRP B CA 1
ATOM 3844 C C . TRP B 1 132 ? 71.264 36.613 -2.170 1.00 11.79 135 TRP B C 1
ATOM 3845 O O . TRP B 1 132 ? 71.606 35.549 -1.638 1.00 10.03 135 TRP B O 1
ATOM 3856 N N . PHE B 1 133 ? 70.090 37.193 -1.906 1.00 10.25 136 PHE B N 1
ATOM 3857 C CA . PHE B 1 133 ? 69.134 36.568 -0.995 1.00 12.93 136 PHE B CA 1
ATOM 3858 C C . PHE B 1 133 ? 68.636 35.246 -1.545 1.00 9.42 136 PHE B C 1
ATOM 3859 O O . PHE B 1 133 ? 68.531 34.254 -0.797 1.00 10.78 136 PHE B O 1
ATOM 3867 N N . PHE B 1 134 ? 68.407 35.206 -2.847 1.00 9.67 137 PHE B N 1
ATOM 3868 C CA . PHE B 1 134 ? 68.017 33.964 -3.476 1.00 10.31 137 PHE B CA 1
ATOM 3869 C C . PHE B 1 134 ? 69.131 32.929 -3.407 1.00 11.08 137 PHE B C 1
ATOM 3870 O O . PHE B 1 134 ? 68.886 31.755 -3.248 1.00 11.71 137 PHE B O 1
ATOM 3878 N N . GLN B 1 135 ? 70.374 33.373 -3.552 1.00 10.89 138 GLN B N 1
ATOM 3879 C CA . GLN B 1 135 ? 71.484 32.443 -3.438 1.00 11.77 138 GLN B CA 1
ATOM 3880 C C . GLN B 1 135 ? 71.520 31.838 -2.025 1.00 12.28 138 GLN B C 1
ATOM 3881 O O . GLN B 1 135 ? 71.828 30.681 -1.886 1.00 10.91 138 GLN B O 1
ATOM 3887 N N . GLN B 1 136 ? 71.256 32.639 -0.998 1.00 10.59 139 GLN B N 1
ATOM 3888 C CA . GLN B 1 136 ? 71.213 32.150 0.376 1.00 10.58 139 GLN B CA 1
ATOM 3889 C C . GLN B 1 136 ? 70.074 31.161 0.545 1.00 12.18 139 GLN B C 1
ATOM 3890 O O . GLN B 1 136 ? 70.237 30.145 1.129 1.00 10.56 139 GLN B O 1
ATOM 3896 N N . GLU B 1 137 ? 68.937 31.473 -0.047 1.00 8.93 140 GLU B N 1
ATOM 3897 C CA . GLU B 1 137 ? 67.783 30.596 0.018 1.00 8.69 140 GLU B CA 1
ATOM 3898 C C . GLU B 1 137 ? 68.128 29.223 -0.581 1.00 8.65 140 GLU B C 1
ATOM 3899 O O . GLU B 1 137 ? 67.764 28.220 -0.017 1.00 11.09 140 GLU B O 1
ATOM 3905 N N . ASN B 1 138 ? 68.824 29.223 -1.712 1.00 9.96 141 ASN B N 1
ATOM 3906 C CA . ASN B 1 138 ? 69.248 27.988 -2.351 1.00 11.30 141 ASN B CA 1
ATOM 3907 C C . ASN B 1 138 ? 70.233 27.180 -1.539 1.00 9.34 141 ASN B C 1
ATOM 3908 O O . ASN B 1 138 ? 70.187 25.982 -1.534 1.00 10.52 141 ASN B O 1
ATOM 3913 N N . GLN B 1 139 ? 71.148 27.872 -0.895 1.00 9.29 142 GLN B N 1
ATOM 3914 C CA . GLN B 1 139 ? 72.110 27.225 -0.042 1.00 9.55 142 GLN B CA 1
ATOM 3915 C C . GLN B 1 139 ? 71.382 26.569 1.143 1.00 9.01 142 GLN B C 1
ATOM 3916 O O . GLN B 1 139 ? 71.686 25.467 1.511 1.00 10.84 142 GLN B O 1
ATOM 3922 N N . ILE B 1 140 ? 70.414 27.274 1.714 1.00 9.96 143 ILE B N 1
ATOM 3923 C CA . ILE B 1 140 ? 69.657 26.720 2.823 1.00 8.95 143 ILE B CA 1
ATOM 3924 C C . ILE B 1 140 ? 68.887 25.497 2.352 1.00 10.94 143 ILE B C 1
ATOM 3925 O O . ILE B 1 140 ? 68.878 24.489 2.997 1.00 10.26 143 ILE B O 1
ATOM 3930 N N . ARG B 1 141 ? 68.289 25.592 1.182 1.00 9.45 144 ARG B N 1
ATOM 3931 C CA . ARG B 1 141 ? 67.518 24.473 0.675 1.00 10.61 144 ARG B CA 1
ATOM 3932 C C . ARG B 1 141 ? 68.415 23.244 0.491 1.00 9.66 144 ARG B C 1
ATOM 3933 O O . ARG B 1 141 ? 68.072 22.167 0.912 1.00 10.29 144 ARG B O 1
ATOM 3941 N N . ASP B 1 142 ? 69.595 23.441 -0.058 1.00 10.27 145 ASP B N 1
ATOM 3942 C CA . ASP B 1 142 ? 70.510 22.332 -0.264 1.00 10.50 145 ASP B CA 1
ATOM 3943 C C . ASP B 1 142 ? 70.954 21.706 1.045 1.00 10.29 145 ASP B C 1
ATOM 3944 O O . ASP B 1 142 ? 71.082 20.519 1.117 1.00 11.17 145 ASP B O 1
ATOM 3949 N N . ASP B 1 143 ? 71.203 22.545 2.048 1.00 10.60 146 ASP B N 1
ATOM 3950 C CA . ASP B 1 143 ? 71.635 22.046 3.353 1.00 11.00 146 ASP B CA 1
ATOM 3951 C C . ASP B 1 143 ? 70.526 21.265 4.045 1.00 10.71 146 ASP B C 1
ATOM 3952 O O . ASP B 1 143 ? 70.787 20.233 4.676 1.00 9.56 146 ASP B O 1
ATOM 3957 N N . VAL B 1 144 ? 69.291 21.765 3.981 1.00 8.27 147 VAL B N 1
ATOM 3958 C CA . VAL B 1 144 ? 68.137 21.080 4.563 1.00 8.26 147 VAL B CA 1
ATOM 3959 C C . VAL B 1 144 ? 67.911 19.728 3.885 1.00 8.81 147 VAL B C 1
ATOM 3960 O O . VAL B 1 144 ? 67.598 18.732 4.551 1.00 9.09 147 VAL B O 1
ATOM 3964 N N . LEU B 1 145 ? 68.015 19.677 2.561 1.00 8.92 148 LEU B N 1
ATOM 3965 C CA . LEU B 1 145 ? 67.810 18.407 1.877 1.00 8.60 148 LEU B CA 1
ATOM 3966 C C . LEU B 1 145 ? 68.919 17.413 2.230 1.00 11.86 148 LEU B C 1
ATOM 3967 O O . LEU B 1 145 ? 68.645 16.214 2.416 1.00 11.58 148 LEU B O 1
ATOM 3972 N N . ARG B 1 146 ? 70.177 17.883 2.274 1.00 11.31 149 ARG B N 1
ATOM 3973 C CA . ARG B 1 146 ? 71.303 17.065 2.749 1.00 11.15 149 ARG B CA 1
ATOM 3974 C C . ARG B 1 146 ? 71.029 16.536 4.152 1.00 15.29 149 ARG B C 1
ATOM 3975 O O . ARG B 1 146 ? 71.180 15.343 4.418 1.00 11.60 149 ARG B O 1
ATOM 3983 N N . ALA B 1 147 ? 70.572 17.407 5.060 1.00 9.48 150 ALA B N 1
ATOM 3984 C CA . ALA B 1 147 ? 70.269 16.980 6.420 1.00 8.12 150 ALA B CA 1
ATOM 3985 C C . ALA B 1 147 ? 69.203 15.897 6.408 1.00 9.86 150 ALA B C 1
ATOM 3986 O O . ALA B 1 147 ? 69.362 14.854 7.067 1.00 10.22 150 ALA B O 1
ATOM 3988 N N . PHE B 1 148 ? 68.105 16.120 5.653 1.00 8.16 151 PHE B N 1
ATOM 3989 C CA . PHE B 1 148 ? 67.035 15.129 5.629 1.00 8.39 151 PHE B CA 1
ATOM 3990 C C . PHE B 1 148 ? 67.533 13.803 5.064 1.00 8.58 151 PHE B C 1
ATOM 3991 O O . PHE B 1 148 ? 67.205 12.732 5.603 1.00 10.60 151 PHE B O 1
ATOM 3999 N N . ASP B 1 149 ? 68.291 13.846 3.952 1.00 9.38 152 ASP B N 1
ATOM 4000 C CA . ASP B 1 149 ? 68.787 12.607 3.359 1.00 11.17 152 ASP B CA 1
ATOM 4001 C C . ASP B 1 149 ? 69.642 11.812 4.344 1.00 11.85 152 ASP B C 1
ATOM 4002 O O . ASP B 1 149 ? 69.688 10.578 4.268 1.00 12.27 152 ASP B O 1
ATOM 4007 N N . MET B 1 150 ? 70.356 12.485 5.233 1.00 9.50 153 MET B N 1
ATOM 4008 C CA . MET B 1 150 ? 71.144 11.808 6.268 1.00 9.21 153 MET B CA 1
ATOM 4009 C C . MET B 1 150 ? 70.324 11.421 7.490 1.00 10.83 153 MET B C 1
ATOM 4010 O O . MET B 1 150 ? 70.882 10.791 8.401 1.00 9.64 153 MET B O 1
ATOM 4015 N N . GLY B 1 151 ? 69.051 11.827 7.553 1.00 10.71 154 GLY B N 1
ATOM 4016 C CA . GLY B 1 151 ? 68.157 11.516 8.661 1.00 9.54 154 GLY B CA 1
ATOM 4017 C C . GLY B 1 151 ? 68.119 12.534 9.773 1.00 9.73 154 GLY B C 1
ATOM 4018 O O . GLY B 1 151 ? 67.450 12.307 10.794 1.00 12.09 154 GLY B O 1
ATOM 4019 N N . LEU B 1 152 ? 68.784 13.676 9.605 1.00 8.74 155 LEU B N 1
ATOM 4020 C CA . LEU B 1 152 ? 68.754 14.684 10.657 1.00 8.38 155 LEU B CA 1
ATOM 4021 C C . LEU B 1 152 ? 67.367 15.324 10.745 1.00 7.89 155 LEU B C 1
ATOM 4022 O O . LEU B 1 152 ? 66.585 15.276 9.791 1.00 10.70 155 LEU B O 1
ATOM 4027 N N . VAL B 1 153 ? 67.089 15.957 11.898 1.00 8.92 156 VAL B N 1
ATOM 4028 C CA . VAL B 1 153 ? 65.902 16.795 12.118 1.00 8.14 156 VAL B CA 1
ATOM 4029 C C . VAL B 1 153 ? 66.222 18.210 11.663 1.00 8.86 156 VAL B C 1
ATOM 4030 O O . VAL B 1 153 ? 67.320 18.709 11.920 1.00 11.09 156 VAL B O 1
ATOM 4034 N N . ASN B 1 154 ? 65.260 18.889 11.024 1.00 8.18 157 ASN B N 1
ATOM 4035 C CA . ASN B 1 154 ? 65.426 20.284 10.586 1.00 7.78 157 ASN B CA 1
ATOM 4036 C C . ASN B 1 154 ? 64.483 21.209 11.347 1.00 10.58 157 ASN B C 1
ATOM 4037 O O . ASN B 1 154 ? 63.273 20.932 11.436 1.00 10.09 157 ASN B O 1
ATOM 4042 N N . VAL B 1 155 ? 65.031 22.291 11.909 1.00 8.07 158 VAL B N 1
ATOM 4043 C CA . VAL B 1 155 ? 64.241 23.321 12.585 1.00 7.92 158 VAL B CA 1
ATOM 4044 C C . VAL B 1 155 ? 64.505 24.659 11.906 1.00 9.22 158 VAL B C 1
ATOM 4045 O O . VAL B 1 155 ? 65.657 24.963 11.578 1.00 10.99 158 VAL B O 1
ATOM 4049 N N . PHE B 1 156 ? 63.449 25.451 11.705 1.00 8.74 159 PHE B N 1
ATOM 4050 C CA . PHE B 1 156 ? 63.555 26.818 11.177 1.00 6.92 159 PHE B CA 1
ATOM 4051 C C . PHE B 1 156 ? 63.015 27.815 12.180 1.00 11.57 159 PHE B C 1
ATOM 4052 O O . PHE B 1 156 ? 61.867 27.696 12.630 1.00 10.48 159 PHE B O 1
ATOM 4060 N N . CYS B 1 157 ? 63.824 28.815 12.483 1.00 7.66 160 CYS B N 1
ATOM 4061 C CA . CYS B 1 157 ? 63.361 30.033 13.121 1.00 8.80 160 CYS B CA 1
ATOM 4062 C C . CYS B 1 157 ? 63.141 31.091 12.036 1.00 9.74 160 CYS B C 1
ATOM 4063 O O . CYS B 1 157 ? 63.263 30.805 10.838 1.00 10.04 160 CYS B O 1
ATOM 4066 N N . TRP B 1 158 ? 62.739 32.297 12.444 1.00 8.86 161 TRP B N 1
ATOM 4067 C CA . TRP B 1 158 ? 62.414 33.341 11.465 1.00 8.24 161 TRP B CA 1
ATOM 4068 C C . TRP B 1 158 ? 62.771 34.708 12.028 1.00 9.90 161 TRP B C 1
ATOM 4069 O O . TRP B 1 158 ? 61.970 35.317 12.743 1.00 9.06 161 TRP B O 1
ATOM 4080 N N . HIS B 1 159 ? 63.958 35.205 11.665 1.00 9.83 162 HIS B N 1
ATOM 4081 C CA . HIS B 1 159 ? 64.311 36.584 11.970 1.00 9.59 162 HIS B CA 1
ATOM 4082 C C . HIS B 1 159 ? 63.666 37.460 10.897 1.00 10.60 162 HIS B C 1
ATOM 4083 O O . HIS B 1 159 ? 64.266 37.842 9.880 1.00 12.74 162 HIS B O 1
ATOM 4090 N N . PHE B 1 160 ? 62.394 37.762 11.157 1.00 10.67 163 PHE B N 1
ATOM 4091 C CA . PHE B 1 160 ? 61.500 38.425 10.207 1.00 11.87 163 PHE B CA 1
ATOM 4092 C C . PHE B 1 160 ? 61.693 39.932 10.352 1.00 9.96 163 PHE B C 1
ATOM 4093 O O . PHE B 1 160 ? 61.366 40.515 11.397 1.00 10.90 163 PHE B O 1
ATOM 4101 N N . ARG B 1 161 ? 62.248 40.564 9.318 1.00 11.10 164 ARG B N 1
ATOM 4102 C CA . ARG B 1 161 ? 62.428 42.013 9.358 1.00 10.19 164 ARG B CA 1
ATOM 4103 C C . ARG B 1 161 ? 61.065 42.692 9.368 1.00 13.87 164 ARG B C 1
ATOM 4104 O O . ARG B 1 161 ? 60.126 42.257 8.689 1.00 15.06 164 ARG B O 1
ATOM 4112 N N . GLU B 1 162 ? 60.961 43.772 10.145 1.00 13.08 165 GLU B N 1
ATOM 4113 C CA . GLU B 1 162 ? 59.680 44.403 10.415 1.00 14.09 165 GLU B CA 1
ATOM 4114 C C . GLU B 1 162 ? 59.067 44.941 9.119 1.00 12.23 165 GLU B C 1
ATOM 4115 O O . GLU B 1 162 ? 59.786 45.281 8.176 1.00 13.33 165 GLU B O 1
ATOM 4121 N N . PRO B 1 163 ? 57.736 44.990 9.043 1.00 15.93 166 PRO B N 1
ATOM 4122 C CA . PRO B 1 163 ? 57.072 45.122 7.739 1.00 17.69 166 PRO B CA 1
ATOM 4123 C C . PRO B 1 163 ? 57.068 46.506 7.125 1.00 19.85 166 PRO B C 1
ATOM 4124 O O . PRO B 1 163 ? 56.844 46.599 5.908 1.00 18.39 166 PRO B O 1
ATOM 4128 N N . PHE B 1 164 ? 57.237 47.586 7.896 1.00 16.05 167 PHE B N 1
ATOM 4129 C CA . PHE B 1 164 ? 57.126 48.906 7.287 1.00 17.84 167 PHE B CA 1
ATOM 4130 C C . PHE B 1 164 ? 58.246 49.154 6.287 1.00 23.26 167 PHE B C 1
ATOM 4131 O O . PHE B 1 164 ? 57.992 49.590 5.159 1.00 25.65 167 PHE B O 1
ATOM 4139 N N . GLU B 1 165 ? 59.494 48.892 6.680 1.00 21.40 168 GLU B N 1
ATOM 4140 C CA . GLU B 1 165 ? 60.618 49.086 5.774 1.00 20.04 168 GLU B CA 1
ATOM 4141 C C . GLU B 1 165 ? 61.373 47.811 5.421 1.00 18.64 168 GLU B C 1
ATOM 4142 O O . GLU B 1 165 ? 62.123 47.814 4.439 1.00 22.10 168 GLU B O 1
ATOM 4148 N N . GLY B 1 166 ? 61.171 46.717 6.159 1.00 17.45 169 GLY B N 1
ATOM 4149 C CA . GLY B 1 166 ? 61.773 45.452 5.776 1.00 14.50 169 GLY B CA 1
ATOM 4150 C C . GLY B 1 166 ? 63.257 45.345 6.015 1.00 19.00 169 GLY B C 1
ATOM 4151 O O . GLY B 1 166 ? 63.886 44.467 5.433 1.00 16.84 169 GLY B O 1
ATOM 4152 N N . GLU B 1 167 ? 63.835 46.204 6.867 1.00 17.87 170 GLU B N 1
ATOM 4153 C CA . GLU B 1 167 ? 65.287 46.246 7.056 1.00 16.75 170 GLU B CA 1
ATOM 4154 C C . GLU B 1 167 ? 65.782 45.651 8.369 1.00 18.06 170 GLU B C 1
ATOM 4155 O O . GLU B 1 167 ? 66.904 45.125 8.403 1.00 19.07 170 GLU B O 1
ATOM 4161 N N . HIS B 1 168 ? 65.000 45.713 9.452 1.00 19.73 171 HIS B N 1
ATOM 4162 C CA . HIS B 1 168 ? 65.518 45.302 10.751 1.00 15.46 171 HIS B CA 1
ATOM 4163 C C . HIS B 1 168 ? 64.506 44.470 11.514 1.00 16.17 171 HIS B C 1
ATOM 4164 O O . HIS B 1 168 ? 63.309 44.740 11.455 1.00 16.79 171 HIS B O 1
ATOM 4171 N N . PHE B 1 169 ? 65.007 43.474 12.259 1.00 15.17 172 PHE B N 1
ATOM 4172 C CA . PHE B 1 169 ? 64.205 42.767 13.251 1.00 13.93 172 PHE B CA 1
ATOM 4173 C C . PHE B 1 169 ? 64.540 43.145 14.686 1.00 14.18 172 PHE B C 1
ATOM 4174 O O . PHE B 1 169 ? 63.703 42.932 15.570 1.00 17.08 172 PHE B O 1
ATOM 4182 N N . TYR B 1 170 ? 65.738 43.675 14.953 1.00 14.72 173 TYR B N 1
ATOM 4183 C CA . TYR B 1 170 ? 66.080 44.090 16.307 1.00 17.63 173 TYR B CA 1
ATOM 4184 C C . TYR B 1 170 ? 65.479 45.465 16.582 1.00 18.54 173 TYR B C 1
ATOM 4185 O O . TYR B 1 170 ? 65.671 46.409 15.804 1.00 18.46 173 TYR B O 1
ATOM 4194 N N . THR B 1 171 ? 64.790 45.582 17.718 1.00 17.16 174 THR B N 1
ATOM 4195 C CA . THR B 1 171 ? 64.077 46.817 18.039 1.00 17.80 174 THR B CA 1
ATOM 4196 C C . THR B 1 171 ? 65.026 47.994 18.238 1.00 23.37 174 THR B C 1
ATOM 4197 O O . THR B 1 171 ? 64.639 49.150 18.018 1.00 23.05 174 THR B O 1
ATOM 4201 N N . SER B 1 172 ? 66.259 47.732 18.668 1.00 18.81 175 SER B N 1
ATOM 4202 C CA . SER B 1 172 ? 67.197 48.830 18.872 1.00 24.46 175 SER B CA 1
ATOM 4203 C C . SER B 1 172 ? 67.585 49.511 17.563 1.00 26.55 175 SER B C 1
ATOM 4204 O O . SER B 1 172 ? 68.100 50.641 17.588 1.00 25.16 175 SER B O 1
ATOM 4207 N N . GLU B 1 173 ? 67.350 48.860 16.424 1.00 21.85 176 GLU B N 1
ATOM 4208 C CA . GLU B 1 173 ? 67.741 49.375 15.118 1.00 20.66 176 GLU B CA 1
ATOM 4209 C C . GLU B 1 173 ? 66.574 50.012 14.376 1.00 23.61 176 GLU B C 1
ATOM 4210 O O . GLU B 1 173 ? 66.771 50.593 13.305 1.00 31.41 176 GLU B O 1
ATOM 4216 N N . MET B 1 174 ? 65.378 49.948 14.941 1.00 25.17 177 MET B N 1
ATOM 4217 C CA . MET B 1 174 ? 64.144 50.392 14.313 1.00 22.95 177 MET B CA 1
ATOM 4218 C C . MET B 1 174 ? 63.708 51.732 14.902 1.00 24.11 177 MET B C 1
ATOM 421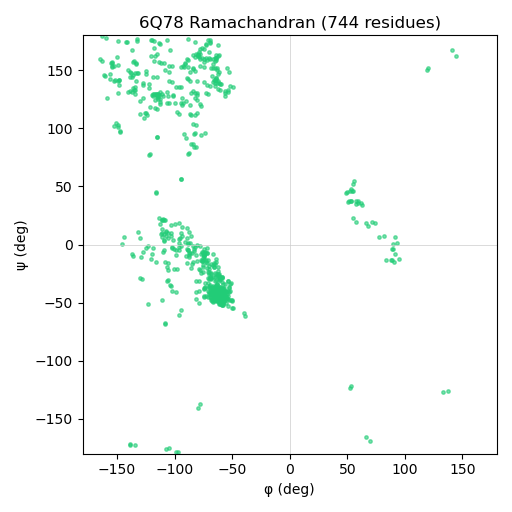9 O O . MET B 1 174 ? 64.216 52.174 15.935 1.00 28.74 177 MET B O 1
ATOM 4224 N N . THR B 1 175 ? 62.743 52.382 14.248 1.00 26.64 178 THR B N 1
ATOM 4225 C CA . THR B 1 175 ? 62.184 53.594 14.828 1.00 25.42 178 THR B CA 1
ATOM 4226 C C . THR B 1 175 ? 61.166 53.253 15.907 1.00 25.38 178 THR B C 1
ATOM 4227 O O . THR B 1 175 ? 60.660 52.128 15.988 1.00 21.49 178 THR B O 1
ATOM 4231 N N . GLN B 1 176 ? 60.851 54.254 16.736 1.00 26.06 179 GLN B N 1
ATOM 4232 C CA . GLN B 1 176 ? 59.851 54.045 17.780 1.00 26.98 179 GLN B CA 1
ATOM 4233 C C . GLN B 1 176 ? 58.517 53.622 17.178 1.00 26.29 179 GLN B C 1
ATOM 4234 O O . GLN B 1 176 ? 57.879 52.678 17.662 1.00 26.77 179 GLN B O 1
ATOM 4240 N N . PHE B 1 177 ? 58.089 54.292 16.108 1.00 27.34 180 PHE B N 1
ATOM 4241 C CA . PHE B 1 177 ? 56.834 53.923 15.459 1.00 23.21 180 PHE B CA 1
ATOM 4242 C C . PHE B 1 177 ? 56.846 52.472 14.984 1.00 21.19 180 PHE B C 1
ATOM 4243 O O . PHE B 1 177 ? 55.845 51.757 15.114 1.00 22.31 180 PHE B O 1
ATOM 4251 N N . GLN B 1 178 ? 57.940 52.046 14.358 1.00 21.31 181 GLN B N 1
ATOM 4252 C CA . GLN B 1 178 ? 58.016 50.673 13.875 1.00 19.49 181 GLN B CA 1
ATOM 4253 C C . GLN B 1 178 ? 57.916 49.681 15.026 1.00 21.60 181 GLN B C 1
ATOM 4254 O O . GLN B 1 178 ? 57.205 48.673 14.932 1.00 20.19 181 GLN B O 1
ATOM 4260 N N . ARG B 1 179 ? 58.658 49.942 16.104 1.00 20.79 182 ARG B N 1
ATOM 4261 C CA . ARG B 1 179 ? 58.619 49.094 17.293 1.00 23.41 182 ARG B CA 1
ATOM 4262 C C . ARG B 1 179 ? 57.196 48.931 17.799 1.00 22.21 182 ARG B C 1
ATOM 4263 O O . ARG B 1 179 ? 56.774 47.836 18.182 1.00 22.40 182 ARG B O 1
ATOM 4271 N N . GLU B 1 180 ? 56.461 50.024 17.884 1.00 21.55 183 GLU B N 1
ATOM 4272 C CA . GLU B 1 180 ? 55.182 49.974 18.572 1.00 29.42 183 GLU B CA 1
ATOM 4273 C C . GLU B 1 180 ? 54.033 49.554 17.669 1.00 26.61 183 GLU B C 1
ATOM 4274 O O . GLU B 1 180 ? 52.925 49.336 18.166 1.00 28.23 183 GLU B O 1
ATOM 4280 N N . ASN B 1 181 ? 54.268 49.419 16.363 1.00 23.36 184 ASN B N 1
ATOM 4281 C CA . ASN B 1 181 ? 53.180 49.138 15.435 1.00 23.90 184 ASN B CA 1
ATOM 4282 C C . ASN B 1 181 ? 53.419 47.956 14.501 1.00 19.14 184 ASN B C 1
ATOM 4283 O O . ASN B 1 181 ? 52.470 47.531 13.833 1.00 19.88 184 ASN B O 1
ATOM 4288 N N . ALA B 1 182 ? 54.634 47.410 14.436 1.00 17.95 185 ALA B N 1
ATOM 4289 C CA . ALA B 1 182 ? 54.913 46.348 13.468 1.00 16.68 185 ALA B CA 1
ATOM 4290 C C . ALA B 1 182 ? 53.984 45.152 13.654 1.00 17.09 185 ALA B C 1
ATOM 4291 O O . ALA B 1 182 ? 53.395 44.663 12.686 1.00 16.81 185 ALA B O 1
ATOM 4293 N N . LEU B 1 183 ? 53.889 44.618 14.882 1.00 14.62 186 LEU B N 1
ATOM 4294 C CA . LEU B 1 183 ? 53.062 43.429 15.088 1.00 15.99 186 LEU B CA 1
ATOM 4295 C C . LEU B 1 183 ? 51.589 43.755 14.865 1.00 17.03 186 LEU B C 1
ATOM 4296 O O . LEU B 1 183 ? 50.883 43.017 14.171 1.00 15.66 186 LEU B O 1
ATOM 4301 N N . LYS B 1 184 ? 51.107 44.855 15.450 1.00 17.01 187 LYS B N 1
ATOM 4302 C CA . LYS B 1 184 ? 49.715 45.234 15.230 1.00 17.94 187 LYS B CA 1
ATOM 4303 C C . LYS B 1 184 ? 49.397 45.312 13.736 1.00 22.05 187 LYS B C 1
ATOM 4304 O O . LYS B 1 184 ? 48.328 44.878 13.297 1.00 18.13 187 LYS B O 1
ATOM 4310 N N . SER B 1 185 ? 50.346 45.796 12.927 1.00 18.10 188 SER B N 1
ATOM 4311 C CA . SER B 1 185 ? 50.074 46.019 11.508 1.00 19.52 188 SER B CA 1
ATOM 4312 C C . SER B 1 185 ? 49.920 44.728 10.706 1.00 16.70 188 SER B C 1
ATOM 4313 O O . SER B 1 185 ? 49.365 44.761 9.602 1.00 18.03 188 SER B O 1
ATOM 4316 N N . ILE B 1 186 ? 50.437 43.597 11.192 1.00 14.96 189 ILE B N 1
ATOM 4317 C CA . ILE B 1 186 ? 50.324 42.353 10.422 1.00 14.45 189 ILE B CA 1
ATOM 4318 C C . ILE B 1 186 ? 49.143 41.500 10.849 1.00 14.69 189 ILE B C 1
ATOM 4319 O O . ILE B 1 186 ? 48.868 40.472 10.208 1.00 15.17 189 ILE B O 1
ATOM 4324 N N . LEU B 1 187 ? 48.422 41.898 11.907 1.00 16.40 190 LEU B N 1
ATOM 4325 C CA . LEU B 1 187 ? 47.224 41.200 12.313 1.00 16.75 190 LEU B CA 1
ATOM 4326 C C . LEU B 1 187 ? 46.129 41.437 11.267 1.00 17.20 190 LEU B C 1
ATOM 4327 O O . LEU B 1 187 ? 46.176 42.414 10.505 1.00 18.62 190 LEU B O 1
ATOM 4332 N N . PRO B 1 188 ? 45.115 40.573 11.225 1.00 18.38 191 PRO B N 1
ATOM 4333 C CA . PRO B 1 188 ? 43.953 40.849 10.371 1.00 20.95 191 PRO B CA 1
ATOM 4334 C C . PRO B 1 188 ? 43.427 42.260 10.590 1.00 22.01 191 PRO B C 1
ATOM 4335 O O . PRO B 1 188 ? 43.309 42.736 11.724 1.00 24.12 191 PRO B O 1
ATOM 4339 N N . GLY B 1 189 ? 43.122 42.944 9.481 1.00 26.40 192 GLY B N 1
ATOM 4340 C CA . GLY B 1 189 ? 42.721 44.334 9.544 1.00 25.15 192 GLY B CA 1
ATOM 4341 C C . GLY B 1 189 ? 43.861 45.322 9.608 1.00 27.08 192 GLY B C 1
ATOM 4342 O O . GLY B 1 189 ? 43.626 46.521 9.425 1.00 29.39 192 GLY B O 1
ATOM 4343 N N . GLY B 1 190 ? 45.092 44.868 9.867 1.00 20.19 193 GLY B N 1
ATOM 4344 C CA . GLY B 1 190 ? 46.215 45.780 9.916 1.00 23.41 193 GLY B CA 1
ATOM 4345 C C . GLY B 1 190 ? 46.696 46.178 8.529 1.00 21.94 193 GLY B C 1
ATOM 4346 O O . GLY B 1 190 ? 46.447 45.494 7.532 1.00 23.27 193 GLY B O 1
ATOM 4347 N N . GLU B 1 191 ? 47.422 47.301 8.475 1.00 21.42 194 GLU B N 1
ATOM 4348 C CA . GLU B 1 191 ? 47.809 47.847 7.178 1.00 20.91 194 GLU B CA 1
ATOM 4349 C C . GLU B 1 191 ? 48.850 46.991 6.458 1.00 20.08 194 GLU B C 1
ATOM 4350 O O . GLU B 1 191 ? 48.992 47.119 5.235 1.00 23.15 194 GLU B O 1
ATOM 4356 N N . ASN B 1 192 ? 49.561 46.115 7.175 1.00 17.63 195 ASN B N 1
ATOM 4357 C CA . ASN B 1 192 ? 50.534 45.209 6.572 1.00 16.38 195 ASN B CA 1
ATOM 4358 C C . ASN B 1 192 ? 50.073 43.763 6.592 1.00 18.27 195 ASN B C 1
ATOM 4359 O O . ASN B 1 192 ? 50.899 42.856 6.502 1.00 15.52 195 ASN B O 1
ATOM 4364 N N . HIS B 1 193 ? 48.767 43.524 6.707 1.00 17.34 196 HIS B N 1
ATOM 4365 C CA . HIS B 1 193 ? 48.292 42.148 6.796 1.00 14.68 196 HIS B CA 1
ATOM 4366 C C . HIS B 1 193 ? 48.487 41.397 5.482 1.00 14.67 196 HIS B C 1
ATOM 4367 O O . HIS B 1 193 ? 48.910 40.230 5.491 1.00 14.56 196 HIS B O 1
ATOM 4374 N N . ASP B 1 194 ? 48.175 42.036 4.352 1.00 17.41 197 ASP B N 1
ATOM 4375 C CA . ASP B 1 194 ? 48.376 41.389 3.061 1.00 17.25 197 ASP B CA 1
ATOM 4376 C C . ASP B 1 194 ? 49.848 41.117 2.818 1.00 18.66 197 ASP B C 1
ATOM 4377 O O . ASP B 1 194 ? 50.213 40.057 2.298 1.00 16.02 197 ASP B O 1
ATOM 4382 N N . TYR B 1 195 ? 50.704 42.057 3.205 1.00 16.22 198 TYR B N 1
ATOM 4383 C CA . TYR B 1 195 ? 52.149 41.866 3.122 1.00 13.73 198 TYR B CA 1
ATOM 4384 C C . TYR B 1 195 ? 52.572 40.642 3.913 1.00 14.53 198 TYR B C 1
ATOM 4385 O O . TYR B 1 195 ? 53.390 39.829 3.456 1.00 14.84 198 TYR B O 1
ATOM 4394 N N . TYR B 1 196 ? 52.029 40.496 5.116 1.00 13.49 199 TYR B N 1
ATOM 4395 C CA . TYR B 1 196 ? 52.370 39.344 5.937 1.00 12.21 199 TYR B CA 1
ATOM 4396 C C . TYR B 1 196 ? 51.888 38.045 5.300 1.00 13.21 199 TYR B C 1
ATOM 4397 O O . TYR B 1 196 ? 52.606 37.032 5.311 1.00 11.70 199 TYR B O 1
ATOM 4406 N N . LYS B 1 197 ? 50.666 38.039 4.756 1.00 13.30 200 LYS B N 1
ATOM 4407 C CA . LYS B 1 197 ? 50.178 36.832 4.102 1.00 13.42 200 LYS B CA 1
ATOM 4408 C C . LYS B 1 197 ? 51.102 36.424 2.970 1.00 16.49 200 LYS B C 1
ATOM 4409 O O . LYS B 1 197 ? 51.345 35.234 2.764 1.00 13.95 200 LYS B O 1
ATOM 4415 N N . GLN B 1 198 ? 51.644 37.400 2.239 1.00 13.59 201 GLN B N 1
ATOM 4416 C CA . GLN B 1 198 ? 52.565 37.064 1.155 1.00 12.87 201 GLN B CA 1
ATOM 4417 C C . GLN B 1 198 ? 53.848 36.436 1.688 1.00 13.08 201 GLN B C 1
ATOM 4418 O O . GLN B 1 198 ? 54.372 35.498 1.072 1.00 14.26 201 GLN B O 1
ATOM 4424 N N . LYS B 1 199 ? 54.348 36.916 2.840 1.00 10.08 202 LYS B N 1
ATOM 4425 C CA . LYS B 1 199 ? 55.530 36.271 3.415 1.00 10.83 202 LYS B CA 1
ATOM 4426 C C . LYS B 1 199 ? 55.208 34.837 3.810 1.00 10.28 202 LYS B C 1
ATOM 4427 O O . LYS B 1 199 ? 56.027 33.933 3.616 1.00 9.95 202 LYS B O 1
ATOM 4433 N N . LEU B 1 200 ? 54.017 34.604 4.382 1.00 9.79 203 LEU B N 1
ATOM 4434 C CA . LEU B 1 200 ? 53.649 33.228 4.710 1.00 11.86 203 LEU B CA 1
ATOM 4435 C C . LEU B 1 200 ? 53.509 32.369 3.449 1.00 12.02 203 LEU B C 1
ATOM 4436 O O . LEU B 1 200 ? 53.860 31.176 3.457 1.00 9.74 203 LEU B O 1
ATOM 4441 N N . GLU B 1 201 ? 53.002 32.958 2.351 1.00 14.39 204 GLU B N 1
ATOM 4442 C CA . GLU B 1 201 ? 52.939 32.211 1.099 1.00 11.80 204 GLU B CA 1
ATOM 4443 C C . GLU B 1 201 ? 54.329 31.796 0.641 1.00 10.58 204 GLU B C 1
ATOM 4444 O O . GLU B 1 201 ? 54.516 30.684 0.128 1.00 11.75 204 GLU B O 1
ATOM 4450 N N . LYS B 1 202 ? 55.323 32.669 0.826 1.00 12.21 205 LYS B N 1
ATOM 4451 C CA . LYS B 1 202 ? 56.690 32.308 0.451 1.00 12.50 205 LYS B CA 1
ATOM 4452 C C . LYS B 1 202 ? 57.244 31.200 1.342 1.00 11.64 205 LYS B C 1
ATOM 4453 O O . LYS B 1 202 ? 57.876 30.247 0.848 1.00 10.09 205 LYS B O 1
ATOM 4459 N N . ILE B 1 203 ? 57.009 31.285 2.656 1.00 8.10 206 ILE B N 1
ATOM 4460 C CA . ILE B 1 203 ? 57.391 30.193 3.538 1.00 9.25 206 ILE B CA 1
ATOM 4461 C C . ILE B 1 203 ? 56.745 28.892 3.081 1.00 7.92 206 ILE B C 1
ATOM 4462 O O . ILE B 1 203 ? 57.404 27.854 3.002 1.00 10.63 206 ILE B O 1
ATOM 4467 N N . ALA B 1 204 ? 55.451 28.936 2.727 1.00 9.70 207 ALA B N 1
ATOM 4468 C CA . ALA B 1 204 ? 54.765 27.696 2.336 1.00 9.29 207 ALA B CA 1
ATOM 4469 C C . ALA B 1 204 ? 55.297 27.157 1.021 1.00 12.06 207 ALA B C 1
ATOM 4470 O O . ALA B 1 204 ? 55.476 25.935 0.873 1.00 11.93 207 ALA B O 1
ATOM 4472 N N . SER B 1 205 ? 55.545 28.050 0.047 1.00 10.35 208 SER B N 1
ATOM 4473 C CA . SER B 1 205 ? 56.085 27.625 -1.244 1.00 12.44 208 SER B CA 1
ATOM 4474 C C . SER B 1 205 ? 57.448 26.960 -1.070 1.00 12.42 208 SER B C 1
ATOM 4475 O O . SER B 1 205 ? 57.729 25.900 -1.647 1.00 13.05 208 SER B O 1
ATOM 4478 N N . PHE B 1 206 ? 58.315 27.563 -0.277 1.00 11.48 209 PHE B N 1
ATOM 4479 C CA . PHE B 1 206 ? 59.617 26.963 -0.029 1.00 10.17 209 PHE B CA 1
ATOM 4480 C C . PHE B 1 206 ? 59.458 25.618 0.657 1.00 8.99 209 PHE B C 1
ATOM 4481 O O . PHE B 1 206 ? 60.083 24.623 0.255 1.00 9.55 209 PHE B O 1
ATOM 4489 N N . THR B 1 207 ? 58.632 25.578 1.703 1.00 8.10 210 THR B N 1
ATOM 4490 C CA . THR B 1 207 ? 58.480 24.357 2.501 1.00 9.61 210 THR B CA 1
ATOM 4491 C C . THR B 1 207 ? 57.892 23.215 1.674 1.00 9.45 210 THR B C 1
ATOM 4492 O O . THR B 1 207 ? 58.355 22.060 1.771 1.00 9.83 210 THR B O 1
ATOM 4496 N N . LYS B 1 208 ? 56.862 23.519 0.864 1.00 11.19 211 LYS B N 1
ATOM 4497 C CA . LYS B 1 208 ? 56.222 22.496 0.042 1.00 15.62 211 LYS B CA 1
ATOM 4498 C C . LYS B 1 208 ? 57.112 22.061 -1.113 1.00 13.85 211 LYS B C 1
ATOM 4499 O O . LYS B 1 208 ? 56.764 21.088 -1.804 1.00 21.77 211 LYS B O 1
ATOM 4505 N N . SER B 1 209 ? 58.254 22.741 -1.333 1.00 12.28 212 SER B N 1
ATOM 4506 C CA . SER B 1 209 ? 59.228 22.401 -2.370 1.00 15.82 212 SER B CA 1
ATOM 4507 C C . SER B 1 209 ? 60.298 21.432 -1.883 1.00 15.27 212 SER B C 1
ATOM 4508 O O . SER B 1 209 ? 61.105 20.974 -2.696 1.00 15.59 212 SER B O 1
ATOM 4511 N N . LEU B 1 210 ? 60.369 21.154 -0.575 1.00 12.09 213 LEU B N 1
ATOM 4512 C CA . LEU B 1 210 ? 61.484 20.404 -0.009 1.00 10.12 213 LEU B CA 1
ATOM 4513 C C . LEU B 1 210 ? 61.235 18.914 -0.208 1.00 14.93 213 LEU B C 1
ATOM 4514 O O . LEU B 1 210 ? 60.565 18.284 0.606 1.00 15.63 213 LEU B O 1
ATOM 4519 N N . VAL B 1 211 ? 61.791 18.334 -1.270 1.00 13.49 214 VAL B N 1
ATOM 4520 C CA . VAL B 1 211 ? 61.609 16.907 -1.560 1.00 15.94 214 VAL B CA 1
ATOM 4521 C C . VAL B 1 211 ? 62.955 16.218 -1.378 1.00 13.34 214 VAL B C 1
ATOM 4522 O O . VAL B 1 211 ? 63.934 16.588 -2.042 1.00 16.29 214 VAL B O 1
ATOM 4526 N N . GLY B 1 212 ? 62.997 15.204 -0.491 1.00 12.40 215 GLY B N 1
ATOM 4527 C CA . GLY B 1 212 ? 64.222 14.457 -0.248 1.00 10.64 215 GLY B CA 1
ATOM 4528 C C . GLY B 1 212 ? 64.560 13.528 -1.410 1.00 14.29 215 GLY B C 1
ATOM 4529 O O . GLY B 1 212 ? 63.774 13.311 -2.334 1.00 14.22 215 GLY B O 1
ATOM 4530 N N . SER B 1 213 ? 65.764 12.942 -1.334 1.00 14.03 216 SER B N 1
ATOM 4531 C CA . SER B 1 213 ? 66.152 11.937 -2.319 1.00 14.07 216 SER B CA 1
ATOM 4532 C C . SER B 1 213 ? 65.200 10.757 -2.328 1.00 17.49 216 SER B C 1
ATOM 4533 O O . SER B 1 213 ? 65.066 10.085 -3.358 1.00 18.81 216 SER B O 1
ATOM 4536 N N . ASN B 1 214 ? 64.559 10.462 -1.202 1.00 18.12 217 ASN B N 1
ATOM 4537 C CA . ASN B 1 214 ? 63.588 9.373 -1.151 1.00 17.41 217 ASN B CA 1
ATOM 4538 C C . ASN B 1 214 ? 62.237 9.748 -1.756 1.00 16.25 217 ASN B C 1
ATOM 4539 O O . ASN B 1 214 ? 61.327 8.911 -1.758 1.00 21.65 217 ASN B O 1
ATOM 4544 N N . GLY B 1 215 ? 62.067 10.978 -2.234 1.00 14.90 218 GLY B N 1
ATOM 4545 C CA . GLY B 1 215 ? 60.811 11.383 -2.825 1.00 12.86 218 GLY B CA 1
ATOM 4546 C C . GLY B 1 215 ? 59.781 11.957 -1.872 1.00 15.03 218 GLY B C 1
ATOM 4547 O O . GLY B 1 215 ? 58.715 12.372 -2.338 1.00 18.39 218 GLY B O 1
ATOM 4548 N N . ALA B 1 216 ? 60.052 11.981 -0.569 1.00 14.48 219 ALA B N 1
ATOM 4549 C CA . ALA B 1 216 ? 59.108 12.496 0.419 1.00 13.63 219 ALA B CA 1
ATOM 4550 C C . ALA B 1 216 ? 59.379 13.963 0.725 1.00 14.11 219 ALA B C 1
ATOM 4551 O O . ALA B 1 216 ? 60.515 14.451 0.639 1.00 13.00 219 ALA B O 1
ATOM 4553 N N . LEU B 1 217 ? 58.324 14.658 1.121 1.00 10.74 220 LEU B N 1
ATOM 4554 C CA . LEU B 1 217 ? 58.504 16.006 1.649 1.00 12.19 220 LEU B CA 1
ATOM 4555 C C . LEU B 1 217 ? 59.294 15.998 2.957 1.00 10.88 220 LEU B C 1
ATOM 4556 O O . LEU B 1 217 ? 59.075 15.162 3.846 1.00 11.99 220 LEU B O 1
ATOM 4561 N N . VAL B 1 218 ? 60.199 16.969 3.095 1.00 11.34 221 VAL B N 1
ATOM 4562 C CA . VAL B 1 218 ? 61.022 17.076 4.298 1.00 11.11 221 VAL B CA 1
ATOM 4563 C C . VAL B 1 218 ? 60.168 17.692 5.403 1.00 7.44 221 VAL B C 1
ATOM 4564 O O . VAL B 1 218 ? 59.719 18.839 5.271 1.00 9.24 221 VAL B O 1
ATOM 4568 N N . PRO B 1 219 ? 59.966 17.015 6.533 1.00 8.81 222 PRO B N 1
ATOM 4569 C CA . PRO B 1 219 ? 59.252 17.671 7.641 1.00 9.86 222 PRO B CA 1
ATOM 4570 C C . PRO B 1 219 ? 60.139 18.725 8.260 1.00 9.91 222 PRO B C 1
ATOM 4571 O O . PRO B 1 219 ? 61.330 18.505 8.471 1.00 12.19 222 PRO B O 1
ATOM 4575 N N . ILE B 1 220 ? 59.557 19.876 8.546 1.00 8.94 223 ILE B N 1
ATOM 4576 C CA . ILE B 1 220 ? 60.320 20.892 9.255 1.00 8.46 223 ILE B CA 1
ATOM 4577 C C . ILE B 1 220 ? 59.592 21.324 10.513 1.00 10.44 223 ILE B C 1
ATOM 4578 O O . ILE B 1 220 ? 58.359 21.392 10.569 1.00 12.41 223 ILE B O 1
ATOM 4583 N N . ILE B 1 221 ? 60.371 21.664 11.530 1.00 7.58 224 ILE B N 1
ATOM 4584 C CA . ILE B 1 221 ? 59.814 22.283 12.738 1.00 9.67 224 ILE B CA 1
ATOM 4585 C C . ILE B 1 221 ? 59.933 23.791 12.568 1.00 9.96 224 ILE B C 1
ATOM 4586 O O . ILE B 1 221 ? 61.034 24.305 12.334 1.00 11.40 224 ILE B O 1
ATOM 4591 N N . PHE B 1 222 ? 58.801 24.504 12.625 1.00 8.62 225 PHE B N 1
ATOM 4592 C CA . PHE B 1 222 ? 58.765 25.951 12.397 1.00 7.19 225 PHE B CA 1
ATOM 4593 C C . PHE B 1 222 ? 58.559 26.616 13.747 1.00 9.32 225 PHE B C 1
ATOM 4594 O O . PHE B 1 222 ? 57.593 26.296 14.441 1.00 9.79 225 PHE B O 1
ATOM 4602 N N . ARG B 1 223 ? 59.502 27.487 14.128 1.00 8.38 226 ARG B N 1
ATOM 4603 C CA . ARG B 1 223 ? 59.546 28.125 15.453 1.00 9.13 226 ARG B CA 1
ATOM 4604 C C . ARG B 1 223 ? 59.498 29.642 15.299 1.00 9.14 226 ARG B C 1
ATOM 4605 O O . ARG B 1 223 ? 60.534 30.304 15.406 1.00 10.33 226 ARG B O 1
ATOM 4613 N N . PRO B 1 224 ? 58.323 30.225 15.040 1.00 9.19 227 PRO B N 1
ATOM 4614 C CA . PRO B 1 224 ? 58.234 31.658 14.738 1.00 9.62 227 PRO B CA 1
ATOM 4615 C C . PRO B 1 224 ? 58.070 32.505 15.998 1.00 9.95 227 PRO B C 1
ATOM 4616 O O . PRO B 1 224 ? 57.642 32.039 17.055 1.00 12.02 227 PRO B O 1
ATOM 4620 N N . PHE B 1 225 ? 58.425 33.783 15.857 1.00 9.81 228 PHE B N 1
ATOM 4621 C CA . PHE B 1 225 ? 58.156 34.792 16.887 1.00 8.92 228 PHE B CA 1
ATOM 4622 C C . PHE B 1 225 ? 58.696 34.352 18.253 1.00 9.64 228 PHE B C 1
ATOM 4623 O O . PHE B 1 225 ? 58.040 34.466 19.294 1.00 10.12 228 PHE B O 1
ATOM 4631 N N . HIS B 1 226 ? 59.947 33.892 18.235 1.00 10.43 229 HIS B N 1
ATOM 4632 C CA . HIS B 1 226 ? 60.601 33.338 19.416 1.00 11.05 229 HIS B CA 1
ATOM 4633 C C . HIS B 1 226 ? 61.104 34.447 20.354 1.00 12.73 229 HIS B C 1
ATOM 4634 O O . HIS B 1 226 ? 61.265 35.623 19.984 1.00 10.52 229 HIS B O 1
ATOM 4641 N N . GLU B 1 227 ? 61.344 34.058 21.595 1.00 11.48 230 GLU B N 1
ATOM 4642 C CA . GLU B 1 227 ? 61.917 34.985 22.565 1.00 11.52 230 GLU B CA 1
ATOM 4643 C C . GLU B 1 227 ? 61.052 36.231 22.728 1.00 11.62 230 GLU B C 1
ATOM 4644 O O . GLU B 1 227 ? 61.553 37.343 22.939 1.00 14.27 230 GLU B O 1
ATOM 4650 N N . PHE B 1 228 ? 59.742 36.024 22.684 1.00 10.56 231 PHE B N 1
ATOM 4651 C CA . PHE B 1 228 ? 58.769 37.104 22.711 1.00 10.50 231 PHE B CA 1
ATOM 4652 C C . PHE B 1 228 ? 58.609 37.701 24.113 1.00 15.11 231 PHE B C 1
ATOM 4653 O O . PHE B 1 228 ? 57.882 38.688 24.283 1.00 15.48 231 PHE B O 1
ATOM 4661 N N . ASP B 1 229 ? 59.243 37.099 25.119 1.00 14.09 232 ASP B N 1
ATOM 4662 C CA . ASP B 1 229 ? 59.232 37.666 26.461 1.00 14.18 232 ASP B CA 1
ATOM 4663 C C . ASP B 1 229 ? 60.324 38.719 26.638 1.00 15.76 232 ASP B C 1
ATOM 4664 O O . ASP B 1 229 ? 60.255 39.511 27.584 1.00 19.25 232 ASP B O 1
ATOM 4669 N N . GLY B 1 230 ? 61.321 38.746 25.756 1.00 17.73 233 GLY B N 1
ATOM 4670 C CA . GLY B 1 230 ? 62.274 39.843 25.709 1.00 19.25 233 GLY B CA 1
ATOM 4671 C C . GLY B 1 230 ? 61.748 41.035 24.937 1.00 18.44 233 GLY B C 1
ATOM 4672 O O . GLY B 1 230 ? 60.685 41.004 24.313 1.00 19.52 233 GLY B O 1
ATOM 4673 N N . ASP B 1 231 ? 62.533 42.112 24.966 1.00 18.78 234 ASP B N 1
ATOM 4674 C CA . ASP B 1 231 ? 62.209 43.329 24.239 1.00 20.52 234 ASP B CA 1
ATOM 4675 C C . ASP B 1 231 ? 63.095 43.562 23.018 1.00 18.63 234 ASP B C 1
ATOM 4676 O O . ASP B 1 231 ? 63.050 44.650 22.442 1.00 18.83 234 ASP B O 1
ATOM 4681 N N . TRP B 1 232 ? 63.887 42.581 22.606 1.00 16.33 235 TRP B N 1
ATOM 4682 C CA . TRP B 1 232 ? 64.817 42.803 21.515 1.00 14.41 235 TRP B CA 1
ATOM 4683 C C . TRP B 1 232 ? 64.205 42.597 20.142 1.00 13.41 235 TRP B C 1
ATOM 4684 O O . TRP B 1 232 ? 64.784 43.079 19.156 1.00 13.84 235 TRP B O 1
ATOM 4695 N N . PHE B 1 233 ? 63.092 41.875 20.042 1.00 14.63 236 PHE B N 1
ATOM 4696 C CA . PHE B 1 233 ? 62.371 41.732 18.784 1.00 13.40 236 PHE B CA 1
ATOM 4697 C C . PHE B 1 233 ? 61.060 42.501 18.829 1.00 12.92 236 PHE B C 1
ATOM 4698 O O . PHE B 1 233 ? 60.490 42.723 19.904 1.00 15.72 236 PHE B O 1
ATOM 4706 N N . TRP B 1 234 ? 60.547 42.861 17.644 1.00 13.49 237 TRP B N 1
ATOM 4707 C CA . TRP B 1 234 ? 59.341 43.692 17.571 1.00 13.73 237 TRP B CA 1
ATOM 4708 C C . TRP B 1 234 ? 58.075 42.907 17.887 1.00 13.82 237 TRP B C 1
ATOM 4709 O O . TRP B 1 234 ? 57.010 43.512 18.083 1.00 14.44 237 TRP B O 1
ATOM 4720 N N . TRP B 1 235 ? 58.156 41.587 17.951 1.00 11.16 238 TRP B N 1
ATOM 4721 C CA . TRP B 1 235 ? 57.055 40.802 18.479 1.00 12.04 238 TRP B CA 1
ATOM 4722 C C . TRP B 1 235 ? 57.159 40.601 19.985 1.00 12.91 238 TRP B C 1
ATOM 4723 O O . TRP B 1 235 ? 56.439 39.767 20.537 1.00 15.67 238 TRP B O 1
ATOM 4734 N N . GLY B 1 236 ? 58.020 41.361 20.649 1.00 16.39 239 GLY B N 1
ATOM 4735 C CA . GLY B 1 236 ? 58.230 41.212 22.074 1.00 14.45 239 GLY B CA 1
ATOM 4736 C C . GLY B 1 236 ? 57.114 41.809 22.916 1.00 17.19 239 GLY B C 1
ATOM 4737 O O . GLY B 1 236 ? 56.256 42.560 22.452 1.00 15.74 239 GLY B O 1
ATOM 4738 N N . GLN B 1 237 ? 57.156 41.500 24.218 1.00 18.09 240 GLN B N 1
ATOM 4739 C CA . GLN B 1 237 ? 55.981 41.742 25.044 1.00 20.03 240 GLN B CA 1
ATOM 4740 C C . GLN B 1 237 ? 55.694 43.218 25.300 1.00 15.32 240 GLN B C 1
ATOM 4741 O O . GLN B 1 237 ? 54.557 43.548 25.627 1.00 20.91 240 GLN B O 1
ATOM 4747 N N . SER B 1 238 ? 56.689 44.100 25.205 1.00 17.97 241 SER B N 1
ATOM 4748 C CA . SER B 1 238 ? 56.437 45.528 25.398 1.00 23.66 241 SER B CA 1
ATOM 4749 C C . SER B 1 238 ? 55.682 46.158 24.239 1.00 17.15 241 SER B C 1
ATOM 4750 O O . SER B 1 238 ? 55.172 47.281 24.383 1.00 23.81 241 SER B O 1
ATOM 4753 N N . PHE B 1 239 ? 55.588 45.468 23.109 1.00 17.89 242 PHE B N 1
ATOM 4754 C CA . PHE B 1 239 ? 55.089 46.045 21.874 1.00 21.43 242 PHE B CA 1
ATOM 4755 C C . PHE B 1 239 ? 53.728 45.510 21.464 1.00 18.55 242 PHE B C 1
ATOM 4756 O O . PHE B 1 239 ? 53.135 46.044 20.517 1.00 23.82 242 PHE B O 1
ATOM 4764 N N . CYS B 1 240 ? 53.201 44.507 22.165 1.00 19.39 243 CYS B N 1
ATOM 4765 C CA . CYS B 1 240 ? 51.901 43.944 21.831 1.00 18.57 243 CYS B CA 1
ATOM 4766 C C . CYS B 1 240 ? 51.290 43.331 23.080 1.00 22.10 243 CYS B C 1
ATOM 4767 O O . CYS B 1 240 ? 51.996 42.970 24.028 1.00 17.81 243 CYS B O 1
ATOM 4770 N N . THR B 1 241 ? 49.966 43.214 23.073 1.00 19.02 244 THR B N 1
ATOM 4771 C CA . THR B 1 241 ? 49.279 42.583 24.191 1.00 17.81 244 THR B CA 1
ATOM 4772 C C . THR B 1 241 ? 49.333 41.060 24.068 1.00 16.20 244 THR B C 1
ATOM 4773 O O . THR B 1 241 ? 49.609 40.497 23.002 1.00 16.26 244 THR B O 1
ATOM 4777 N N . ILE B 1 242 ? 49.031 40.391 25.184 1.00 18.43 245 ILE B N 1
ATOM 4778 C CA . ILE B 1 242 ? 48.865 38.936 25.169 1.00 15.41 245 ILE B CA 1
ATOM 4779 C C . ILE B 1 242 ? 47.924 38.506 24.049 1.00 16.25 245 ILE B C 1
ATOM 4780 O O . ILE B 1 242 ? 48.204 37.555 23.295 1.00 16.61 245 ILE B O 1
ATOM 4785 N N . GLU B 1 243 ? 46.775 39.181 23.957 1.00 18.66 246 GLU B N 1
ATOM 4786 C CA . GLU B 1 243 ? 45.764 38.793 22.981 1.00 19.40 246 GLU B CA 1
ATOM 4787 C C . GLU B 1 243 ? 46.277 38.968 21.558 1.00 17.67 246 GLU B C 1
ATOM 4788 O O . GLU B 1 243 ? 46.010 38.125 20.692 1.00 17.10 246 GLU B O 1
ATOM 4794 N N . GLU B 1 244 ? 47.030 40.045 21.300 1.00 16.49 247 GLU B N 1
ATOM 4795 C CA . GLU B 1 244 ? 47.593 40.273 19.971 1.00 12.89 247 GLU B CA 1
ATOM 4796 C C . GLU B 1 244 ? 48.593 39.198 19.599 1.00 15.70 247 GLU B C 1
ATOM 4797 O O . GLU B 1 244 ? 48.587 38.718 18.465 1.00 16.42 247 GLU B O 1
ATOM 4803 N N . TYR B 1 245 ? 49.485 38.834 20.522 1.00 14.47 248 TYR B N 1
ATOM 4804 C CA . TYR B 1 245 ? 50.458 37.783 20.223 1.00 14.33 248 TYR B CA 1
ATOM 4805 C C . TYR B 1 245 ? 49.761 36.471 19.899 1.00 13.22 248 TYR B C 1
ATOM 4806 O O . TYR B 1 245 ? 50.133 35.776 18.936 1.00 14.76 248 TYR B O 1
ATOM 4815 N N . ILE B 1 246 ? 48.741 36.119 20.694 1.00 12.14 249 ILE B N 1
ATOM 4816 C CA . ILE B 1 246 ? 48.036 34.860 20.485 1.00 13.76 249 ILE B CA 1
ATOM 4817 C C . ILE B 1 246 ? 47.270 34.880 19.164 1.00 14.59 249 ILE B C 1
ATOM 4818 O O . ILE B 1 246 ? 47.255 33.883 18.420 1.00 13.63 249 ILE B O 1
ATOM 4823 N N . GLN B 1 247 ? 46.650 36.017 18.838 1.00 14.71 250 GLN B N 1
ATOM 4824 C CA . GLN B 1 247 ? 45.957 36.140 17.563 1.00 15.33 250 GLN B CA 1
ATOM 4825 C C . GLN B 1 247 ? 46.920 35.952 16.406 1.00 12.82 250 GLN B C 1
ATOM 4826 O O . GLN B 1 247 ? 46.580 35.310 15.405 1.00 15.07 250 GLN B O 1
ATOM 4832 N N . LEU B 1 248 ? 48.106 36.560 16.493 1.00 13.25 251 LEU B N 1
ATOM 4833 C CA . LEU B 1 248 ? 49.101 36.372 15.438 1.00 13.16 251 LEU B CA 1
ATOM 4834 C C . LEU B 1 248 ? 49.450 34.893 15.267 1.00 12.36 251 LEU B C 1
ATOM 4835 O O . LEU B 1 248 ? 49.480 34.367 14.139 1.00 12.23 251 LEU B O 1
ATOM 4840 N N . TRP B 1 249 ? 49.687 34.199 16.391 1.00 13.33 252 TRP B N 1
ATOM 4841 C CA . TRP B 1 249 ? 50.076 32.800 16.330 1.00 12.06 252 TRP B CA 1
ATOM 4842 C C . TRP B 1 249 ? 48.968 31.959 15.710 1.00 13.90 252 TRP B C 1
ATOM 4843 O O . TRP B 1 249 ? 49.224 31.119 14.835 1.00 11.53 252 TRP B O 1
ATOM 4854 N N . GLN B 1 250 ? 47.730 32.145 16.170 1.00 15.34 253 GLN B N 1
ATOM 4855 C CA . GLN B 1 250 ? 46.636 31.329 15.654 1.00 14.44 253 GLN B CA 1
ATOM 4856 C C . GLN B 1 250 ? 46.383 31.619 14.177 1.00 20.74 253 GLN B C 1
ATOM 4857 O O . GLN B 1 250 ? 46.170 30.685 13.386 1.00 15.28 253 GLN B O 1
ATOM 4863 N N . PHE B 1 251 ? 46.426 32.902 13.776 1.00 12.67 254 PHE B N 1
ATOM 4864 C CA . PHE B 1 251 ? 46.288 33.215 12.358 1.00 13.67 254 PHE B CA 1
ATOM 4865 C C . PHE B 1 251 ? 47.379 32.537 11.537 1.00 13.12 254 PHE B C 1
ATOM 4866 O O . PHE B 1 251 ? 47.101 31.934 10.482 1.00 13.68 254 PHE B O 1
ATOM 4874 N N . THR B 1 252 ? 48.620 32.599 12.020 1.00 12.87 255 THR B N 1
ATOM 4875 C CA . THR B 1 252 ? 49.753 32.057 11.264 1.00 11.24 255 THR B CA 1
ATOM 4876 C C . THR B 1 252 ? 49.624 30.550 11.090 1.00 11.34 255 THR B C 1
ATOM 4877 O O . THR B 1 252 ? 49.806 30.015 9.993 1.00 11.98 255 THR B O 1
ATOM 4881 N N . VAL B 1 253 ? 49.309 29.845 12.173 1.00 8.88 256 VAL B N 1
ATOM 4882 C CA . VAL B 1 253 ? 49.159 28.389 12.066 1.00 13.05 256 VAL B CA 1
ATOM 4883 C C . VAL B 1 253 ? 48.049 28.023 11.091 1.00 13.97 256 VAL B C 1
ATOM 4884 O O . VAL B 1 253 ? 48.208 27.137 10.239 1.00 12.88 256 VAL B O 1
ATOM 4888 N N . THR B 1 254 ? 46.879 28.649 11.252 1.00 12.00 257 THR B N 1
ATOM 4889 C CA . THR B 1 254 ? 45.739 28.301 10.413 1.00 11.52 257 THR B CA 1
ATOM 4890 C C . THR B 1 254 ? 45.978 28.672 8.952 1.00 11.44 257 THR B C 1
ATOM 4891 O O . THR B 1 254 ? 45.562 27.939 8.042 1.00 12.35 257 THR B O 1
ATOM 4895 N N . TYR B 1 255 ? 46.641 29.806 8.699 1.00 11.78 258 TYR B N 1
ATOM 4896 C CA . TYR B 1 255 ? 46.916 30.177 7.315 1.00 11.69 258 TYR B CA 1
ATOM 4897 C C . TYR B 1 255 ? 47.860 29.176 6.646 1.00 12.42 258 TYR B C 1
ATOM 4898 O O . TYR B 1 255 ? 47.629 28.756 5.502 1.00 13.86 258 TYR B O 1
ATOM 4907 N N . LEU B 1 256 ? 48.929 28.776 7.346 1.00 11.37 259 LEU B N 1
ATOM 4908 C CA . LEU B 1 256 ? 49.862 27.798 6.786 1.00 10.21 259 LEU B CA 1
ATOM 4909 C C . LEU B 1 256 ? 49.214 26.422 6.636 1.00 14.30 259 LEU B C 1
ATOM 4910 O O . LEU B 1 256 ? 49.309 25.796 5.572 1.00 12.25 259 LEU B O 1
ATOM 4915 N N . LYS B 1 257 ? 48.553 25.927 7.693 1.00 10.90 260 LYS B N 1
ATOM 4916 C CA . LYS B 1 257 ? 48.043 24.547 7.687 1.00 13.38 260 LYS B CA 1
ATOM 4917 C C . LYS B 1 257 ? 46.805 24.391 6.807 1.00 14.20 260 LYS B C 1
ATOM 4918 O O . LYS B 1 257 ? 46.680 23.412 6.047 1.00 14.73 260 LYS B O 1
ATOM 4924 N N . ASN B 1 258 ? 45.858 25.324 6.916 1.00 13.12 261 ASN B N 1
ATOM 4925 C CA . ASN B 1 258 ? 44.563 25.178 6.266 1.00 13.48 261 ASN B CA 1
ATOM 4926 C C . ASN B 1 258 ? 44.532 25.870 4.899 1.00 15.88 261 ASN B C 1
ATOM 4927 O O . ASN B 1 258 ? 44.257 25.228 3.886 1.00 19.49 261 ASN B O 1
ATOM 4932 N N . THR B 1 259 ? 44.826 27.172 4.858 1.00 13.24 262 THR B N 1
ATOM 4933 C CA . THR B 1 259 ? 44.721 27.919 3.608 1.00 13.10 262 THR B CA 1
ATOM 4934 C C . THR B 1 259 ? 45.765 27.479 2.598 1.00 11.08 262 THR B C 1
ATOM 4935 O O . THR B 1 259 ? 45.436 27.207 1.436 1.00 12.28 262 THR B O 1
ATOM 4939 N N . LEU B 1 260 ? 47.024 27.361 3.038 1.00 12.21 263 LEU B N 1
ATOM 4940 C CA . LEU B 1 260 ? 48.148 26.997 2.183 1.00 11.91 263 LEU B CA 1
ATOM 4941 C C . LEU B 1 260 ? 48.454 25.501 2.204 1.00 14.95 263 LEU B C 1
ATOM 4942 O O . LEU B 1 260 ? 49.369 25.063 1.494 1.00 14.90 263 LEU B O 1
ATOM 4947 N N . SER B 1 261 ? 47.712 24.717 2.987 1.00 13.10 264 SER B N 1
ATOM 4948 C CA . SER B 1 261 ? 47.822 23.250 3.015 1.00 13.74 264 SER B CA 1
ATOM 4949 C C . SER B 1 261 ? 49.260 22.773 3.175 1.00 11.83 264 SER B C 1
ATOM 4950 O O . SER B 1 261 ? 49.697 21.833 2.501 1.00 13.79 264 SER B O 1
ATOM 4953 N N . VAL B 1 262 ? 49.997 23.394 4.095 1.00 11.04 265 VAL B N 1
ATOM 4954 C CA . VAL B 1 262 ? 51.342 22.925 4.418 1.00 11.04 265 VAL B CA 1
ATOM 4955 C C . VAL B 1 262 ? 51.193 21.751 5.378 1.00 14.66 265 VAL B C 1
ATOM 4956 O O . VAL B 1 262 ? 50.777 21.924 6.530 1.00 14.71 265 VAL B O 1
ATOM 4960 N N . ASN B 1 263 ? 51.564 20.559 4.910 1.00 12.46 266 ASN B N 1
ATOM 4961 C CA . ASN B 1 263 ? 51.377 19.339 5.676 1.00 12.79 266 ASN B CA 1
ATOM 4962 C C . ASN B 1 263 ? 52.685 18.763 6.176 1.00 12.45 266 ASN B C 1
ATOM 4963 O O . ASN B 1 263 ? 52.677 17.691 6.796 1.00 12.68 266 ASN B O 1
ATOM 4968 N N . ASN B 1 264 ? 53.809 19.452 5.944 1.00 11.19 267 ASN B N 1
ATOM 4969 C CA . ASN B 1 264 ? 55.093 18.939 6.414 1.00 11.54 267 ASN B CA 1
ATOM 4970 C C . ASN B 1 264 ? 55.715 19.873 7.443 1.00 10.37 267 ASN B C 1
ATOM 4971 O O . ASN B 1 264 ? 56.916 20.181 7.376 1.00 10.53 267 ASN B O 1
ATOM 4976 N N . MET B 1 265 ? 54.901 20.334 8.400 1.00 9.27 268 MET B N 1
ATOM 4977 C CA . MET B 1 265 ? 55.370 21.295 9.405 1.00 9.79 268 MET B CA 1
ATOM 4978 C C . MET B 1 265 ? 54.860 20.919 10.786 1.00 14.33 268 MET B C 1
ATOM 4979 O O . MET B 1 265 ? 53.673 20.632 10.952 1.00 15.77 268 MET B O 1
ATOM 4984 N N . LEU B 1 266 ? 55.755 20.890 11.769 1.00 9.87 269 LEU B N 1
ATOM 4985 C CA . LEU B 1 266 ? 55.394 20.937 13.185 1.00 10.85 269 LEU B CA 1
ATOM 4986 C C . LEU B 1 266 ? 55.649 22.357 13.690 1.00 10.09 269 LEU B C 1
ATOM 4987 O O . LEU B 1 266 ? 56.472 23.084 13.129 1.00 11.08 269 LEU B O 1
ATOM 4992 N N . PHE B 1 267 ? 54.922 22.764 14.733 1.00 9.61 270 PHE B N 1
ATOM 4993 C CA . PHE B 1 267 ? 54.966 24.147 15.225 1.00 10.65 270 PHE B CA 1
ATOM 4994 C C . PHE B 1 267 ? 55.547 24.215 16.631 1.00 9.81 270 PHE B C 1
ATOM 4995 O O . PHE B 1 267 ? 55.113 23.477 17.534 1.00 10.30 270 PHE B O 1
ATOM 5003 N N . ALA B 1 268 ? 56.561 25.066 16.808 1.00 9.05 271 ALA B N 1
ATOM 5004 C CA . ALA B 1 268 ? 57.292 25.159 18.073 1.00 8.86 271 ALA B CA 1
ATOM 5005 C C . ALA B 1 268 ? 57.154 26.549 18.681 1.00 11.28 271 ALA B C 1
ATOM 5006 O O . ALA B 1 268 ? 57.424 27.546 18.009 1.00 10.65 271 ALA B O 1
ATOM 5008 N N . PHE B 1 269 ? 56.778 26.588 19.961 1.00 10.67 272 PHE B N 1
ATOM 5009 C CA . PHE B 1 269 ? 56.603 27.816 20.735 1.00 7.62 272 PHE B CA 1
ATOM 5010 C C . PHE B 1 269 ? 57.782 27.910 21.701 1.00 8.97 272 PHE B C 1
ATOM 5011 O O . PHE B 1 269 ? 58.067 26.947 22.429 1.00 14.67 272 PHE B O 1
ATOM 5019 N N . SER B 1 270 ? 58.443 29.070 21.762 1.00 9.32 273 SER B N 1
ATOM 5020 C CA . SER B 1 270 ? 59.644 29.202 22.587 1.00 9.42 273 SER B CA 1
ATOM 5021 C C . SER B 1 270 ? 59.855 30.626 23.056 1.00 9.94 273 SER B C 1
ATOM 5022 O O . SER B 1 270 ? 60.367 31.469 22.304 1.00 12.47 273 SER B O 1
ATOM 5025 N N . PRO B 1 271 ? 59.526 30.923 24.319 1.00 9.94 274 PRO B N 1
ATOM 5026 C CA . PRO B 1 271 ? 60.024 32.139 24.967 1.00 11.08 274 PRO B CA 1
ATOM 5027 C C . PRO B 1 271 ? 61.509 32.015 25.205 1.00 11.61 274 PRO B C 1
ATOM 5028 O O . PRO B 1 271 ? 62.108 30.961 24.933 1.00 11.55 274 PRO B O 1
ATOM 5032 N N . ASP B 1 272 ? 62.117 33.100 25.686 1.00 12.05 275 ASP B N 1
ATOM 5033 C CA . ASP B 1 272 ? 63.444 33.011 26.259 1.00 12.47 275 ASP B CA 1
ATOM 5034 C C . ASP B 1 272 ? 63.297 32.432 27.668 1.00 13.87 275 ASP B C 1
ATOM 5035 O O . ASP B 1 272 ? 62.518 31.491 27.864 1.00 14.41 275 ASP B O 1
ATOM 5040 N N . ASN B 1 273 ? 64.012 32.978 28.649 1.00 13.50 276 ASN B N 1
ATOM 5041 C CA . ASN B 1 273 ? 64.109 32.338 29.956 1.00 11.61 276 ASN B CA 1
ATOM 5042 C C . ASN B 1 273 ? 63.426 33.126 31.067 1.00 14.49 276 ASN B C 1
ATOM 5043 O O . ASN B 1 273 ? 63.674 32.863 32.247 1.00 15.74 276 ASN B O 1
ATOM 5048 N N . ARG B 1 274 ? 62.541 34.052 30.717 1.00 15.11 277 ARG B N 1
ATOM 5049 C CA . ARG B 1 274 ? 61.998 35.006 31.678 1.00 13.10 277 ARG B CA 1
ATOM 5050 C C . ARG B 1 274 ? 60.675 34.500 32.258 1.00 14.12 277 ARG B C 1
ATOM 5051 O O . ARG B 1 274 ? 59.638 35.156 32.178 1.00 13.74 277 ARG B O 1
ATOM 5059 N N . PHE B 1 275 ? 60.737 33.296 32.833 1.00 14.49 278 PHE B N 1
ATOM 5060 C CA . PHE B 1 275 ? 59.615 32.736 33.568 1.00 14.99 278 PHE B CA 1
ATOM 5061 C C . PHE B 1 275 ? 60.125 31.824 34.678 1.00 13.78 278 PHE B C 1
ATOM 5062 O O . PHE B 1 275 ? 61.194 31.210 34.568 1.00 16.55 278 PHE B O 1
ATOM 5070 N N . PHE B 1 276 ? 59.309 31.681 35.718 1.00 15.01 279 PHE B N 1
ATOM 5071 C CA . PHE B 1 276 ? 59.656 30.814 36.830 1.00 14.65 279 PHE B CA 1
ATOM 5072 C C . PHE B 1 276 ? 58.521 29.888 37.213 1.00 14.93 279 PHE B C 1
ATOM 5073 O O . PHE B 1 276 ? 58.597 29.231 38.263 1.00 19.43 279 PHE B O 1
ATOM 5081 N N . SER B 1 277 ? 57.482 29.814 36.399 1.00 15.75 280 SER B N 1
ATOM 5082 C CA . SER B 1 277 ? 56.281 29.100 36.788 1.00 18.73 280 SER B CA 1
ATOM 5083 C C . SER B 1 277 ? 55.554 28.668 35.527 1.00 15.67 280 SER B C 1
ATOM 5084 O O . SER B 1 277 ? 55.722 29.258 34.451 1.00 17.20 280 SER B O 1
ATOM 5087 N N . GLU B 1 278 ? 54.748 27.610 35.675 1.00 16.43 281 GLU B N 1
ATOM 5088 C CA . GLU B 1 278 ? 53.921 27.187 34.551 1.00 15.02 281 GLU B CA 1
ATOM 5089 C C . GLU B 1 278 ? 53.031 28.329 34.079 1.00 13.93 281 GLU B C 1
ATOM 5090 O O . GLU B 1 278 ? 52.873 28.548 32.871 1.00 15.75 281 GLU B O 1
ATOM 5096 N N . SER B 1 279 ? 52.469 29.106 35.013 1.00 19.04 282 SER B N 1
ATOM 5097 C CA . SER B 1 279 ? 51.556 30.162 34.590 1.00 18.47 282 SER B CA 1
ATOM 5098 C C . SER B 1 279 ? 52.276 31.227 33.772 1.00 22.42 282 SER B C 1
ATOM 5099 O O . SER B 1 279 ? 51.733 31.719 32.777 1.00 20.54 282 SER B O 1
ATOM 5102 N N . GLU B 1 280 ? 53.506 31.577 34.156 1.00 16.40 283 GLU B N 1
ATOM 5103 C CA . GLU B 1 280 ? 54.222 32.574 33.368 1.00 15.80 283 GLU B CA 1
ATOM 5104 C C . GLU B 1 280 ? 54.713 32.000 32.042 1.00 18.46 283 GLU B C 1
ATOM 5105 O O . GLU B 1 280 ? 54.734 32.720 31.039 1.00 16.74 283 GLU B O 1
ATOM 5111 N N . TYR B 1 281 ? 55.083 30.715 31.992 1.00 15.34 284 TYR B N 1
ATOM 5112 C CA . TYR B 1 281 ? 55.422 30.128 30.689 1.00 15.49 284 TYR B CA 1
ATOM 5113 C C . TYR B 1 281 ? 54.225 30.161 29.747 1.00 12.28 284 TYR B C 1
ATOM 5114 O O . TYR B 1 281 ? 54.386 30.336 28.526 1.00 14.89 284 TYR B O 1
ATOM 5123 N N . LEU B 1 282 ? 53.009 29.944 30.280 1.00 13.53 285 LEU B N 1
ATOM 5124 C CA . LEU B 1 282 ? 51.797 29.868 29.465 1.00 16.88 285 LEU B CA 1
ATOM 5125 C C . LEU B 1 282 ? 51.142 31.228 29.196 1.00 13.71 285 LEU B C 1
ATOM 5126 O O . LEU B 1 282 ? 50.101 31.283 28.516 1.00 17.08 285 LEU B O 1
ATOM 5131 N N . ALA B 1 283 ? 51.737 32.314 29.685 1.00 15.38 286 ALA B N 1
ATOM 5132 C CA . ALA B 1 283 ? 51.087 33.615 29.614 1.00 16.47 286 ALA B CA 1
ATOM 5133 C C . ALA B 1 283 ? 50.663 33.977 28.186 1.00 16.27 286 ALA B C 1
ATOM 5134 O O . ALA B 1 283 ? 49.544 34.465 27.977 1.00 17.89 286 ALA B O 1
ATOM 5136 N N . ARG B 1 284 ? 51.536 33.745 27.192 1.00 15.63 287 ARG B N 1
ATOM 5137 C CA . ARG B 1 284 ? 51.216 34.054 25.795 1.00 14.81 287 ARG B CA 1
ATOM 5138 C C . ARG B 1 284 ? 51.107 32.801 24.936 1.00 15.24 287 ARG B C 1
ATOM 5139 O O . ARG B 1 284 ? 51.255 32.878 23.708 1.00 16.73 287 ARG B O 1
ATOM 5147 N N . TYR B 1 285 ? 50.848 31.650 25.566 1.00 15.77 288 TYR B N 1
ATOM 5148 C CA . TYR B 1 285 ? 50.714 30.395 24.836 1.00 13.43 288 TYR B CA 1
ATOM 5149 C C . TYR B 1 285 ? 49.398 30.377 24.073 1.00 13.46 288 TYR B C 1
ATOM 5150 O O . TYR B 1 285 ? 48.334 30.658 24.657 1.00 14.44 288 TYR B O 1
ATOM 5159 N N . PRO B 1 286 ? 49.419 30.050 22.780 1.00 16.99 289 PRO B N 1
ATOM 5160 C CA . PRO B 1 286 ? 48.215 30.172 21.951 1.00 11.95 289 PRO B CA 1
ATOM 5161 C C . PRO B 1 286 ? 47.274 28.986 22.044 1.00 19.49 289 PRO B C 1
ATOM 5162 O O . PRO B 1 286 ? 46.190 29.025 21.449 1.00 19.82 289 PRO B O 1
ATOM 5166 N N . GLY B 1 287 ? 47.644 27.937 22.774 1.00 12.87 290 GLY B N 1
ATOM 5167 C CA . GLY B 1 287 ? 46.708 26.856 22.966 1.00 14.11 290 GLY B CA 1
ATOM 5168 C C . GLY B 1 287 ? 47.206 25.535 22.434 1.00 15.83 290 GLY B C 1
ATOM 5169 O O . GLY B 1 287 ? 47.997 25.499 21.494 1.00 17.05 290 GLY B O 1
ATOM 5170 N N . ASP B 1 288 ? 46.734 24.438 23.034 1.00 13.04 291 ASP B N 1
ATOM 5171 C CA . ASP B 1 288 ? 47.226 23.109 22.663 1.00 15.15 291 ASP B CA 1
ATOM 5172 C C . ASP B 1 288 ? 46.931 22.774 21.198 1.00 17.17 291 ASP B C 1
ATOM 5173 O O . ASP B 1 288 ? 47.626 21.938 20.598 1.00 17.49 291 ASP B O 1
ATOM 5178 N N . ASP B 1 289 ? 45.893 23.381 20.611 1.00 14.91 292 ASP B N 1
ATOM 5179 C CA . ASP B 1 289 ? 45.577 23.133 19.203 1.00 15.80 292 ASP B CA 1
ATOM 5180 C C . ASP B 1 289 ? 46.542 23.823 18.237 1.00 13.67 292 ASP B C 1
ATOM 5181 O O . ASP B 1 289 ? 46.421 23.603 17.028 1.00 17.00 292 ASP B O 1
ATOM 5186 N N . PHE B 1 290 ? 47.500 24.623 18.725 1.00 13.79 293 PHE B N 1
ATOM 5187 C CA . PHE B 1 290 ? 48.384 25.409 17.873 1.00 12.75 293 PHE B CA 1
ATOM 5188 C C . PHE B 1 290 ? 49.865 25.149 18.072 1.00 12.19 293 PHE B C 1
ATOM 5189 O O . PHE B 1 290 ? 50.676 25.736 17.343 1.00 15.26 293 PHE B O 1
ATOM 5197 N N . VAL B 1 291 ? 50.246 24.274 18.999 1.00 12.48 294 VAL B N 1
ATOM 5198 C CA . VAL B 1 291 ? 51.647 24.067 19.339 1.00 12.67 294 VAL B CA 1
ATOM 5199 C C . VAL B 1 291 ? 51.924 22.575 19.423 1.00 10.77 294 VAL B C 1
ATOM 5200 O O . VAL B 1 291 ? 51.190 21.851 20.109 1.00 13.64 294 VAL B O 1
ATOM 5204 N N . ASP B 1 292 ? 52.989 22.120 18.731 1.00 11.70 295 ASP B N 1
ATOM 5205 C CA . ASP B 1 292 ? 53.484 20.742 18.827 1.00 13.23 295 ASP B CA 1
ATOM 5206 C C . ASP B 1 292 ? 54.673 20.596 19.775 1.00 12.76 295 ASP B C 1
ATOM 5207 O O . ASP B 1 292 ? 54.794 19.571 20.475 1.00 12.43 295 ASP B O 1
ATOM 5212 N N . ILE B 1 293 ? 55.593 21.555 19.719 1.00 11.17 296 ILE B N 1
ATOM 5213 C CA . ILE B 1 293 ? 56.824 21.544 20.503 1.00 9.00 296 ILE B CA 1
ATOM 5214 C C . ILE B 1 293 ? 56.775 22.713 21.479 1.00 9.34 296 ILE B C 1
ATOM 5215 O O . ILE B 1 293 ? 56.574 23.870 21.071 1.00 10.21 296 ILE B O 1
ATOM 5220 N N . MET B 1 294 ? 56.951 22.410 22.766 1.00 9.84 297 MET B N 1
ATOM 5221 C CA . MET B 1 294 ? 57.078 23.446 23.803 1.00 10.14 297 MET B CA 1
ATOM 5222 C C . MET B 1 294 ? 58.566 23.630 24.049 1.00 12.05 297 MET B C 1
ATOM 5223 O O . MET B 1 294 ? 59.238 22.730 24.573 1.00 13.18 297 MET B O 1
ATOM 5228 N N . GLY B 1 295 ? 59.080 24.806 23.705 1.00 10.25 298 GLY B N 1
ATOM 5229 C CA . GLY B 1 295 ? 60.489 25.087 23.817 1.00 12.22 298 GLY B CA 1
ATOM 5230 C C . GLY B 1 295 ? 60.755 26.273 24.736 1.00 10.36 298 GLY B C 1
ATOM 5231 O O . GLY B 1 295 ? 59.842 26.924 25.253 1.00 12.13 298 GLY B O 1
ATOM 5232 N N . MET B 1 296 ? 62.040 26.520 24.943 1.00 11.29 299 MET B N 1
ATOM 5233 C CA . MET B 1 296 ? 62.513 27.755 25.548 1.00 10.89 299 MET B CA 1
ATOM 5234 C C . MET B 1 296 ? 63.941 27.952 25.054 1.00 13.95 299 MET B C 1
ATOM 5235 O O . MET B 1 296 ? 64.624 26.987 24.714 1.00 11.49 299 MET B O 1
ATOM 5240 N N . ASP B 1 297 ? 64.378 29.200 25.002 1.00 10.23 300 ASP B N 1
ATOM 5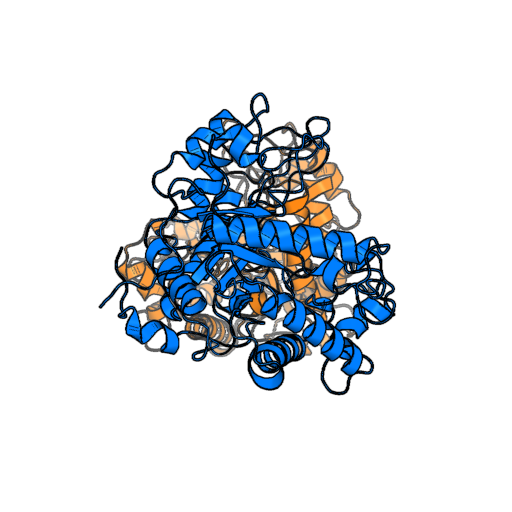241 C CA . ASP B 1 297 ? 65.769 29.536 24.730 1.00 10.57 300 ASP B CA 1
ATOM 5242 C C . ASP B 1 297 ? 66.440 29.975 26.028 1.00 15.90 300 ASP B C 1
ATOM 5243 O O . ASP B 1 297 ? 65.825 30.651 26.856 1.00 15.37 300 ASP B O 1
ATOM 5248 N N . ASN B 1 298 ? 67.696 29.570 26.232 1.00 12.21 301 ASN B N 1
ATOM 5249 C CA . ASN B 1 298 ? 68.362 29.951 27.481 1.00 10.33 301 ASN B CA 1
ATOM 5250 C C . ASN B 1 298 ? 69.859 30.090 27.246 1.00 12.52 301 ASN B C 1
ATOM 5251 O O . ASN B 1 298 ? 70.591 29.085 27.243 1.00 15.64 301 ASN B O 1
ATOM 5256 N N . TYR B 1 299 ? 70.309 31.332 27.115 1.00 12.25 302 TYR B N 1
ATOM 5257 C CA . TYR B 1 299 ? 71.712 31.677 27.252 1.00 13.65 302 TYR B CA 1
ATOM 5258 C C . TYR B 1 299 ? 72.003 32.324 28.596 1.00 12.37 302 TYR B C 1
ATOM 5259 O O . TYR B 1 299 ? 73.059 32.072 29.174 1.00 15.90 302 TYR B O 1
ATOM 5268 N N . GLY B 1 300 ? 71.074 33.133 29.120 1.00 13.26 303 GLY B N 1
ATOM 5269 C CA . GLY B 1 300 ? 71.395 33.956 30.284 1.00 16.42 303 GLY B CA 1
ATOM 5270 C C . GLY B 1 300 ? 71.781 33.160 31.520 1.00 16.87 303 GLY B C 1
ATOM 5271 O O . GLY B 1 300 ? 72.686 33.554 32.264 1.00 17.92 303 GLY B O 1
ATOM 5272 N N . ASP B 1 301 ? 71.072 32.061 31.788 1.00 14.49 304 ASP B N 1
ATOM 5273 C CA . ASP B 1 301 ? 71.348 31.294 32.995 1.00 17.08 304 ASP B CA 1
ATOM 5274 C C . ASP B 1 301 ? 72.669 30.546 32.919 1.00 15.56 304 ASP B C 1
ATOM 5275 O O . ASP B 1 301 ? 73.164 30.084 33.955 1.00 16.51 304 ASP B O 1
ATOM 5280 N N . PHE B 1 302 ? 73.266 30.444 31.730 1.00 16.93 305 PHE B N 1
ATOM 5281 C CA . PHE B 1 302 ? 74.562 29.807 31.556 1.00 15.34 305 PHE B CA 1
ATOM 5282 C C . PHE B 1 302 ? 75.705 30.801 31.400 1.00 21.08 305 PHE B C 1
ATOM 5283 O O . PHE B 1 302 ? 76.861 30.376 31.341 1.00 18.54 305 PHE B O 1
ATOM 5291 N N . ASN B 1 303 ? 75.425 32.110 31.369 1.00 18.60 306 ASN B N 1
ATOM 5292 C CA . ASN B 1 303 ? 76.444 33.108 31.032 1.00 15.85 306 ASN B CA 1
ATOM 5293 C C . ASN B 1 303 ? 77.199 33.518 32.296 1.00 18.64 306 ASN B C 1
ATOM 5294 O O . ASN B 1 303 ? 76.983 34.588 32.886 1.00 18.93 306 ASN B O 1
ATOM 5299 N N . ASN B 1 304 ? 78.135 32.653 32.707 1.00 19.22 307 ASN B N 1
ATOM 5300 C CA . ASN B 1 304 ? 78.970 32.892 33.894 1.00 24.63 307 ASN B CA 1
ATOM 5301 C C . ASN B 1 304 ? 78.124 33.158 35.138 1.00 19.22 307 ASN B C 1
ATOM 5302 O O . ASN B 1 304 ? 78.390 34.084 35.906 1.00 23.51 307 ASN B O 1
ATOM 5307 N N . GLN B 1 305 ? 77.102 32.332 35.348 1.00 18.57 308 GLN B N 1
ATOM 5308 C CA . GLN B 1 305 ? 76.215 32.509 36.492 1.00 18.85 308 GLN B CA 1
ATOM 5309 C C . GLN B 1 305 ? 76.383 31.398 37.519 1.00 19.46 308 GLN B C 1
ATOM 5310 O O . GLN B 1 305 ? 75.588 31.304 38.464 1.00 19.68 308 GLN B O 1
ATOM 5316 N N . GLY B 1 306 ? 77.405 30.561 37.370 1.00 25.07 309 GLY B N 1
ATOM 5317 C CA . GLY B 1 306 ? 77.674 29.555 38.375 1.00 23.59 309 GLY B CA 1
ATOM 5318 C C . GLY B 1 306 ? 76.592 28.488 38.478 1.00 19.99 309 GLY B C 1
ATOM 5319 O O . GLY B 1 306 ? 75.728 28.342 37.622 1.00 20.46 309 GLY B O 1
ATOM 5320 N N . GLN B 1 307 ? 76.663 27.729 39.576 1.00 22.51 310 GLN B N 1
ATOM 5321 C CA . GLN B 1 307 ? 75.704 26.646 39.772 1.00 20.47 310 GLN B CA 1
ATOM 5322 C C . GLN B 1 307 ? 74.294 27.175 40.012 1.00 19.95 310 GLN B C 1
ATOM 5323 O O . GLN B 1 307 ? 73.318 26.514 39.650 1.00 20.86 310 GLN B O 1
ATOM 5329 N N . ALA B 1 308 ? 74.158 28.363 40.608 1.00 20.35 311 ALA B N 1
ATOM 5330 C CA . ALA B 1 308 ? 72.825 28.944 40.748 1.00 19.89 311 ALA B CA 1
ATOM 5331 C C . ALA B 1 308 ? 72.152 29.102 39.388 1.00 18.57 311 ALA B C 1
ATOM 5332 O O . ALA B 1 308 ? 70.953 28.829 39.238 1.00 20.32 311 ALA B O 1
ATOM 5334 N N . GLY B 1 309 ? 72.898 29.547 38.377 1.00 18.16 312 GLY B N 1
ATOM 5335 C CA . GLY B 1 309 ? 72.313 29.667 37.052 1.00 17.21 312 GLY B CA 1
ATOM 5336 C C . GLY B 1 309 ? 71.984 28.317 36.450 1.00 16.38 312 GLY B C 1
ATOM 5337 O O . GLY B 1 309 ? 70.946 28.157 35.801 1.00 16.28 312 GLY B O 1
ATOM 5338 N N . VAL B 1 310 ? 72.846 27.319 36.683 1.00 16.87 313 VAL B N 1
ATOM 5339 C CA . VAL B 1 310 ? 72.538 25.963 36.209 1.00 16.46 313 VAL B CA 1
ATOM 5340 C C . VAL B 1 310 ? 71.226 25.488 36.820 1.00 18.78 313 VAL B C 1
ATOM 5341 O O . VAL B 1 310 ? 70.403 24.851 36.160 1.00 16.84 313 VAL B O 1
ATOM 5345 N N . GLU B 1 311 ? 71.025 25.774 38.109 1.00 20.20 314 GLU B N 1
ATOM 5346 C CA . GLU B 1 311 ? 69.790 25.375 38.777 1.00 18.48 314 GLU B CA 1
ATOM 5347 C C . GLU B 1 311 ? 68.580 26.111 38.207 1.00 19.17 314 GLU B C 1
ATOM 5348 O O . GLU B 1 311 ? 67.528 25.502 37.986 1.00 17.79 314 GLU B O 1
ATOM 5354 N N . ARG B 1 312 ? 68.696 27.423 37.966 1.00 16.54 315 ARG B N 1
ATOM 5355 C CA . ARG B 1 312 ? 67.599 28.127 37.294 1.00 15.71 315 ARG B CA 1
ATOM 5356 C C . ARG B 1 312 ? 67.275 27.490 35.947 1.00 15.13 315 ARG B C 1
ATOM 5357 O O . ARG B 1 312 ? 66.100 27.349 35.587 1.00 17.49 315 ARG B O 1
ATOM 5365 N N . ALA B 1 313 ? 68.303 27.143 35.170 1.00 14.34 316 ALA B N 1
ATOM 5366 C CA . ALA B 1 313 ? 68.065 26.595 33.839 1.00 14.02 316 ALA B CA 1
ATOM 5367 C C . ALA B 1 313 ? 67.352 25.257 33.939 1.00 14.50 316 ALA B C 1
ATOM 5368 O O . ALA B 1 313 ? 66.423 24.978 33.174 1.00 16.22 316 ALA B O 1
ATOM 5370 N N . ASN B 1 314 ? 67.735 24.443 34.923 1.00 15.01 317 ASN B N 1
ATOM 5371 C CA . ASN B 1 314 ? 67.091 23.138 35.090 1.00 14.36 317 ASN B CA 1
ATOM 5372 C C . ASN B 1 314 ? 65.649 23.298 35.556 1.00 15.70 317 ASN B C 1
ATOM 5373 O O . ASN B 1 314 ? 64.751 22.611 35.056 1.00 16.33 317 ASN B O 1
ATOM 5378 N N . GLN B 1 315 ? 65.395 24.224 36.484 1.00 17.88 318 GLN B N 1
ATOM 5379 C CA . GLN B 1 315 ? 64.034 24.395 36.993 1.00 15.02 318 GLN B CA 1
ATOM 5380 C C . GLN B 1 315 ? 63.109 24.908 35.904 1.00 15.97 318 GLN B C 1
ATOM 5381 O O . GLN B 1 315 ? 61.962 24.450 35.797 1.00 17.35 318 GLN B O 1
ATOM 5387 N N . LYS B 1 316 ? 63.589 25.858 35.080 1.00 13.82 319 LYS B N 1
ATOM 5388 C CA . LYS B 1 316 ? 62.769 26.359 33.991 1.00 12.78 319 LYS B CA 1
ATOM 5389 C C . LYS B 1 316 ? 62.527 25.268 32.943 1.00 14.02 319 LYS B C 1
ATOM 5390 O O . LYS B 1 316 ? 61.397 25.113 32.449 1.00 13.74 319 LYS B O 1
ATOM 5396 N N . LEU B 1 317 ? 63.566 24.480 32.605 1.00 12.98 320 LEU B N 1
ATOM 5397 C CA . LEU B 1 317 ? 63.357 23.429 31.609 1.00 12.51 320 LEU B CA 1
ATOM 5398 C C . LEU B 1 317 ? 62.460 22.330 32.162 1.00 15.42 320 LEU B C 1
ATOM 5399 O O . LEU B 1 317 ? 61.743 21.682 31.389 1.00 16.51 320 LEU B O 1
ATOM 5404 N N . LYS B 1 318 ? 62.459 22.124 33.498 1.00 14.42 321 LYS B N 1
ATOM 5405 C CA . LYS B 1 318 ? 61.565 21.119 34.074 1.00 15.08 321 LYS B CA 1
ATOM 5406 C C . LYS B 1 318 ? 60.105 21.553 33.964 1.00 18.02 321 LYS B C 1
ATOM 5407 O O . LYS B 1 318 ? 59.213 20.712 33.768 1.00 17.60 321 LYS B O 1
ATOM 5413 N N . ILE B 1 319 ? 59.844 22.866 34.078 1.00 14.17 322 ILE B N 1
ATOM 5414 C CA . ILE B 1 319 ? 58.504 23.385 33.819 1.00 15.78 322 ILE B CA 1
ATOM 5415 C C . ILE B 1 319 ? 58.066 23.022 32.408 1.00 15.90 322 ILE B C 1
ATOM 5416 O O . ILE B 1 319 ? 56.960 22.498 32.193 1.00 15.43 322 ILE B O 1
ATOM 5421 N N . VAL B 1 320 ? 58.915 23.332 31.418 1.00 14.70 323 VAL B N 1
ATOM 5422 C CA . VAL B 1 320 ? 58.582 23.011 30.036 1.00 13.75 323 VAL B CA 1
ATOM 5423 C C . VAL B 1 320 ? 58.346 21.517 29.897 1.00 13.17 323 VAL B C 1
ATOM 5424 O O . VAL B 1 320 ? 57.399 21.082 29.232 1.00 14.30 323 VAL B O 1
ATOM 5428 N N . SER B 1 321 ? 59.241 20.715 30.482 1.00 13.26 324 SER B N 1
ATOM 5429 C CA . SER B 1 321 ? 59.160 19.263 30.360 1.00 16.43 324 SER B CA 1
ATOM 5430 C C . SER B 1 321 ? 57.885 18.730 31.004 1.00 18.54 324 SER B C 1
ATOM 5431 O O . SER B 1 321 ? 57.208 17.859 30.436 1.00 14.47 324 SER B O 1
ATOM 5434 N N . ASP B 1 322 ? 57.518 19.273 32.170 1.00 13.23 325 ASP B N 1
ATOM 5435 C CA . ASP B 1 322 ? 56.285 18.860 32.828 1.00 13.97 325 ASP B CA 1
ATOM 5436 C C . ASP B 1 322 ? 55.062 19.195 31.988 1.00 20.43 325 ASP B C 1
ATOM 5437 O O . ASP B 1 322 ? 54.146 18.369 31.855 1.00 18.58 325 ASP B O 1
ATOM 5442 N N . LEU B 1 323 ? 55.008 20.422 31.452 1.00 15.88 326 LEU B N 1
ATOM 5443 C CA . LEU B 1 323 ? 53.878 20.804 30.617 1.00 17.32 326 LEU B CA 1
ATOM 5444 C C . LEU B 1 323 ? 53.799 19.931 29.367 1.00 17.29 326 LEU B C 1
ATOM 5445 O O . LEU B 1 323 ? 52.699 19.548 28.952 1.00 18.22 326 LEU B O 1
ATOM 5450 N N . ALA B 1 324 ? 54.954 19.591 28.755 1.00 13.94 327 ALA B N 1
ATOM 5451 C CA . ALA B 1 324 ? 54.938 18.706 27.581 1.00 14.98 327 ALA B CA 1
ATOM 5452 C C . ALA B 1 324 ? 54.429 17.309 27.943 1.00 16.37 327 ALA B C 1
ATOM 5453 O O . ALA B 1 324 ? 53.705 16.674 27.164 1.00 15.44 327 ALA B O 1
ATOM 5455 N N . GLU B 1 325 ? 54.802 16.806 29.126 1.00 14.81 328 GLU B N 1
ATOM 5456 C CA . GLU B 1 325 ? 54.262 15.522 29.580 1.00 14.45 328 GLU B CA 1
ATOM 5457 C C . GLU B 1 325 ? 52.744 15.588 29.750 1.00 18.87 328 GLU B C 1
ATOM 5458 O O . GLU B 1 325 ? 52.015 14.698 29.292 1.00 20.80 328 GLU B O 1
ATOM 5464 N N . GLU B 1 326 ? 52.247 16.665 30.355 1.00 18.86 329 GLU B N 1
ATOM 5465 C CA . GLU B 1 326 ? 50.820 16.789 30.639 1.00 19.21 329 GLU B CA 1
ATOM 5466 C C . GLU B 1 326 ? 49.998 16.950 29.358 1.00 20.91 329 GLU B C 1
ATOM 5467 O O . GLU B 1 326 ? 48.910 16.376 29.233 1.00 19.98 329 GLU B O 1
ATOM 5473 N N . ARG B 1 327 ? 50.503 17.714 28.386 1.00 19.27 330 ARG B N 1
ATOM 5474 C CA . ARG B 1 327 ? 49.724 18.084 27.215 1.00 16.88 330 ARG B CA 1
ATOM 5475 C C . ARG B 1 327 ? 50.095 17.284 25.979 1.00 17.84 330 ARG B C 1
ATOM 5476 O O . ARG B 1 327 ? 49.595 17.586 24.891 1.00 18.19 330 ARG B O 1
ATOM 5484 N N . VAL B 1 328 ? 50.906 16.240 26.140 1.00 18.54 331 VAL B N 1
ATOM 5485 C CA . VAL B 1 328 ? 51.343 15.381 25.043 1.00 21.12 331 VAL B CA 1
ATOM 5486 C C . VAL B 1 328 ? 52.011 16.199 23.941 1.00 15.72 331 VAL B C 1
ATOM 5487 O O . VAL B 1 328 ? 51.639 16.130 22.755 1.00 14.48 331 VAL B O 1
ATOM 5491 N N . LYS B 1 329 ? 53.020 16.974 24.328 1.00 16.49 332 LYS B N 1
ATOM 5492 C CA . LYS B 1 329 ? 53.834 17.760 23.410 1.00 14.20 332 LYS B CA 1
ATOM 5493 C C . LYS B 1 329 ? 55.268 17.265 23.505 1.00 14.76 332 LYS B C 1
ATOM 5494 O O . LYS B 1 329 ? 55.616 16.453 24.363 1.00 15.72 332 LYS B O 1
ATOM 5500 N N . ILE B 1 330 ? 56.122 17.809 22.654 1.00 13.15 333 ILE B N 1
ATOM 5501 C CA . ILE B 1 330 ? 57.549 17.534 22.719 1.00 9.84 333 ILE B CA 1
ATOM 5502 C C . ILE B 1 330 ? 58.184 18.743 23.387 1.00 13.22 333 ILE B C 1
ATOM 5503 O O . ILE B 1 330 ? 57.948 19.870 22.949 1.00 13.70 333 ILE B O 1
ATOM 5508 N N . ALA B 1 331 ? 58.997 18.525 24.429 1.00 12.62 334 ALA B N 1
ATOM 5509 C CA . ALA B 1 331 ? 59.747 19.627 25.043 1.00 11.47 334 ALA B CA 1
ATOM 5510 C C . ALA B 1 331 ? 61.125 19.790 24.409 1.00 12.30 334 ALA B C 1
ATOM 5511 O O . ALA B 1 331 ? 61.700 18.835 23.871 1.00 12.52 334 ALA B O 1
ATOM 5513 N N . SER B 1 332 ? 61.681 21.009 24.498 1.00 9.75 335 SER B N 1
ATOM 5514 C CA . SER B 1 332 ? 63.002 21.269 23.917 1.00 9.64 335 SER B CA 1
ATOM 5515 C C . SER B 1 332 ? 63.616 22.525 24.515 1.00 9.96 335 SER B C 1
ATOM 5516 O O . SER B 1 332 ? 62.911 23.490 24.840 1.00 13.46 335 SER B O 1
ATOM 5519 N N . LEU B 1 333 ? 64.949 22.504 24.658 1.00 10.86 336 LEU B N 1
ATOM 5520 C CA . LEU B 1 333 ? 65.760 23.714 24.815 1.00 10.61 336 LEU B CA 1
ATOM 5521 C C . LEU B 1 333 ? 66.156 24.131 23.399 1.00 11.82 336 LEU B C 1
ATOM 5522 O O . LEU B 1 333 ? 67.147 23.667 22.835 1.00 12.00 336 LEU B O 1
ATOM 5527 N N . THR B 1 334 ? 65.337 24.990 22.796 1.00 9.99 337 THR B N 1
ATOM 5528 C CA . THR B 1 334 ? 65.461 25.263 21.357 1.00 9.65 337 THR B CA 1
ATOM 5529 C C . THR B 1 334 ? 66.696 26.095 20.988 1.00 8.21 337 THR B C 1
ATOM 5530 O O . THR B 1 334 ? 67.122 26.053 19.821 1.00 11.45 337 THR B O 1
ATOM 5534 N N . GLU B 1 335 ? 67.285 26.819 21.941 1.00 9.43 338 GLU B N 1
ATOM 5535 C CA . GLU B 1 335 ? 68.552 27.500 21.699 1.00 10.43 338 GLU B CA 1
ATOM 5536 C C . GLU B 1 335 ? 69.297 27.553 23.007 1.00 12.90 338 GLU B C 1
ATOM 5537 O O . GLU B 1 335 ? 68.698 27.828 24.050 1.00 12.02 338 GLU B O 1
ATOM 5543 N N . THR B 1 336 ? 70.609 27.356 22.930 1.00 11.69 339 THR B N 1
ATOM 5544 C CA . THR B 1 336 ? 71.448 27.523 24.097 1.00 12.83 339 THR B CA 1
ATOM 5545 C C . THR B 1 336 ? 72.901 27.644 23.654 1.00 17.04 339 THR B C 1
ATOM 5546 O O . THR B 1 336 ? 73.230 27.589 22.461 1.00 15.34 339 THR B O 1
ATOM 5550 N N . GLY B 1 337 ? 73.776 27.809 24.643 1.00 16.53 340 GLY B N 1
ATOM 5551 C CA . GLY B 1 337 ? 75.186 27.938 24.362 1.00 17.67 340 GLY B CA 1
ATOM 5552 C C . GLY B 1 337 ? 75.844 28.964 25.258 1.00 14.04 340 GLY B C 1
ATOM 5553 O O . GLY B 1 337 ? 75.180 29.766 25.937 1.00 21.00 340 GLY B O 1
ATOM 5554 N N . TYR B 1 338 ? 77.159 28.950 25.250 1.00 14.81 341 TYR B N 1
ATOM 5555 C CA . TYR B 1 338 ? 77.947 29.994 25.898 1.00 18.68 341 TYR B CA 1
ATOM 5556 C C . TYR B 1 338 ? 78.964 30.464 24.866 1.00 22.62 341 TYR B C 1
ATOM 5557 O O . TYR B 1 338 ? 79.840 29.690 24.467 1.00 23.20 341 TYR B O 1
ATOM 5566 N N . PHE B 1 339 ? 78.818 31.708 24.404 1.00 21.66 342 PHE B N 1
ATOM 5567 C CA . PHE B 1 339 ? 79.607 32.220 23.285 1.00 18.00 342 PHE B CA 1
ATOM 5568 C C . PHE B 1 339 ? 80.986 32.650 23.750 1.00 27.23 342 PHE B C 1
ATOM 5569 O O . PHE B 1 339 ? 81.120 33.513 24.629 1.00 24.78 342 PHE B O 1
ATOM 5577 N N . VAL B 1 340 ? 82.012 32.078 23.126 1.00 25.35 343 VAL B N 1
ATOM 5578 C CA . VAL B 1 340 ? 83.401 32.382 23.438 1.00 23.35 343 VAL B CA 1
ATOM 5579 C C . VAL B 1 340 ? 84.033 33.068 22.237 1.00 32.99 343 VAL B C 1
ATOM 5580 O O . VAL B 1 340 ? 83.945 32.567 21.111 1.00 24.88 343 VAL B O 1
ATOM 5584 N N . THR B 1 341 ? 84.668 34.214 22.484 1.00 34.81 344 THR B N 1
ATOM 5585 C CA . THR B 1 341 ? 85.499 34.913 21.508 1.00 38.91 344 THR B CA 1
ATOM 5586 C C . THR B 1 341 ? 86.891 35.019 22.115 1.00 43.11 344 THR B C 1
ATOM 5587 O O . THR B 1 341 ? 87.058 35.635 23.172 1.00 37.26 344 THR B O 1
ATOM 5591 N N . LEU B 1 342 ? 87.885 34.418 21.453 1.00 47.92 345 LEU B N 1
ATOM 5592 C CA . LEU B 1 342 ? 89.195 34.217 22.078 1.00 55.36 345 LEU B CA 1
ATOM 5593 C C . LEU B 1 342 ? 89.824 35.517 22.577 1.00 53.52 345 LEU B C 1
ATOM 5594 O O . LEU B 1 342 ? 90.534 35.512 23.592 1.00 52.65 345 LEU B O 1
ATOM 5596 N N . SER B 1 343 ? 89.599 36.630 21.880 1.00 51.10 346 SER B N 1
ATOM 5597 C CA . SER B 1 343 ? 90.223 37.893 22.257 1.00 60.92 346 SER B CA 1
ATOM 5598 C C . SER B 1 343 ? 89.420 38.681 23.283 1.00 60.43 346 SER B C 1
ATOM 5599 O O . SER B 1 343 ? 89.939 39.663 23.827 1.00 61.04 346 SER B O 1
ATOM 5602 N N . GLU B 1 344 ? 88.181 38.278 23.564 1.00 48.54 347 GLU B N 1
ATOM 5603 C CA . GLU B 1 344 ? 87.315 38.974 24.509 1.00 52.44 347 GLU B CA 1
ATOM 5604 C C . GLU B 1 344 ? 87.053 38.185 25.787 1.00 52.19 347 GLU B C 1
ATOM 5605 O O . GLU B 1 344 ? 87.174 38.739 26.884 1.00 52.19 347 GLU B O 1
ATOM 5607 N N . ASN B 1 345 ? 86.697 36.903 25.686 1.00 53.35 348 ASN B N 1
ATOM 5608 C CA . ASN B 1 345 ? 86.413 36.078 26.862 1.00 49.77 348 ASN B CA 1
ATOM 5609 C C . ASN B 1 345 ? 87.017 34.688 26.659 1.00 54.84 348 ASN B C 1
ATOM 5610 O O . ASN B 1 345 ? 87.753 34.439 25.697 1.00 59.08 348 ASN B O 1
ATOM 5615 N N . GLY B 1 346 ? 86.704 33.775 27.590 1.00 53.57 349 GLY B N 1
ATOM 5616 C CA . GLY B 1 346 ? 87.241 32.432 27.554 1.00 41.74 349 GLY B CA 1
ATOM 5617 C C . GLY B 1 346 ? 86.190 31.424 27.981 1.00 43.52 349 GLY B C 1
ATOM 5618 O O . GLY B 1 346 ? 85.092 31.784 28.411 1.00 34.22 349 GLY B O 1
ATOM 5619 N N . ALA B 1 347 ? 86.552 30.148 27.867 1.00 55.73 350 ALA B N 1
ATOM 5620 C CA . ALA B 1 347 ? 85.608 29.075 28.143 1.00 50.97 350 ALA B CA 1
ATOM 5621 C C . ALA B 1 347 ? 85.340 28.947 29.643 1.00 54.92 350 ALA B C 1
ATOM 5622 O O . ALA B 1 347 ? 86.109 29.419 30.489 1.00 44.94 350 ALA B O 1
ATOM 5624 N N . ILE B 1 348 ? 84.225 28.298 29.963 1.00 31.79 351 ILE B N 1
ATOM 5625 C CA . ILE B 1 348 ? 83.808 28.053 31.342 1.00 33.02 351 ILE B CA 1
ATOM 5626 C C . ILE B 1 348 ? 84.198 26.622 31.697 1.00 27.27 351 ILE B C 1
ATOM 5627 O O . ILE B 1 348 ? 83.775 25.693 31.005 1.00 29.26 351 ILE B O 1
ATOM 5632 N N . PRO B 1 349 ? 85.010 26.402 32.728 1.00 32.24 352 PRO B N 1
ATOM 5633 C CA . PRO B 1 349 ? 85.454 25.033 33.030 1.00 34.11 352 PRO B CA 1
ATOM 5634 C C . PRO B 1 349 ? 84.276 24.094 33.248 1.00 32.67 352 PRO B C 1
ATOM 5635 O O . PRO B 1 349 ? 83.384 24.364 34.055 1.00 29.76 352 PRO B O 1
ATOM 5639 N N . GLY B 1 350 ? 84.284 22.982 32.523 1.00 29.33 353 GLY B N 1
ATOM 5640 C CA . GLY B 1 350 ? 83.215 22.016 32.671 1.00 34.04 353 GLY B CA 1
ATOM 5641 C C . GLY B 1 350 ? 81.857 22.460 32.178 1.00 30.58 353 GLY B C 1
ATOM 5642 O O . GLY B 1 350 ? 80.852 21.823 32.516 1.00 24.66 353 GLY B O 1
ATOM 5643 N N . PHE B 1 351 ? 81.790 23.522 31.363 1.00 23.86 354 PHE B N 1
ATOM 5644 C CA . PHE B 1 351 ? 80.494 24.034 30.924 1.00 23.30 354 PHE B CA 1
ATOM 5645 C C . PHE B 1 351 ? 79.578 22.939 30.379 1.00 20.57 354 PHE B C 1
ATOM 5646 O O . PHE B 1 351 ? 78.410 22.832 30.774 1.00 23.62 354 PHE B O 1
ATOM 5654 N N . PHE B 1 352 ? 80.061 22.170 29.398 1.00 19.48 355 PHE B N 1
ATOM 5655 C CA . PHE B 1 352 ? 79.180 21.230 28.707 1.00 18.41 355 PHE B CA 1
ATOM 5656 C C . PHE B 1 352 ? 78.815 20.067 29.612 1.00 19.83 355 PHE B C 1
ATOM 5657 O O . PHE B 1 352 ? 77.648 19.669 29.693 1.00 18.72 355 PHE B O 1
ATOM 5665 N N . THR B 1 353 ? 79.801 19.511 30.305 1.00 19.39 356 THR B N 1
ATOM 5666 C CA . THR B 1 353 ? 79.562 18.287 31.056 1.00 21.21 356 THR B CA 1
ATOM 5667 C C . THR B 1 353 ? 78.901 18.567 32.405 1.00 23.63 356 THR B C 1
ATOM 5668 O O . THR B 1 353 ? 77.972 17.854 32.798 1.00 25.05 356 THR B O 1
ATOM 5672 N N . ASN B 1 354 ? 79.328 19.622 33.103 1.00 23.97 357 ASN B N 1
ATOM 5673 C CA . ASN B 1 354 ? 78.856 19.885 34.463 1.00 22.72 357 ASN B CA 1
ATOM 5674 C C . ASN B 1 354 ? 77.735 20.913 34.543 1.00 29.10 357 ASN B C 1
ATOM 5675 O O . ASN B 1 354 ? 77.028 20.955 35.561 1.00 27.77 357 ASN B O 1
ATOM 5680 N N . ASN B 1 355 ? 77.572 21.766 33.534 1.00 21.36 358 ASN B N 1
ATOM 5681 C CA . ASN B 1 355 ? 76.547 22.805 33.581 1.00 22.08 358 ASN B CA 1
ATOM 5682 C C . ASN B 1 355 ? 75.410 22.476 32.622 1.00 22.58 358 ASN B C 1
ATOM 5683 O O . ASN B 1 355 ? 74.300 22.190 33.066 1.00 17.60 358 ASN B O 1
ATOM 5688 N N . LEU B 1 356 ? 75.657 22.507 31.309 1.00 19.28 359 LEU B N 1
ATOM 5689 C CA . LEU B 1 356 ? 74.592 22.250 30.344 1.00 15.77 359 LEU B CA 1
ATOM 5690 C C . LEU B 1 356 ? 73.991 20.855 30.522 1.00 16.97 359 LEU B C 1
ATOM 5691 O O . LEU B 1 356 ? 72.770 20.706 30.664 1.00 14.99 359 LEU B O 1
ATOM 5696 N N . PHE B 1 357 ? 74.837 19.819 30.576 1.00 17.57 360 PHE B N 1
ATOM 5697 C CA . PHE B 1 357 ? 74.310 18.458 30.638 1.00 23.03 360 PHE B CA 1
ATOM 5698 C C . PHE B 1 357 ? 73.456 18.246 31.883 1.00 18.95 360 PHE B C 1
ATOM 5699 O O . PHE B 1 357 ? 72.407 17.593 31.826 1.00 20.41 360 PHE B O 1
ATOM 5707 N N . GLU B 1 358 ? 73.889 18.800 33.017 1.00 19.14 361 GLU B N 1
ATOM 5708 C CA . GLU B 1 358 ? 73.118 18.690 34.248 1.00 19.01 361 GLU B CA 1
ATOM 5709 C C . GLU B 1 358 ? 71.778 19.411 34.127 1.00 23.17 361 GLU B C 1
ATOM 5710 O O . GLU B 1 358 ? 70.745 18.887 34.554 1.00 19.26 361 GLU B O 1
ATOM 5716 N N . ALA B 1 359 ? 71.764 20.609 33.533 1.00 17.66 362 ALA B N 1
ATOM 5717 C CA . ALA B 1 359 ? 70.489 21.298 33.332 1.00 19.66 362 ALA B CA 1
ATOM 5718 C C . ALA B 1 359 ? 69.550 20.485 32.446 1.00 19.52 362 ALA B C 1
ATOM 5719 O O . ALA B 1 359 ? 68.329 20.512 32.641 1.00 17.95 362 ALA B O 1
ATOM 5721 N N . LEU B 1 360 ? 70.098 19.786 31.437 1.00 15.39 363 LEU B N 1
ATOM 5722 C CA . LEU B 1 360 ? 69.279 19.014 30.508 1.00 19.44 363 LEU B CA 1
ATOM 5723 C C . LEU B 1 360 ? 68.769 17.693 31.075 1.00 16.51 363 LEU B C 1
ATOM 5724 O O . LEU B 1 360 ? 67.875 17.098 30.464 1.00 19.53 363 LEU B O 1
ATOM 5729 N N . THR B 1 361 ? 69.303 17.208 32.198 1.00 17.39 364 THR B N 1
ATOM 5730 C CA . THR B 1 361 ? 68.980 15.850 32.623 1.00 22.01 364 THR B CA 1
ATOM 5731 C C . THR B 1 361 ? 68.504 15.750 34.065 1.00 16.35 364 THR B C 1
ATOM 5732 O O . THR B 1 361 ? 67.724 14.851 34.399 1.00 20.91 364 THR B O 1
ATOM 5736 N N . HIS B 1 362 ? 68.970 16.642 34.940 1.00 21.84 365 HIS B N 1
ATOM 5737 C CA . HIS B 1 362 ? 68.656 16.500 36.353 1.00 22.91 365 HIS B CA 1
ATOM 5738 C C . HIS B 1 362 ? 67.151 16.590 36.582 1.00 23.75 365 HIS B C 1
ATOM 5739 O O . HIS B 1 362 ? 66.426 17.299 35.878 1.00 17.86 365 HIS B O 1
ATOM 5746 N N . ASN B 1 363 ? 66.680 15.851 37.582 1.00 22.25 366 ASN B N 1
ATOM 5747 C CA . ASN B 1 363 ? 65.269 15.850 37.971 1.00 19.79 366 ASN B CA 1
ATOM 5748 C C . ASN B 1 363 ? 64.356 15.347 36.847 1.00 21.27 366 ASN B C 1
ATOM 5749 O O . ASN B 1 363 ? 63.221 15.800 36.701 1.00 19.63 366 ASN B O 1
ATOM 5754 N N . ASP B 1 364 ? 64.821 14.377 36.068 1.00 21.44 367 ASP B N 1
ATOM 5755 C CA . ASP B 1 364 ? 63.964 13.704 35.083 1.00 25.91 367 ASP B CA 1
ATOM 5756 C C . ASP B 1 364 ? 63.377 14.670 34.055 1.00 20.61 367 ASP B C 1
ATOM 5757 O O . ASP B 1 364 ? 62.229 14.518 33.624 1.00 21.56 367 ASP B O 1
ATOM 5762 N N . VAL B 1 365 ? 64.164 15.666 33.630 1.00 19.38 368 VAL B N 1
ATOM 5763 C CA . VAL B 1 365 ? 63.780 16.446 32.456 1.00 16.33 368 VAL B CA 1
ATOM 5764 C C . VAL B 1 365 ? 63.707 15.521 31.244 1.00 14.37 368 VAL B C 1
ATOM 5765 O O . VAL B 1 365 ? 64.551 14.633 31.064 1.00 18.85 368 VAL B O 1
ATOM 5769 N N . LYS B 1 366 ? 62.686 15.711 30.412 1.00 16.26 369 LYS B N 1
ATOM 5770 C CA . LYS B 1 366 ? 62.516 14.952 29.172 1.00 13.67 369 LYS B CA 1
ATOM 5771 C C . LYS B 1 366 ? 62.367 15.948 28.032 1.00 13.44 369 LYS B C 1
ATOM 5772 O O . LYS B 1 366 ? 61.382 16.690 27.984 1.00 18.35 369 LYS B O 1
ATOM 5778 N N . ILE B 1 367 ? 63.348 15.982 27.127 1.00 12.93 370 ILE B N 1
ATOM 5779 C CA . ILE B 1 367 ? 63.332 16.888 25.977 1.00 10.29 370 ILE B CA 1
ATOM 5780 C C . ILE B 1 367 ? 63.691 16.085 24.730 1.00 13.13 370 ILE B C 1
ATOM 5781 O O . ILE B 1 367 ? 64.475 15.128 24.781 1.00 13.12 370 ILE B O 1
ATOM 5786 N N . GLY B 1 368 ? 63.111 16.482 23.593 1.00 11.33 371 GLY B N 1
ATOM 5787 C CA . GLY B 1 368 ? 63.433 15.807 22.342 1.00 10.93 371 GLY B CA 1
ATOM 5788 C C . GLY B 1 368 ? 64.748 16.240 21.733 1.00 13.34 371 GLY B C 1
ATOM 5789 O O . GLY B 1 368 ? 65.423 15.438 21.062 1.00 12.60 371 GLY B O 1
ATOM 5790 N N . PHE B 1 369 ? 65.136 17.497 21.930 1.00 10.47 372 PHE B N 1
ATOM 5791 C CA . PHE B 1 369 ? 66.334 18.016 21.291 1.00 8.94 372 PHE B CA 1
ATOM 5792 C C . PHE B 1 369 ? 66.740 19.310 21.971 1.00 11.29 372 PHE B C 1
ATOM 5793 O O . PHE B 1 369 ? 65.936 19.972 22.632 1.00 12.56 372 PHE B O 1
ATOM 5801 N N . THR B 1 370 ? 68.015 19.656 21.794 1.00 11.23 373 THR B N 1
ATOM 5802 C CA . THR B 1 370 ? 68.507 20.981 22.085 1.00 12.57 373 THR B CA 1
ATOM 5803 C C . THR B 1 370 ? 69.387 21.407 20.926 1.00 9.93 373 THR B C 1
ATOM 5804 O O . THR B 1 370 ? 69.862 20.571 20.149 1.00 10.25 373 THR B O 1
ATOM 5808 N N . MET B 1 371 ? 69.569 22.715 20.773 1.00 10.36 374 MET B N 1
ATOM 5809 C CA . MET B 1 371 ? 70.288 23.238 19.621 1.00 9.03 374 MET B CA 1
ATOM 5810 C C . MET B 1 371 ? 71.174 24.388 20.055 1.00 12.33 374 MET B C 1
ATOM 5811 O O . MET B 1 371 ? 70.732 25.299 20.773 1.00 12.16 374 MET B O 1
ATOM 5816 N N . PHE B 1 372 ? 72.426 24.325 19.625 1.00 10.13 375 PHE B N 1
ATOM 5817 C CA . PHE B 1 372 ? 73.349 25.433 19.801 1.00 10.72 375 PHE B CA 1
ATOM 5818 C C . PHE B 1 372 ? 73.170 26.445 18.677 1.00 14.25 375 PHE B C 1
ATOM 5819 O O . PHE B 1 372 ? 72.809 26.088 17.541 1.00 10.61 375 PHE B O 1
ATOM 5827 N N . TRP B 1 373 ? 73.454 27.713 18.995 1.00 13.30 376 TRP B N 1
ATOM 5828 C CA . TRP B 1 373 ? 73.526 28.730 17.959 1.00 10.73 376 TRP B CA 1
ATOM 5829 C C . TRP B 1 373 ? 74.758 28.484 17.087 1.00 12.54 376 TRP B C 1
ATOM 5830 O O . TRP B 1 373 ? 75.567 27.582 17.348 1.00 13.34 376 TRP B O 1
ATOM 5841 N N . TYR B 1 374 ? 74.891 29.245 16.026 1.00 13.03 377 TYR B N 1
ATOM 5842 C CA . TYR B 1 374 ? 75.999 29.038 15.122 1.00 13.49 377 TYR B CA 1
ATOM 5843 C C . TYR B 1 374 ? 77.377 29.461 15.618 1.00 15.20 377 TYR B C 1
ATOM 5844 O O . TYR B 1 374 ? 77.496 30.220 16.507 1.00 15.63 377 TYR B O 1
ATOM 5853 N N . ASN B 1 375 ? 78.373 28.883 14.988 1.00 13.50 378 ASN B N 1
ATOM 5854 C CA . ASN B 1 375 ? 79.758 29.317 15.130 1.00 14.80 378 ASN B CA 1
ATOM 5855 C C . ASN B 1 375 ? 79.986 30.286 13.944 1.00 18.05 378 ASN B C 1
ATOM 5856 O O . ASN B 1 375 ? 79.489 30.091 12.874 1.00 17.29 378 ASN B O 1
ATOM 5861 N N . TYR B 1 376 ? 80.618 31.420 14.213 1.00 17.01 379 TYR B N 1
ATOM 5862 C CA . TYR B 1 376 ? 80.845 32.396 13.181 1.00 18.33 379 TYR B CA 1
ATOM 5863 C C . TYR B 1 376 ? 82.120 33.153 13.454 1.00 21.30 379 TYR B C 1
ATOM 5864 O O . TYR B 1 376 ? 82.287 33.602 14.505 1.00 23.74 379 TYR B O 1
ATOM 5873 N N . GLN B 1 377 ? 82.989 33.259 12.467 1.00 20.04 380 GLN B N 1
ATOM 5874 C CA . GLN B 1 377 ? 84.222 34.046 12.608 1.00 23.59 380 GLN B CA 1
ATOM 5875 C C . GLN B 1 377 ? 85.006 33.654 13.807 1.00 22.31 380 GLN B C 1
ATOM 5876 O O . GLN B 1 377 ? 85.328 32.549 13.949 1.00 28.49 380 GLN B O 1
ATOM 5882 N N . ASP B 1 378 ? 85.261 34.595 14.695 1.00 23.16 381 ASP B N 1
ATOM 5883 C CA . ASP B 1 378 ? 86.023 34.300 15.873 1.00 23.83 381 ASP B CA 1
ATOM 5884 C C . ASP B 1 378 ? 85.243 33.963 17.088 1.00 27.51 381 ASP B C 1
ATOM 5885 O O . ASP B 1 378 ? 85.788 33.864 18.127 1.00 29.73 381 ASP B O 1
ATOM 5890 N N . THR B 1 379 ? 83.941 33.780 16.898 1.00 22.66 382 THR B N 1
ATOM 5891 C CA . THR B 1 379 ? 83.048 33.412 17.996 1.00 21.83 382 THR B CA 1
ATOM 5892 C C . THR B 1 379 ? 82.474 31.991 17.855 1.00 22.00 382 THR B C 1
ATOM 5893 O O . THR B 1 379 ? 82.022 31.623 16.820 1.00 22.56 382 THR B O 1
ATOM 5897 N N . TYR B 1 380 ? 82.548 31.217 18.903 1.00 18.45 383 TYR B N 1
ATOM 5898 C CA . TYR B 1 380 ? 82.034 29.870 18.872 1.00 17.46 383 TYR B CA 1
ATOM 5899 C C . TYR B 1 380 ? 81.278 29.431 20.118 1.00 17.46 383 TYR B C 1
ATOM 5900 O O . TYR B 1 380 ? 81.595 29.801 21.185 1.00 19.74 383 TYR B O 1
ATOM 5909 N N . CYS B 1 381 ? 80.294 28.560 19.918 1.00 16.78 384 CYS B N 1
ATOM 5910 C CA . CYS B 1 381 ? 79.618 27.971 21.033 1.00 18.80 384 CYS B CA 1
ATOM 5911 C C . CYS B 1 381 ? 79.737 26.464 21.070 1.00 19.62 384 CYS B C 1
ATOM 5912 O O . CYS B 1 381 ? 79.232 25.871 21.958 1.00 19.33 384 CYS B O 1
ATOM 5915 N N . THR B 1 382 ? 80.296 25.874 19.999 1.00 15.04 385 THR B N 1
ATOM 5916 C CA . THR B 1 382 ? 80.770 24.495 20.066 1.00 16.84 385 THR B CA 1
ATOM 5917 C C . THR B 1 382 ? 82.207 24.489 19.571 1.00 16.83 385 THR B C 1
ATOM 5918 O O . THR B 1 382 ? 82.519 25.183 18.600 1.00 17.73 385 THR B O 1
ATOM 5922 N N . PRO B 1 383 ? 83.108 23.762 20.230 1.00 20.15 386 PRO B N 1
ATOM 5923 C CA . PRO B 1 383 ? 84.529 23.865 19.899 1.00 18.40 386 PRO B CA 1
ATOM 5924 C C . PRO B 1 383 ? 84.917 23.009 18.708 1.00 19.02 386 PRO B C 1
ATOM 5925 O O . PRO B 1 383 ? 84.245 22.042 18.356 1.00 17.79 386 PRO B O 1
ATOM 5929 N N . VAL B 1 384 ? 86.068 23.356 18.140 1.00 18.83 387 VAL B N 1
ATOM 5930 C CA . VAL B 1 384 ? 86.758 22.498 17.179 1.00 19.58 387 VAL B CA 1
ATOM 5931 C C . VAL B 1 384 ? 88.077 22.082 17.809 1.00 22.83 387 VAL B C 1
ATOM 5932 O O . VAL B 1 384 ? 88.512 22.671 18.816 1.00 23.68 387 VAL B O 1
ATOM 5936 N N . PRO B 1 385 ? 88.733 21.052 17.264 1.00 22.96 388 PRO B N 1
ATOM 5937 C CA . PRO B 1 385 ? 89.960 20.539 17.894 1.00 22.65 388 PRO B CA 1
ATOM 5938 C C . PRO B 1 385 ? 90.975 21.651 18.158 1.00 25.99 388 PRO B C 1
ATOM 5939 O O . PRO B 1 385 ? 91.189 22.537 17.329 1.00 27.19 388 PRO B O 1
ATOM 5943 N N . GLY B 1 386 ? 91.575 21.618 19.347 1.00 32.23 389 GLY B N 1
ATOM 5944 C CA . GLY B 1 386 ? 92.532 22.624 19.766 1.00 27.27 389 GLY B CA 1
ATOM 5945 C C . GLY B 1 386 ? 91.949 23.753 20.592 1.00 32.26 389 GLY B C 1
ATOM 5946 O O . GLY B 1 386 ? 92.714 24.525 21.184 1.00 31.90 389 GLY B O 1
ATOM 5947 N N . LEU B 1 387 ? 90.644 23.873 20.652 1.00 29.73 390 LEU B N 1
ATOM 5948 C CA . LEU B 1 387 ? 90.101 24.940 21.482 1.00 28.58 390 LEU B CA 1
ATOM 5949 C C . LEU B 1 387 ? 89.904 24.451 22.918 1.00 31.80 390 LEU B C 1
ATOM 5950 O O . LEU B 1 387 ? 89.710 23.253 23.155 1.00 35.52 390 LEU B O 1
ATOM 5955 N N . PRO B 1 388 ? 89.954 25.368 23.890 1.00 36.37 391 PRO B N 1
ATOM 5956 C CA . PRO B 1 388 ? 90.023 24.957 25.309 1.00 44.93 391 PRO B CA 1
ATOM 5957 C C . PRO B 1 388 ? 88.949 23.980 25.781 1.00 43.81 391 PRO B C 1
ATOM 5958 O O . PRO B 1 388 ? 89.261 23.062 26.556 1.00 39.03 391 PRO B O 1
ATOM 5962 N N . SER B 1 389 ? 87.697 24.161 25.358 1.00 25.55 392 SER B N 1
ATOM 5963 C CA . SER B 1 389 ? 86.565 23.345 25.788 1.00 22.82 392 SER B CA 1
ATOM 5964 C C . SER B 1 389 ? 86.385 22.062 24.971 1.00 21.12 392 SER B C 1
ATOM 5965 O O . SER B 1 389 ? 85.376 21.365 25.143 1.00 23.17 392 SER B O 1
ATOM 5968 N N . ALA B 1 390 ? 87.331 21.735 24.084 1.00 21.72 393 ALA B N 1
ATOM 5969 C CA . ALA B 1 390 ? 87.208 20.530 23.267 1.00 27.04 393 ALA B CA 1
ATOM 5970 C C . ALA B 1 390 ? 86.973 19.282 24.121 1.00 24.99 393 ALA B C 1
ATOM 5971 O O . ALA B 1 390 ? 86.031 18.520 23.873 1.00 23.99 393 ALA B O 1
ATOM 5973 N N . ASN B 1 391 ? 87.829 19.040 25.119 1.00 25.89 394 ASN B N 1
ATOM 5974 C CA . ASN B 1 391 ? 87.708 17.808 25.904 1.00 24.90 394 ASN B CA 1
ATOM 5975 C C . ASN B 1 391 ? 86.386 17.763 26.658 1.00 26.27 394 ASN B C 1
ATOM 5976 O O . ASN B 1 391 ? 85.718 16.719 26.712 1.00 26.78 394 ASN B O 1
ATOM 5981 N N . ASP B 1 392 ? 85.997 18.891 27.250 1.00 25.01 395 ASP B N 1
ATOM 5982 C CA . ASP B 1 392 ? 84.712 18.991 27.932 1.00 23.90 395 ASP B CA 1
ATOM 5983 C C . ASP B 1 392 ? 83.541 18.690 26.983 1.00 24.96 395 ASP B C 1
ATOM 5984 O O . ASP B 1 392 ? 82.621 17.943 27.334 1.00 23.93 395 ASP B O 1
ATOM 5989 N N . PHE B 1 393 ? 83.564 19.241 25.765 1.00 22.09 396 PHE B N 1
ATOM 5990 C CA . PHE B 1 393 ? 82.511 18.934 24.797 1.00 21.63 396 PHE B CA 1
ATOM 5991 C C . PHE B 1 393 ? 82.498 17.450 24.426 1.00 19.28 396 PHE B C 1
ATOM 5992 O O . PHE B 1 393 ? 81.423 16.852 24.289 1.00 20.10 396 PHE B O 1
ATOM 6000 N N . MET B 1 394 ? 83.670 16.832 24.259 1.00 22.51 397 MET B N 1
ATOM 6001 C CA . MET B 1 394 ? 83.696 15.404 23.927 1.00 23.87 397 MET B CA 1
ATOM 6002 C C . MET B 1 394 ? 83.120 14.560 25.058 1.00 22.36 397 MET B C 1
ATOM 6003 O O . MET B 1 394 ? 82.417 13.577 24.807 1.00 20.26 397 MET B O 1
ATOM 6008 N N . GLU B 1 395 ? 83.381 14.939 26.313 1.00 22.05 398 GLU B N 1
ATOM 6009 C CA . GLU B 1 395 ? 82.801 14.186 27.418 1.00 21.24 398 GLU B CA 1
ATOM 6010 C C . GLU B 1 395 ? 81.282 14.289 27.390 1.00 28.63 398 GLU B C 1
ATOM 6011 O O . GLU B 1 395 ? 80.569 13.298 27.608 1.00 23.06 398 GLU B O 1
ATOM 6017 N N . PHE B 1 396 ? 80.775 15.487 27.101 1.00 20.41 399 PHE B N 1
ATOM 6018 C CA . PHE B 1 396 ? 79.340 15.727 27.021 1.00 20.21 399 PHE B CA 1
ATOM 6019 C C . PHE B 1 396 ? 78.691 14.890 25.918 1.00 17.74 399 PHE B C 1
ATOM 6020 O O . PHE B 1 396 ? 77.698 14.192 26.159 1.00 17.85 399 PHE B O 1
ATOM 6028 N N . VAL B 1 397 ? 79.229 14.942 24.695 1.00 17.74 400 VAL B N 1
ATOM 6029 C CA . VAL B 1 397 ? 78.564 14.222 23.605 1.00 16.72 400 VAL B CA 1
ATOM 6030 C C . VAL B 1 397 ? 78.760 12.714 23.682 1.00 18.39 400 VAL B C 1
ATOM 6031 O O . VAL B 1 397 ? 78.095 11.978 22.939 1.00 21.48 400 VAL B O 1
ATOM 6035 N N . SER B 1 398 ? 79.632 12.238 24.569 1.00 20.28 401 SER B N 1
ATOM 6036 C CA . SER B 1 398 ? 79.793 10.814 24.824 1.00 22.34 401 SER B CA 1
ATOM 6037 C C . SER B 1 398 ? 78.802 10.272 25.844 1.00 23.23 401 SER B C 1
ATOM 6038 O O . SER B 1 398 ? 78.753 9.053 26.046 1.00 23.70 401 SER B O 1
ATOM 6041 N N . LYS B 1 399 ? 78.021 11.131 26.491 1.00 21.49 402 LYS B N 1
ATOM 6042 C CA . LYS B 1 399 ? 77.050 10.651 27.460 1.00 23.81 402 LYS B CA 1
ATOM 6043 C C . LYS B 1 399 ? 75.968 9.864 26.724 1.00 19.34 402 LYS B C 1
ATOM 6044 O O . LYS B 1 399 ? 75.595 10.213 25.602 1.00 20.63 402 LYS B O 1
ATOM 6050 N N . PRO B 1 400 ? 75.425 8.813 27.334 1.00 23.19 403 PRO B N 1
ATOM 6051 C CA . PRO B 1 400 ? 74.484 7.958 26.590 1.00 21.69 403 PRO B CA 1
ATOM 6052 C C . PRO B 1 400 ? 73.263 8.703 26.104 1.00 19.41 403 PRO B C 1
ATOM 6053 O O . PRO B 1 400 ? 72.695 8.348 25.064 1.00 21.22 403 PRO B O 1
ATOM 6057 N N . GLU B 1 401 ? 72.866 9.757 26.822 1.00 19.07 404 GLU B N 1
ATOM 6058 C CA . GLU B 1 401 ? 71.662 10.495 26.475 1.00 18.92 404 GLU B CA 1
ATOM 6059 C C . GLU B 1 401 ? 71.812 11.257 25.173 1.00 15.91 404 GLU B C 1
ATOM 6060 O O . GLU B 1 401 ? 70.797 11.582 24.548 1.00 18.98 404 GLU B O 1
ATOM 6066 N N . VAL B 1 402 ? 73.036 11.604 24.772 1.00 16.20 405 VAL B N 1
ATOM 6067 C CA . VAL B 1 402 ? 73.223 12.519 23.642 1.00 13.98 405 VAL B CA 1
ATOM 6068 C C . VAL B 1 402 ? 73.165 11.762 22.314 1.00 13.58 405 VAL B C 1
ATOM 6069 O O . VAL B 1 402 ? 73.838 10.734 22.127 1.00 15.75 405 VAL B O 1
ATOM 6073 N N . ILE B 1 403 ? 72.385 12.291 21.369 1.00 13.23 406 ILE B N 1
ATOM 6074 C CA . ILE B 1 403 ? 72.195 11.704 20.047 1.00 13.01 406 ILE B CA 1
ATOM 6075 C C . ILE B 1 403 ? 72.722 12.680 19.007 1.00 11.91 406 ILE B C 1
ATOM 6076 O O . ILE B 1 403 ? 72.221 13.808 18.893 1.00 15.34 406 ILE B O 1
ATOM 6081 N N . LEU B 1 404 ? 73.729 12.238 18.291 1.00 11.57 407 LEU B N 1
ATOM 6082 C CA . LEU B 1 404 ? 74.292 12.934 17.145 1.00 13.10 407 LEU B CA 1
ATOM 6083 C C . LEU B 1 404 ? 73.882 12.171 15.840 1.00 11.58 407 LEU B C 1
ATOM 6084 O O . LEU B 1 404 ? 73.183 11.197 15.905 1.00 13.39 407 LEU B O 1
ATOM 6089 N N . ALA B 1 405 ? 74.357 12.597 14.679 1.00 12.40 408 ALA B N 1
ATOM 6090 C CA . ALA B 1 405 ? 73.949 11.920 13.437 1.00 12.44 408 ALA B CA 1
ATOM 6091 C C . ALA B 1 405 ? 74.259 10.424 13.413 1.00 12.31 408 ALA B C 1
ATOM 6092 O O . ALA B 1 405 ? 73.439 9.638 13.043 1.00 12.62 408 ALA B O 1
ATOM 6094 N N . ASP B 1 406 ? 75.410 10.040 13.928 1.00 12.30 409 ASP B N 1
ATOM 6095 C CA . ASP B 1 406 ? 75.782 8.638 13.908 1.00 15.07 409 ASP B CA 1
ATOM 6096 C C . ASP B 1 406 ? 74.807 7.745 14.675 1.00 18.24 409 ASP B C 1
ATOM 6097 O O . ASP B 1 406 ? 74.524 6.655 14.234 1.00 21.67 409 ASP B O 1
ATOM 6102 N N . ASP B 1 407 ? 74.264 8.220 15.786 1.00 14.44 410 ASP B N 1
ATOM 6103 C CA . ASP B 1 407 ? 73.317 7.422 16.531 1.00 14.83 410 ASP B CA 1
ATOM 6104 C C . ASP B 1 407 ? 71.834 7.753 16.408 1.00 14.88 410 ASP B C 1
ATOM 6105 O O . ASP B 1 407 ? 71.036 7.342 17.208 1.00 15.54 410 ASP B O 1
ATOM 6110 N N . LEU B 1 408 ? 71.481 8.503 15.379 1.00 12.73 411 LEU B N 1
ATOM 6111 C CA . LEU B 1 408 ? 70.099 8.829 15.181 1.00 12.42 411 LEU B CA 1
ATOM 6112 C C . LEU B 1 408 ? 69.300 7.587 14.895 1.00 12.18 411 LEU B C 1
ATOM 6113 O O . LEU B 1 408 ? 69.690 6.720 14.177 1.00 14.25 411 LEU B O 1
ATOM 6118 N N . PRO B 1 409 ? 68.095 7.576 15.408 1.00 14.14 412 PRO B N 1
ATOM 6119 C CA . PRO B 1 409 ? 67.117 6.567 15.029 1.00 16.80 412 PRO B CA 1
ATOM 6120 C C . PRO B 1 409 ? 66.528 6.956 13.651 1.00 13.81 412 PRO B C 1
ATOM 6121 O O . PRO B 1 409 ? 66.716 8.034 13.150 1.00 14.45 412 PRO B O 1
ATOM 6125 N N . GLU B 1 410 ? 65.807 6.049 13.033 1.00 16.01 413 GLU B N 1
ATOM 6126 C CA . GLU B 1 410 ? 65.091 6.390 11.804 1.00 16.59 413 GLU B CA 1
ATOM 6127 C C . GLU B 1 410 ? 63.909 7.257 12.219 1.00 14.93 413 GLU B C 1
ATOM 6128 O O . GLU B 1 410 ? 62.841 6.765 12.584 1.00 16.34 413 GLU B O 1
ATOM 6134 N N . MET B 1 411 ? 64.093 8.574 12.146 1.00 13.03 414 MET B N 1
ATOM 6135 C CA . MET B 1 411 ? 63.099 9.467 12.717 1.00 10.69 414 MET B CA 1
ATOM 6136 C C . MET B 1 411 ? 61.850 9.602 11.862 1.00 12.84 414 MET B C 1
ATOM 6137 O O . MET B 1 411 ? 60.847 10.144 12.343 1.00 12.34 414 MET B O 1
ATOM 6142 N N . TYR B 1 412 ? 61.896 9.169 10.605 1.00 13.27 415 TYR B N 1
ATOM 6143 C CA . TYR B 1 412 ? 60.840 9.450 9.643 1.00 13.58 415 TYR B CA 1
ATOM 6144 C C . TYR B 1 412 ? 60.047 8.203 9.318 1.00 16.10 415 TYR B C 1
ATOM 6145 O O . TYR B 1 412 ? 59.223 8.209 8.390 1.00 14.27 415 TYR B O 1
ATOM 6154 N N . ARG B 1 413 ? 60.287 7.126 10.073 1.00 15.17 416 ARG B N 1
ATOM 6155 C CA . ARG B 1 413 ? 59.578 5.869 9.939 1.00 17.43 416 ARG B CA 1
ATOM 6156 C C . ARG B 1 413 ? 58.768 5.691 11.211 1.00 16.75 416 ARG B C 1
ATOM 6157 O O . ARG B 1 413 ? 59.304 5.803 12.317 1.00 16.73 416 ARG B O 1
ATOM 6162 N N . LEU B 1 414 ? 57.473 5.484 11.048 1.00 20.81 417 LEU B N 1
ATOM 6163 C CA . LEU B 1 414 ? 56.601 5.270 12.180 1.00 29.33 417 LEU B CA 1
ATOM 6164 C C . LEU B 1 414 ? 56.562 3.778 12.432 1.00 23.81 417 LEU B C 1
ATOM 6165 O O . LEU B 1 414 ? 56.244 3.024 11.507 1.00 24.84 417 LEU B O 1
ATOM 6170 N N . PRO B 1 415 ? 56.908 3.301 13.629 1.00 30.15 418 PRO B N 1
ATOM 6171 C CA . PRO B 1 415 ? 56.897 1.860 13.855 1.00 31.59 418 PRO B CA 1
ATOM 6172 C C . PRO B 1 415 ? 55.482 1.358 13.992 1.00 44.33 418 PRO B C 1
ATOM 6173 O O . PRO B 1 415 ? 54.570 2.106 14.399 1.00 35.51 418 PRO B O 1
ATOM 6177 N N . PRO B 1 416 ? 55.224 0.094 13.665 1.00 38.37 419 PRO B N 1
ATOM 6178 C CA . PRO B 1 416 ? 53.896 -0.475 13.909 1.00 52.10 419 PRO B CA 1
ATOM 6179 C C . PRO B 1 416 ? 53.608 -0.585 15.403 1.00 50.41 419 PRO B C 1
ATOM 6180 O O . PRO B 1 416 ? 54.511 -0.656 16.240 1.00 54.17 419 PRO B O 1
ATOM 6182 N N . ASN B 1 417 ? 52.317 -0.582 15.734 1.00 45.03 420 ASN B N 1
ATOM 6183 C CA . ASN B 1 417 ? 51.878 -0.770 17.118 1.00 44.66 420 ASN B CA 1
ATOM 6184 C C . ASN B 1 417 ? 52.432 -2.073 17.702 1.00 39.54 420 ASN B C 1
ATOM 6185 O O . ASN B 1 417 ? 52.352 -3.126 17.072 1.00 47.53 420 ASN B O 1
#